Protein AF-0000000083793813 (afdb_homodimer)

Sequence (444 aa):
MIKTLQRARFFKDIEDEEIKKILDEEVYMVRSYNKGQIIANQGEPCNSLSIIVEGKAVVQNVYENGKVLTLANLSEGDAFAEAIIFAKEGTYPSTVMAIENCKIIFFPKKTILNIMKKNTKFTENFLGLLSQKLVNLNKKIKLIELDSIRRKICKLLLDNYNTKNSLVLKIKSKKELAEEMGVARPSLSRELISMKNSGLIDFNLKEIRILDLEKIEDEFFDMIKTLQRARFFKDIEDEEIKKILDEEVYMVRSYNKGQIIANQGEPCNSLSIIVEGKAVVQNVYENGKVLTLANLSEGDAFAEAIIFAKEGTYPSTVMAIENCKIIFFPKKTILNIMKKNTKFTENFLGLLSQKLVNLNKKIKLIELDSIRRKICKLLLDNYNTKNSLVLKIKSKKELAEEMGVARPSLSRELISMKNSGLIDFNLKEIRILDLEKIEDEFFD

Secondary structure (DSSP, 8-state):
-HHHHHHSGGGTT--HHHHHHHHHHS--EEEEE-TT-EEE-TTSBP-EEEEEEES-EEEEEE-TTS-EEEEEEE-TT-EESTTTTTSTT-B-SSEEEESS-EEEEEEEHHHHHHHHHH-HHHHHHHHHHHHHHHHHHHHHHHHHTSS-HHHHHHHHHHHHHHHH--SEEE-S-HHHHHHHHTS-HHHHHHHHHHHHHTTSEEE-SSEEEES-HHHHHHHHH-/-HHHHHHSGGGTT--HHHHHHHHHHS--EEEEE-TT-EEE-TTSBP-EEEEEEES-EEEEEE-TTS-EEEEEEE-TT-EESTTTTTSTT-B-SSEEEESS-EEEEEEEHHHHHHHHHH-HHHHHHHHHHHHHHHHHHHHHHHHHTSS-HHHHHHHHHHHHHHHH--SEEE-S-HHHHHHHHTS-HHHHHHHHHHHHHTTSEEE-SSEEEES-HHHHHHHHH-

Radius of gyration: 23.58 Å; Cα contacts (8 Å, |Δi|>4): 880; chains: 2; bounding box: 63×64×55 Å

Structure (mmCIF, N/CA/C/O backbone):
data_AF-0000000083793813-model_v1
#
loop_
_entity.id
_entity.type
_entity.pdbx_description
1 polymer 'Transcriptional regulator'
#
loop_
_atom_site.group_PDB
_atom_site.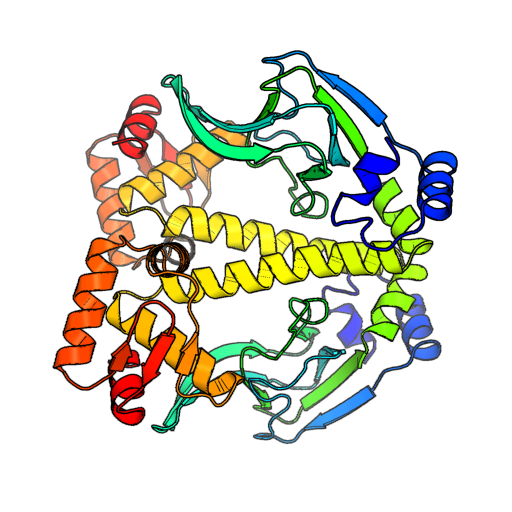id
_atom_site.type_symbol
_atom_site.label_atom_id
_atom_site.label_alt_id
_atom_site.label_comp_id
_atom_site.label_asym_id
_atom_site.label_entity_id
_atom_site.label_seq_id
_atom_site.pdbx_PDB_ins_code
_atom_site.Cartn_x
_atom_site.Cartn_y
_atom_site.Cartn_z
_atom_site.occupancy
_atom_site.B_iso_or_equiv
_atom_site.auth_seq_id
_atom_site.auth_comp_id
_atom_site.auth_asym_id
_atom_site.auth_atom_id
_atom_site.pdbx_PDB_model_num
ATOM 1 N N . MET A 1 1 ? -21.891 9.508 18.375 1 82.62 1 MET A N 1
ATOM 2 C CA . MET A 1 1 ? -20.984 9.789 17.25 1 82.62 1 MET A CA 1
ATOM 3 C C . MET A 1 1 ? -19.547 9.914 17.734 1 82.62 1 MET A C 1
ATOM 5 O O . MET A 1 1 ? -18.688 9.133 17.312 1 82.62 1 MET A O 1
ATOM 9 N N . ILE A 1 2 ? -19.359 10.609 18.844 1 82.44 2 ILE A N 1
ATOM 10 C CA . ILE A 1 2 ? -18.016 10.859 19.344 1 82.44 2 ILE A CA 1
ATOM 11 C C . ILE A 1 2 ? -17.391 9.547 19.844 1 82.44 2 ILE A C 1
ATOM 13 O O . ILE A 1 2 ? -16.25 9.242 19.531 1 82.44 2 ILE A O 1
ATOM 17 N N . LYS A 1 3 ? -18.203 8.766 20.516 1 85.62 3 LYS A N 1
ATOM 18 C CA . LYS A 1 3 ? -17.719 7.504 21.062 1 85.62 3 LYS A CA 1
ATOM 19 C C . LYS A 1 3 ? -17.312 6.543 19.953 1 85.62 3 LYS A C 1
ATOM 21 O O . LYS A 1 3 ? -16.312 5.828 20.078 1 85.62 3 LYS A O 1
ATOM 26 N N . THR A 1 4 ? -18.031 6.621 18.875 1 86.88 4 THR A N 1
ATOM 27 C CA . THR A 1 4 ? -17.719 5.762 17.734 1 86.88 4 THR A CA 1
ATOM 28 C C . THR A 1 4 ? -16.453 6.23 17.031 1 86.88 4 THR A C 1
ATOM 30 O O . THR A 1 4 ? -15.625 5.414 16.625 1 86.88 4 THR A O 1
ATOM 33 N N . LEU A 1 5 ? -16.266 7.535 16.953 1 89.81 5 LEU A N 1
ATOM 34 C CA . LEU A 1 5 ? -15.078 8.086 16.297 1 89.81 5 LEU A CA 1
ATOM 35 C C . LEU A 1 5 ? -13.812 7.762 17.094 1 89.81 5 LEU A C 1
ATOM 37 O O . LEU A 1 5 ? -12.75 7.543 16.516 1 89.81 5 LEU A O 1
ATOM 41 N N . GLN A 1 6 ? -14.008 7.648 18.344 1 87.06 6 GLN A N 1
ATOM 42 C CA . GLN A 1 6 ? -12.875 7.312 19.203 1 87.06 6 GLN A CA 1
ATOM 43 C C . GLN A 1 6 ? -12.383 5.895 18.938 1 87.06 6 GLN A C 1
ATOM 45 O O . GLN A 1 6 ? -11.211 5.586 19.172 1 87.06 6 GLN A O 1
ATOM 50 N N . ARG A 1 7 ? -13.32 5.117 18.469 1 86.75 7 ARG A N 1
ATOM 51 C CA . ARG A 1 7 ? -12.977 3.727 18.188 1 86.75 7 ARG A CA 1
ATOM 52 C C . ARG A 1 7 ? -12.344 3.59 16.797 1 86.75 7 ARG A C 1
ATOM 54 O O . ARG A 1 7 ? -11.703 2.578 16.5 1 86.75 7 ARG A O 1
ATOM 61 N N . ALA A 1 8 ? -12.578 4.602 16.047 1 90.56 8 ALA A N 1
ATOM 62 C CA . ALA A 1 8 ? -11.969 4.59 14.727 1 90.56 8 ALA A CA 1
ATOM 63 C C . ALA A 1 8 ? -10.453 4.773 14.82 1 90.56 8 ALA A C 1
ATOM 65 O O . ALA A 1 8 ? -9.969 5.605 15.594 1 90.56 8 ALA A O 1
ATOM 66 N N . ARG A 1 9 ? -9.68 4.133 14.055 1 90.38 9 ARG A N 1
ATOM 67 C CA . ARG A 1 9 ? -8.219 4.094 14.117 1 90.38 9 ARG A CA 1
ATOM 68 C C . ARG A 1 9 ? -7.625 5.473 13.883 1 90.38 9 ARG A C 1
ATOM 70 O O . ARG A 1 9 ? -6.566 5.801 14.422 1 90.38 9 ARG A O 1
ATOM 77 N N . PHE A 1 10 ? -8.32 6.328 13.156 1 93.44 10 PHE A N 1
ATOM 78 C CA . PHE A 1 10 ? -7.812 7.648 12.805 1 93.44 10 PHE A CA 1
ATOM 79 C C . PHE A 1 10 ? -7.855 8.586 14.008 1 93.44 10 PHE A C 1
ATOM 81 O O . PHE A 1 10 ? -7.141 9.586 14.047 1 93.44 10 PHE A O 1
ATOM 88 N N . PHE A 1 11 ? -8.688 8.211 15 1 94.19 11 PHE A N 1
ATOM 89 C CA . PHE A 1 11 ? -8.844 9.078 16.156 1 94.19 11 PHE A CA 1
ATOM 90 C C . PHE A 1 11 ? -8.297 8.406 17.422 1 94.19 11 PHE A C 1
ATOM 92 O O . PHE A 1 11 ? -8.617 8.812 18.531 1 94.19 11 PHE A O 1
ATOM 99 N N . LYS A 1 12 ? -7.516 7.406 17.156 1 91.88 12 LYS A N 1
ATOM 100 C CA . LYS A 1 12 ? -6.934 6.68 18.281 1 91.88 12 LYS A CA 1
ATOM 101 C C . LYS A 1 12 ? -6.152 7.617 19.188 1 91.88 12 LYS A C 1
ATOM 103 O O . LYS A 1 12 ? -5.367 8.438 18.719 1 91.88 12 LYS A O 1
ATOM 108 N N . ASP A 1 13 ? -6.406 7.613 20.5 1 92 13 ASP A N 1
ATOM 109 C CA . ASP A 1 13 ? -5.699 8.328 21.562 1 92 13 ASP A CA 1
ATOM 110 C C . ASP A 1 13 ? -5.957 9.828 21.484 1 92 13 ASP A C 1
ATOM 112 O O . ASP A 1 13 ? -5.137 10.633 21.938 1 92 13 ASP A O 1
ATOM 116 N N . ILE A 1 14 ? -6.949 10.203 20.781 1 94.06 14 ILE A N 1
ATOM 117 C CA . ILE A 1 14 ? -7.391 11.594 20.781 1 94.06 14 ILE A CA 1
ATOM 118 C C . ILE A 1 14 ? -8.516 11.781 21.797 1 94.06 14 ILE A C 1
ATOM 120 O O . ILE A 1 14 ? -9.477 11.008 21.812 1 94.06 14 ILE A O 1
ATOM 124 N N . GLU A 1 15 ? -8.336 12.742 22.594 1 93.25 15 GLU A N 1
ATOM 125 C CA . GLU A 1 15 ? -9.281 12.969 23.672 1 93.25 15 GLU A CA 1
ATOM 126 C C . GLU A 1 15 ? -10.648 13.383 23.141 1 93.25 15 GLU A C 1
ATOM 128 O O . GLU A 1 15 ? -10.742 13.984 22.062 1 93.25 15 GLU A O 1
ATOM 133 N N . ASP A 1 16 ? -11.633 13.094 23.984 1 92.12 16 ASP A N 1
ATOM 134 C CA . ASP A 1 16 ? -13.016 13.398 23.625 1 92.12 16 ASP A CA 1
ATOM 135 C C . ASP A 1 16 ? -13.188 14.883 23.312 1 92.12 16 ASP A C 1
ATOM 137 O O . ASP A 1 16 ? -13.852 15.242 22.328 1 92.12 16 ASP A O 1
ATOM 141 N N . GLU A 1 17 ? -12.594 15.625 24.094 1 93.19 17 GLU A N 1
ATOM 142 C CA . GLU A 1 17 ? -12.734 17.078 23.922 1 93.19 17 GLU A CA 1
ATOM 143 C C . GLU A 1 17 ? -12.141 17.531 22.594 1 93.19 17 GLU A C 1
ATOM 145 O O . GLU A 1 17 ? -12.664 18.453 21.969 1 93.19 17 GLU A O 1
ATOM 150 N N . GLU A 1 18 ? -11.07 16.906 22.188 1 93.62 18 GLU A N 1
ATOM 151 C CA . GLU A 1 18 ? -10.422 17.266 20.922 1 93.62 18 GLU A CA 1
ATOM 152 C C . GLU A 1 18 ? -11.266 16.828 19.719 1 93.62 18 GLU A C 1
ATOM 154 O O . GLU A 1 18 ? -11.344 17.547 18.719 1 93.62 18 GLU A O 1
ATOM 159 N N . ILE A 1 19 ? -11.883 15.711 19.875 1 94 19 ILE A N 1
ATOM 160 C CA . ILE A 1 19 ? -12.75 15.227 18.812 1 94 19 ILE A CA 1
ATOM 161 C C . ILE A 1 19 ? -13.961 16.156 18.656 1 94 19 ILE A C 1
ATOM 163 O O . ILE A 1 19 ? -14.352 16.5 17.547 1 94 19 ILE A O 1
ATOM 167 N N . LYS A 1 20 ? -14.469 16.531 19.781 1 94.06 20 LYS A N 1
ATOM 168 C CA . LYS A 1 20 ? -15.586 17.484 19.75 1 94.06 20 LYS A CA 1
ATOM 169 C C . LYS A 1 20 ? -15.195 18.781 19.062 1 94.06 20 LYS A C 1
ATOM 171 O O . LYS A 1 20 ? -15.977 19.344 18.281 1 94.06 20 LYS A O 1
ATOM 176 N N . LYS A 1 21 ? -14.07 19.219 19.375 1 94.44 21 LYS A N 1
ATOM 177 C CA . LYS A 1 21 ? -13.57 20.453 18.766 1 94.44 21 LYS A CA 1
ATOM 178 C C . LYS A 1 21 ? -13.453 20.312 17.25 1 94.44 21 LYS A C 1
ATOM 180 O O . LYS A 1 21 ? -13.82 21.219 16.5 1 94.44 21 LYS A O 1
ATOM 185 N N . ILE A 1 22 ? -12.945 19.172 16.844 1 93.62 22 ILE A N 1
ATOM 186 C CA . ILE A 1 22 ? -12.812 18.891 15.414 1 93.62 22 ILE A CA 1
ATOM 187 C C . ILE A 1 22 ? -14.188 18.922 14.75 1 93.62 22 ILE A C 1
ATOM 189 O O . ILE A 1 22 ? -14.375 19.562 13.719 1 93.62 22 ILE A O 1
ATOM 193 N N . LEU A 1 23 ? -15.141 18.312 15.383 1 93 23 LEU A N 1
ATOM 194 C CA . LEU A 1 23 ? -16.484 18.234 14.82 1 93 23 LEU A CA 1
ATOM 195 C C . LEU A 1 23 ? -17.156 19.594 14.82 1 93 23 LEU A C 1
ATOM 197 O O . LEU A 1 23 ? -17.953 19.906 13.93 1 93 23 LEU A O 1
ATOM 201 N N . ASP A 1 24 ? -16.781 20.438 15.758 1 94.44 24 ASP A N 1
ATOM 202 C CA . ASP A 1 24 ? -17.375 21.781 15.859 1 94.44 24 ASP A CA 1
ATOM 203 C C . ASP A 1 24 ? -16.766 22.719 14.82 1 94.44 24 ASP A C 1
ATOM 205 O O . ASP A 1 24 ? -17.438 23.641 14.359 1 94.44 24 ASP A O 1
ATOM 209 N N . GLU A 1 25 ? -15.586 22.484 14.438 1 94.81 25 GLU A N 1
ATOM 210 C CA . GLU A 1 25 ? -14.844 23.453 13.641 1 94.81 25 GLU A CA 1
ATOM 211 C C . GLU A 1 25 ? -14.789 23.047 12.172 1 94.81 25 GLU A C 1
ATOM 213 O O . GLU A 1 25 ? -14.57 23.891 11.297 1 94.81 25 GLU A O 1
ATOM 218 N N . GLU A 1 26 ? -14.945 21.781 11.945 1 94.25 26 GLU A N 1
ATOM 219 C CA . GLU A 1 26 ? -14.719 21.297 10.594 1 94.25 26 GLU A CA 1
ATOM 220 C C . GLU A 1 26 ? -16.031 20.938 9.906 1 94.25 26 GLU A C 1
ATOM 222 O O . GLU A 1 26 ? -17.047 20.734 10.57 1 94.25 26 GLU A O 1
ATOM 227 N N . VAL A 1 27 ? -15.945 20.922 8.602 1 95.75 27 VAL A N 1
ATOM 228 C CA . VAL A 1 27 ? -17.109 20.578 7.793 1 95.75 27 VAL A CA 1
ATOM 229 C C . VAL A 1 27 ? -17.141 19.062 7.547 1 95.75 27 VAL A C 1
ATOM 231 O O . VAL A 1 27 ? -16.125 18.469 7.188 1 95.75 27 VAL A O 1
ATOM 234 N N . TYR A 1 28 ? -18.234 18.453 7.816 1 96.06 28 TYR A N 1
ATOM 235 C CA . TYR A 1 28 ? -18.453 17.047 7.523 1 96.06 28 TYR A CA 1
ATOM 236 C C . TYR A 1 28 ? -19.922 16.781 7.207 1 96.06 28 TYR A C 1
ATOM 238 O O . TYR A 1 28 ? -20.766 17.688 7.328 1 96.06 28 TYR A O 1
ATOM 246 N N . MET A 1 29 ? -20.219 15.641 6.66 1 96.69 29 MET A N 1
ATOM 247 C CA . MET A 1 29 ? -21.594 15.242 6.359 1 96.69 29 MET A CA 1
ATOM 248 C C . MET A 1 29 ? -21.938 13.93 7.051 1 96.69 29 MET A C 1
ATOM 250 O O . MET A 1 29 ? -21.094 13.039 7.16 1 96.69 29 MET A O 1
ATOM 254 N N . VAL A 1 30 ? -23.172 13.898 7.52 1 96.62 30 VAL A N 1
ATOM 255 C CA . VAL A 1 30 ? -23.703 12.648 8.055 1 96.62 30 VAL A CA 1
ATOM 256 C C . VAL A 1 30 ? -24.891 12.195 7.207 1 96.62 30 VAL A C 1
ATOM 258 O O . VAL A 1 30 ? -25.812 12.984 6.938 1 96.62 30 VAL A O 1
ATOM 261 N N . ARG A 1 31 ? -24.875 10.969 6.73 1 97.56 31 ARG A N 1
ATOM 262 C CA . ARG A 1 31 ? -25.953 10.438 5.918 1 97.56 31 ARG A CA 1
ATOM 263 C C . ARG A 1 31 ? -26.453 9.102 6.465 1 97.56 31 ARG A C 1
ATOM 265 O O . ARG A 1 31 ? -25.656 8.289 6.945 1 97.56 31 ARG A O 1
ATOM 272 N N . SER A 1 32 ? -27.688 8.93 6.379 1 98 32 SER A N 1
ATOM 273 C CA . SER A 1 32 ? -28.312 7.66 6.738 1 98 32 SER A CA 1
ATOM 274 C C . SER A 1 32 ? -28.656 6.848 5.496 1 98 32 SER A C 1
ATOM 276 O O . SER A 1 32 ? -29.094 7.406 4.488 1 98 32 SER A O 1
ATOM 278 N N . TYR A 1 33 ? -28.453 5.605 5.586 1 98.19 33 TYR A N 1
ATOM 279 C CA . TYR A 1 33 ? -28.781 4.668 4.512 1 98.19 33 TYR A CA 1
ATOM 280 C C . TYR A 1 33 ? -29.625 3.516 5.031 1 98.19 33 TYR A C 1
ATOM 282 O O . TYR A 1 33 ? -29.359 2.975 6.109 1 98.19 33 TYR A O 1
ATOM 290 N N . ASN A 1 34 ? -30.594 3.17 4.281 1 98.19 34 ASN A N 1
ATOM 291 C CA . ASN A 1 34 ? -31.375 1.993 4.609 1 98.19 34 ASN A CA 1
ATOM 292 C C . ASN A 1 34 ? -30.703 0.708 4.156 1 98.19 34 ASN A C 1
ATOM 294 O O . ASN A 1 34 ? -29.828 0.738 3.273 1 98.19 34 ASN A O 1
ATOM 298 N N . LYS A 1 35 ? -31.125 -0.346 4.797 1 97.62 35 LYS A N 1
ATOM 299 C CA . LYS A 1 35 ? -30.641 -1.65 4.355 1 97.62 35 LYS A CA 1
ATOM 300 C C . LYS A 1 35 ? -30.812 -1.818 2.848 1 97.62 35 LYS A C 1
ATOM 302 O O . LYS A 1 35 ? -31.875 -1.531 2.303 1 97.62 35 LYS A O 1
ATOM 307 N N . GLY A 1 36 ? -29.719 -2.164 2.238 1 96.56 36 GLY A N 1
ATOM 308 C CA . GLY A 1 36 ? -29.781 -2.447 0.813 1 96.56 36 GLY A CA 1
ATOM 309 C C . GLY A 1 36 ? -29.406 -1.258 -0.049 1 96.56 36 GLY A C 1
ATOM 310 O O . GLY A 1 36 ? -29.188 -1.401 -1.254 1 96.56 36 GLY A O 1
ATOM 311 N N . GLN A 1 37 ? -29.281 -0.122 0.519 1 97.94 37 GLN A N 1
ATOM 312 C CA . GLN A 1 37 ? -28.922 1.071 -0.245 1 97.94 37 GLN A CA 1
ATOM 313 C C . GLN A 1 37 ? -27.422 1.121 -0.524 1 97.94 37 GLN A C 1
ATOM 315 O O . GLN A 1 37 ? -26.609 0.753 0.331 1 97.94 37 GLN A O 1
ATOM 320 N N . ILE A 1 38 ? -27.109 1.634 -1.69 1 97.5 38 ILE A N 1
ATOM 321 C CA . ILE A 1 38 ? -25.703 1.783 -2.088 1 97.5 38 ILE A CA 1
ATOM 322 C C . ILE A 1 38 ? -25.141 3.068 -1.492 1 97.5 38 ILE A C 1
ATOM 324 O O . ILE A 1 38 ? -25.734 4.137 -1.618 1 97.5 38 ILE A O 1
ATOM 328 N N . ILE A 1 39 ? -24.062 2.912 -0.864 1 97.56 39 ILE A N 1
ATOM 329 C CA . ILE A 1 39 ? -23.375 4.043 -0.254 1 97.56 39 ILE A CA 1
ATOM 330 C C . ILE A 1 39 ? -22.422 4.672 -1.268 1 97.56 39 ILE A C 1
ATOM 332 O O . ILE A 1 39 ? -22.344 5.898 -1.372 1 97.56 39 ILE A O 1
ATOM 336 N N . ALA A 1 40 ? -21.672 3.9 -1.981 1 96.06 40 ALA A N 1
ATOM 337 C CA . ALA A 1 40 ? -20.75 4.316 -3.037 1 96.06 40 ALA A CA 1
ATOM 338 C C . ALA A 1 40 ? -20.688 3.271 -4.148 1 96.06 40 ALA A C 1
ATOM 340 O O . ALA A 1 40 ? -20.625 2.07 -3.875 1 96.06 40 ALA A O 1
ATOM 341 N N . ASN A 1 41 ? -20.656 3.736 -5.367 1 94.5 41 ASN A N 1
ATOM 342 C CA . ASN A 1 41 ? -20.578 2.84 -6.516 1 94.5 41 ASN A CA 1
ATOM 343 C C . ASN A 1 41 ? -19.156 2.674 -7.012 1 94.5 41 ASN A C 1
ATOM 345 O O . ASN A 1 41 ? -18.375 3.637 -7.027 1 94.5 41 ASN A O 1
ATOM 349 N N . GLN A 1 42 ? -18.906 1.52 -7.414 1 92.38 42 GLN A N 1
ATOM 350 C CA . GLN A 1 42 ? -17.641 1.306 -8.109 1 92.38 42 GLN A CA 1
ATOM 351 C C . GLN A 1 42 ? -17.469 2.287 -9.266 1 92.38 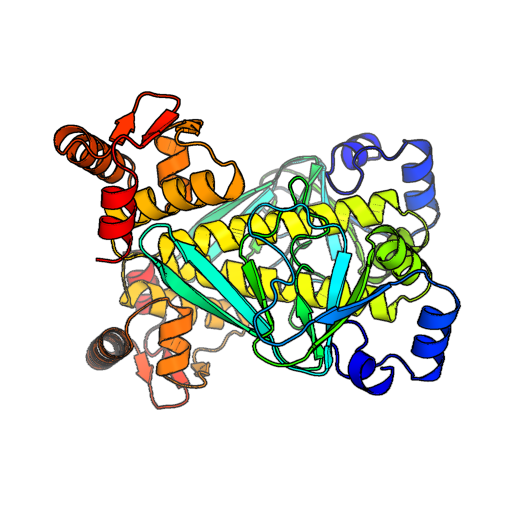42 GLN A C 1
ATOM 353 O O . GLN A 1 42 ? -18.406 2.512 -10.031 1 92.38 42 GLN A O 1
ATOM 358 N N . GLY A 1 43 ? -16.297 2.963 -9.297 1 91.19 43 GLY A N 1
ATOM 359 C CA . GLY A 1 43 ? -16 3.881 -10.391 1 91.19 43 GLY A CA 1
ATOM 360 C C . GLY A 1 43 ? -16.359 5.32 -10.07 1 91.19 43 GLY A C 1
ATOM 361 O O . GLY A 1 43 ? -15.906 6.242 -10.75 1 91.19 43 GLY A O 1
ATOM 362 N N . GLU A 1 44 ? -17.156 5.492 -9.086 1 93.44 44 GLU A N 1
ATOM 363 C CA . GLU A 1 44 ? -17.516 6.848 -8.672 1 93.44 44 GLU A CA 1
ATOM 364 C C . GLU A 1 44 ? -16.328 7.555 -8.008 1 93.44 44 GLU A C 1
ATOM 366 O O . GLU A 1 44 ? -15.523 6.918 -7.332 1 93.44 44 GLU A O 1
ATOM 371 N N . PRO A 1 45 ? -16.266 8.844 -8.219 1 93.5 45 PRO A N 1
ATOM 372 C CA . PRO A 1 45 ? -15.188 9.594 -7.57 1 93.5 45 PRO A CA 1
ATOM 373 C C . PRO A 1 45 ? -15.273 9.547 -6.047 1 93.5 45 PRO A C 1
ATOM 375 O O . PRO A 1 45 ? -16.359 9.617 -5.48 1 93.5 45 PRO A O 1
ATOM 378 N N . CYS A 1 46 ? -14.156 9.359 -5.438 1 94 46 CYS A N 1
ATOM 379 C CA . CYS A 1 46 ? -14.031 9.359 -3.982 1 94 46 CYS A CA 1
ATOM 380 C C . CYS A 1 46 ? -13.469 10.68 -3.482 1 94 46 CYS A C 1
ATOM 382 O O . CYS A 1 46 ? -12.32 11.016 -3.758 1 94 46 CYS A O 1
ATOM 384 N N . ASN A 1 47 ? -14.25 11.422 -2.678 1 92.69 47 ASN A N 1
ATOM 385 C CA . ASN A 1 47 ? -13.82 12.75 -2.256 1 92.69 47 ASN A CA 1
ATOM 386 C C . ASN A 1 47 ? -13.875 12.906 -0.739 1 92.69 47 ASN A C 1
ATOM 388 O O . ASN A 1 47 ? -13.711 14.008 -0.216 1 92.69 47 ASN A O 1
ATOM 392 N N . SER A 1 48 ? -14.141 11.789 -0.097 1 96 48 SER A N 1
ATOM 393 C CA . SER A 1 48 ? -14.25 11.883 1.354 1 96 48 SER A CA 1
ATOM 394 C C . SER A 1 48 ? -13.766 10.602 2.029 1 96 48 SER A C 1
ATOM 396 O O . SER A 1 48 ? -13.859 9.516 1.45 1 96 48 SER A O 1
ATOM 398 N N . LEU A 1 49 ? -13.211 10.805 3.184 1 96.38 49 LEU A N 1
ATOM 399 C CA . LEU A 1 49 ? -13.031 9.688 4.109 1 96.38 49 LEU A CA 1
ATOM 400 C C . LEU A 1 49 ? -14.336 9.352 4.812 1 96.38 49 LEU A C 1
ATOM 402 O O . LEU A 1 49 ? -15.031 10.242 5.305 1 96.38 49 LEU A O 1
ATOM 406 N N . SER A 1 50 ? -14.648 8.07 4.848 1 97.19 50 SER A N 1
ATOM 407 C CA . SER A 1 50 ? -15.922 7.664 5.426 1 97.19 50 SER A CA 1
ATOM 408 C C . SER A 1 50 ? -15.719 6.762 6.637 1 97.19 50 SER A C 1
ATOM 410 O O . SER A 1 50 ? -14.844 5.895 6.633 1 97.19 50 SER A O 1
ATOM 412 N N . ILE A 1 51 ? -16.578 6.992 7.645 1 96.75 51 ILE A N 1
ATOM 413 C CA . ILE A 1 51 ? -16.547 6.164 8.844 1 96.75 51 ILE A CA 1
ATOM 414 C C . ILE A 1 51 ? -17.969 5.707 9.188 1 96.75 51 ILE A C 1
ATOM 416 O O . ILE A 1 51 ? -18.906 6.516 9.219 1 96.75 51 ILE A O 1
ATOM 420 N N . ILE A 1 52 ? -18.078 4.441 9.445 1 97.06 52 ILE A N 1
ATOM 421 C CA . ILE A 1 52 ? -19.375 3.906 9.859 1 97.06 52 ILE A CA 1
ATOM 422 C C . ILE A 1 52 ? -19.625 4.258 11.328 1 97.06 52 ILE A C 1
ATOM 424 O O . ILE A 1 52 ? -18.891 3.811 12.211 1 97.06 52 ILE A O 1
ATOM 428 N N . VAL A 1 53 ? -20.656 5 11.562 1 94.94 53 VAL A N 1
ATOM 429 C CA . VAL A 1 53 ? -20.984 5.406 12.922 1 94.94 53 VAL A CA 1
ATOM 430 C C . VAL A 1 53 ? -21.984 4.426 13.523 1 94.94 53 VAL A C 1
ATOM 432 O O . VAL A 1 53 ? -21.938 4.141 14.727 1 94.94 53 VAL A O 1
ATOM 435 N N . GLU A 1 54 ? -22.906 4 12.688 1 95.69 54 GLU A N 1
ATOM 436 C CA . GLU A 1 54 ? -23.922 3.018 13.062 1 95.69 54 GLU A CA 1
ATOM 437 C C . GLU A 1 54 ? -24.219 2.061 11.914 1 95.69 54 GLU A C 1
ATOM 439 O O . GLU A 1 54 ? -24.297 2.477 10.758 1 95.69 54 GLU A O 1
ATOM 444 N N . GLY A 1 55 ? -24.328 0.759 12.344 1 95.94 55 GLY A N 1
ATOM 445 C CA . GLY A 1 55 ? -24.75 -0.216 11.352 1 95.94 55 GLY A CA 1
ATOM 446 C C . GLY A 1 55 ? -23.594 -0.986 10.734 1 95.94 55 GLY A C 1
ATOM 447 O O . GLY A 1 55 ? -22.516 -1.075 11.328 1 95.94 55 GLY A O 1
ATOM 448 N N . LYS A 1 56 ? -23.938 -1.674 9.609 1 97.81 56 LYS 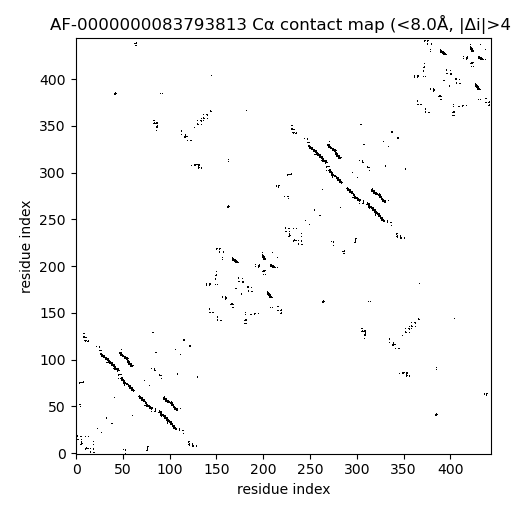A N 1
ATOM 449 C CA . LYS A 1 56 ? -22.969 -2.516 8.906 1 97.81 56 LYS A CA 1
ATOM 450 C C . LYS A 1 56 ? -23.078 -2.332 7.395 1 97.81 56 LYS A C 1
ATOM 452 O O . LYS A 1 56 ? -24.172 -2.057 6.879 1 97.81 56 LYS A O 1
ATOM 457 N N . ALA A 1 57 ? -21.984 -2.404 6.785 1 98 57 ALA A N 1
ATOM 458 C CA . ALA A 1 57 ? -21.922 -2.312 5.328 1 98 57 ALA A CA 1
ATOM 459 C C . ALA A 1 57 ? -21.031 -3.396 4.746 1 98 57 ALA A C 1
ATOM 461 O O . ALA A 1 57 ? -20.359 -4.117 5.492 1 98 57 ALA A O 1
ATOM 462 N N . VAL A 1 58 ? -21.125 -3.555 3.475 1 97.19 58 VAL A N 1
ATOM 463 C CA . VAL A 1 58 ? -20.297 -4.551 2.795 1 97.19 58 VAL A CA 1
ATOM 464 C C . VAL A 1 58 ? -19.641 -3.932 1.564 1 97.19 58 VAL A C 1
ATOM 466 O O . VAL A 1 58 ? -20.219 -3.064 0.911 1 97.19 58 VAL A O 1
ATOM 469 N N . VAL A 1 59 ? -18.406 -4.254 1.361 1 96.12 59 VAL A N 1
ATOM 470 C CA . VAL A 1 59 ? -17.688 -3.91 0.141 1 96.12 59 VAL A CA 1
ATOM 471 C C . VAL A 1 59 ? -17.75 -5.074 -0.844 1 96.12 59 VAL A C 1
ATOM 473 O O . VAL A 1 59 ? -17.344 -6.191 -0.524 1 96.12 59 VAL A O 1
ATOM 476 N N . GLN A 1 60 ? -18.281 -4.777 -2.064 1 94.12 60 GLN A N 1
ATOM 477 C CA . GLN A 1 60 ? -18.5 -5.887 -2.988 1 94.12 60 GLN A CA 1
ATOM 478 C C . GLN A 1 60 ? -18.422 -5.418 -4.438 1 94.12 60 GLN A C 1
ATOM 480 O O . GLN A 1 60 ? -18.516 -4.223 -4.715 1 94.12 60 GLN A O 1
ATOM 485 N N . ASN A 1 61 ? -18.156 -6.285 -5.273 1 89.94 61 ASN A N 1
ATOM 486 C CA . ASN A 1 61 ? -18.266 -6.094 -6.715 1 89.94 61 ASN A CA 1
ATOM 487 C C . ASN A 1 61 ? -19.438 -6.883 -7.297 1 89.94 61 ASN A C 1
ATOM 489 O O . ASN A 1 61 ? -19.625 -8.055 -6.969 1 89.94 61 ASN A O 1
ATOM 493 N N . VAL A 1 62 ? -20.219 -6.148 -8.102 1 84.56 62 VAL A N 1
ATOM 494 C CA . VAL A 1 62 ? -21.359 -6.789 -8.727 1 84.56 62 VAL A CA 1
ATOM 495 C C . VAL A 1 62 ? -21.109 -6.938 -10.227 1 84.56 62 VAL A C 1
ATOM 497 O O . VAL A 1 62 ? -20.766 -5.969 -10.906 1 84.56 62 VAL A O 1
ATOM 500 N N . TYR A 1 63 ? -21.344 -8.086 -10.695 1 82.69 63 TYR A N 1
ATOM 501 C CA . TYR A 1 63 ? -21.078 -8.367 -12.094 1 82.69 63 TYR A CA 1
ATOM 502 C C . TYR A 1 63 ? -22.375 -8.484 -12.883 1 82.69 63 TYR A C 1
ATOM 504 O O . TYR A 1 63 ? -23.453 -8.594 -12.305 1 82.69 63 TYR A O 1
ATOM 512 N N . GLU A 1 64 ? -22.234 -8.352 -14.172 1 81.44 64 GLU A N 1
ATOM 513 C CA . GLU A 1 64 ? -23.391 -8.344 -15.062 1 81.44 64 GLU A CA 1
ATOM 514 C C . GLU A 1 64 ? -24.141 -9.664 -15.008 1 81.44 64 GLU A C 1
ATOM 516 O O . GLU A 1 64 ? -25.359 -9.695 -15.164 1 81.44 64 GLU A O 1
ATOM 521 N N . ASN A 1 65 ? -23.484 -10.719 -14.82 1 78.56 65 ASN A N 1
ATOM 522 C CA . ASN A 1 65 ? -24.125 -12.031 -14.766 1 78.56 65 ASN A CA 1
ATOM 523 C C . ASN A 1 65 ? -24.812 -12.258 -13.43 1 78.56 65 ASN A C 1
ATOM 525 O O . ASN A 1 65 ? -25.359 -13.336 -13.188 1 78.56 65 ASN A O 1
ATOM 529 N N . GLY A 1 66 ? -24.703 -11.289 -12.539 1 79.75 66 GLY A N 1
ATOM 530 C CA . GLY A 1 66 ? -25.422 -11.344 -11.273 1 79.75 66 GLY A CA 1
ATOM 531 C C . GLY A 1 66 ? -24.578 -11.836 -10.125 1 79.75 66 GLY A C 1
ATOM 532 O O . GLY A 1 66 ? -25 -11.781 -8.961 1 79.75 66 GLY A O 1
ATOM 533 N N . LYS A 1 67 ? -23.516 -12.328 -10.453 1 86.19 67 LYS A N 1
ATOM 534 C CA . LYS A 1 67 ? -22.625 -12.805 -9.391 1 86.19 67 LYS A CA 1
ATOM 535 C C . LYS A 1 67 ? -22.078 -11.641 -8.578 1 86.19 67 LYS A C 1
ATOM 537 O O . LYS A 1 67 ? -21.812 -10.57 -9.125 1 86.19 67 LYS A O 1
ATOM 542 N N . VAL A 1 68 ? -21.922 -11.961 -7.215 1 87 68 VAL A N 1
ATOM 543 C CA . VAL A 1 68 ? -21.438 -10.938 -6.305 1 87 68 VAL A CA 1
ATOM 544 C C . VAL A 1 68 ? -20.188 -11.445 -5.582 1 87 68 VAL A C 1
ATOM 546 O O . VAL A 1 68 ? -20.172 -12.57 -5.066 1 87 68 VAL A O 1
ATOM 549 N N . LEU A 1 69 ? -19.156 -10.641 -5.652 1 86.62 69 LEU A N 1
ATOM 550 C CA . LEU A 1 69 ? -17.938 -10.938 -4.902 1 86.62 69 LEU A CA 1
ATOM 551 C C . LEU A 1 69 ? -17.812 -10.023 -3.689 1 86.62 69 LEU A C 1
ATOM 553 O O . LEU A 1 69 ? -17.562 -8.82 -3.836 1 86.62 69 LEU A O 1
ATOM 557 N N . THR A 1 70 ? -17.906 -10.625 -2.477 1 90.75 70 THR A N 1
ATOM 558 C CA . THR A 1 70 ? -17.75 -9.852 -1.249 1 90.75 70 THR A CA 1
ATOM 559 C C . THR A 1 70 ? -16.281 -9.711 -0.88 1 90.75 70 THR A C 1
ATOM 561 O O . THR A 1 70 ? -15.562 -10.711 -0.786 1 90.75 70 THR A O 1
ATOM 564 N N . LEU A 1 71 ? -15.891 -8.547 -0.674 1 89.75 71 LEU A N 1
ATOM 565 C CA . LEU A 1 71 ? -14.477 -8.281 -0.435 1 89.75 71 LEU A CA 1
ATOM 566 C C . LEU A 1 71 ? -14.211 -8.008 1.042 1 89.75 71 LEU A C 1
ATOM 568 O O . LEU A 1 71 ? -13.172 -8.398 1.578 1 89.75 71 LEU A O 1
ATOM 572 N N . ALA A 1 72 ? -15.125 -7.281 1.723 1 92.12 72 ALA A N 1
ATOM 573 C CA . ALA A 1 72 ? -14.938 -6.934 3.129 1 92.12 72 ALA A CA 1
ATOM 574 C C . ALA A 1 72 ? -16.266 -6.594 3.789 1 92.12 72 ALA A C 1
ATOM 576 O O . ALA A 1 72 ? -17.219 -6.164 3.119 1 92.12 72 ALA A O 1
ATOM 577 N N . ASN A 1 73 ? -16.281 -6.797 5.07 1 95.69 73 ASN A N 1
ATOM 578 C CA . ASN A 1 73 ? -17.375 -6.336 5.902 1 95.69 73 ASN A CA 1
ATOM 579 C C . ASN A 1 73 ? -16.969 -5.148 6.77 1 95.69 73 ASN A C 1
ATOM 581 O O . ASN A 1 73 ? -15.852 -5.102 7.281 1 95.69 73 ASN A O 1
ATOM 585 N N . LEU A 1 74 ? -17.859 -4.242 6.859 1 96.69 74 LEU A N 1
ATOM 586 C CA . LEU A 1 74 ? -17.594 -3.045 7.648 1 96.69 74 LEU A CA 1
ATOM 587 C C . LEU A 1 74 ? -18.609 -2.91 8.789 1 96.69 74 LEU A C 1
ATOM 589 O O . LEU A 1 74 ? -19.797 -3.189 8.609 1 96.69 74 LEU A O 1
ATOM 593 N N . SER A 1 75 ? -18.109 -2.518 9.898 1 95.94 75 SER A N 1
ATOM 594 C CA . SER A 1 75 ? -18.938 -2.301 11.078 1 95.94 75 SER A CA 1
ATOM 595 C C . SER A 1 75 ? -18.609 -0.971 11.75 1 95.94 75 SER A C 1
ATOM 597 O O . SER A 1 75 ? -17.797 -0.197 11.242 1 95.94 75 SER A O 1
ATOM 599 N N . GLU A 1 76 ? -19.312 -0.736 12.82 1 94.38 76 GLU A N 1
ATOM 600 C CA . GLU A 1 76 ? -19.125 0.516 13.547 1 94.38 76 GLU A CA 1
ATOM 601 C C . GLU A 1 76 ? -17.656 0.761 13.875 1 94.38 76 GLU A C 1
ATOM 603 O O . GLU A 1 76 ? -16.984 -0.125 14.398 1 94.38 76 GLU A O 1
ATOM 608 N N . GLY A 1 77 ? -17.219 1.98 13.477 1 93.12 77 GLY A N 1
ATOM 609 C CA . GLY A 1 77 ? -15.844 2.344 13.75 1 93.12 77 GLY A CA 1
ATOM 610 C C . GLY A 1 77 ? -14.922 2.123 12.562 1 93.12 77 GLY A C 1
ATOM 611 O O . GLY A 1 77 ? -13.836 2.697 12.5 1 93.12 77 GLY A O 1
ATOM 612 N N . ASP A 1 78 ? -15.367 1.327 11.602 1 95.31 78 ASP A N 1
ATOM 613 C CA . ASP A 1 78 ? -14.555 1.059 10.422 1 95.31 78 ASP A CA 1
ATOM 614 C C . ASP A 1 78 ? -14.586 2.238 9.453 1 95.31 78 ASP A C 1
ATOM 616 O O . ASP A 1 78 ? -15.602 2.918 9.328 1 95.31 78 ASP A O 1
ATOM 620 N N . ALA A 1 79 ? -13.492 2.453 8.906 1 95.44 79 ALA A N 1
ATOM 621 C CA . ALA A 1 79 ? -13.375 3.484 7.879 1 95.44 79 ALA A CA 1
ATOM 622 C C . ALA A 1 79 ? -13.141 2.865 6.504 1 95.44 79 ALA A C 1
ATOM 624 O O . ALA A 1 79 ? -12.711 1.716 6.398 1 95.44 79 ALA A O 1
ATOM 625 N N . PHE A 1 80 ? -13.516 3.602 5.492 1 94.5 80 PHE A N 1
ATOM 626 C CA . PHE A 1 80 ? -13.18 3.188 4.137 1 94.5 80 PHE A CA 1
ATOM 627 C C . PHE A 1 80 ? -12.852 4.395 3.266 1 94.5 80 PHE A C 1
ATOM 629 O O . PHE A 1 80 ? -13.188 5.527 3.615 1 94.5 80 PHE A O 1
ATOM 636 N N . ALA A 1 81 ? -12.133 4.191 2.189 1 93 81 ALA A N 1
ATOM 637 C CA . ALA A 1 81 ? -11.703 5.172 1.195 1 93 81 ALA A CA 1
ATOM 638 C C . ALA A 1 81 ? -10.445 5.898 1.649 1 93 81 ALA A C 1
ATOM 640 O O . ALA A 1 81 ? -10 6.848 1 1 93 81 ALA A O 1
ATOM 641 N N . GLU A 1 82 ? -9.867 5.484 2.756 1 92.75 82 GLU A N 1
ATOM 642 C CA . GLU A 1 82 ? -8.672 6.141 3.295 1 92.75 82 GLU A CA 1
ATOM 643 C C . GLU A 1 82 ? -7.469 5.934 2.383 1 92.75 82 GLU A C 1
ATOM 645 O O . GLU A 1 82 ? -6.574 6.781 2.326 1 92.75 82 GLU A O 1
ATOM 650 N N . ALA A 1 83 ? -7.535 4.855 1.735 1 90.12 83 ALA A N 1
ATOM 651 C CA . ALA A 1 83 ? -6.387 4.5 0.903 1 90.12 83 ALA A CA 1
ATOM 652 C C . ALA A 1 83 ? -6.473 5.176 -0.463 1 90.12 83 ALA A C 1
ATOM 654 O O . ALA A 1 83 ? -5.484 5.227 -1.199 1 90.12 83 ALA A O 1
ATOM 655 N N . ILE A 1 84 ? -7.652 5.762 -0.79 1 93.25 84 ILE A N 1
ATOM 656 C CA . ILE A 1 84 ? -7.828 6.18 -2.176 1 93.25 84 ILE A CA 1
ATOM 657 C C . ILE A 1 84 ? -8.117 7.68 -2.229 1 93.25 84 ILE A C 1
ATOM 659 O O . ILE A 1 84 ? -7.996 8.305 -3.285 1 93.25 84 ILE A O 1
ATOM 663 N N . ILE A 1 85 ? -8.469 8.234 -1.125 1 94.38 85 ILE A N 1
ATOM 664 C CA . ILE A 1 85 ? -8.992 9.594 -1.116 1 94.38 85 ILE A CA 1
ATOM 665 C C . ILE A 1 85 ? -7.93 10.555 -1.651 1 94.38 85 ILE A C 1
ATOM 667 O O . ILE A 1 85 ? -8.258 11.578 -2.264 1 94.38 85 ILE A O 1
ATOM 671 N N . PHE A 1 86 ? -6.691 10.25 -1.496 1 95.06 86 PHE A N 1
ATOM 672 C CA . PHE A 1 86 ? -5.645 11.172 -1.92 1 95.06 86 PHE A CA 1
ATOM 673 C C . PHE A 1 86 ? -4.914 10.641 -3.148 1 95.06 86 PHE A C 1
ATOM 675 O O . PHE A 1 86 ? -3.916 11.219 -3.582 1 95.06 86 PHE A O 1
ATOM 682 N N . ALA A 1 87 ? -5.398 9.555 -3.607 1 93.44 87 ALA A N 1
ATOM 683 C CA . ALA A 1 87 ? -4.809 9.031 -4.84 1 93.44 87 ALA A CA 1
ATOM 684 C C . ALA A 1 87 ? -5.215 9.875 -6.043 1 93.44 87 ALA A C 1
ATOM 686 O O . ALA A 1 87 ? -6.211 10.602 -5.992 1 93.44 87 ALA A O 1
ATOM 687 N N . LYS A 1 88 ? -4.414 10.031 -7.141 1 85.06 88 LYS A N 1
ATOM 688 C CA . LYS A 1 88 ? -4.684 10.844 -8.328 1 85.06 88 LYS A CA 1
ATOM 689 C C . LYS A 1 88 ? -6.031 10.492 -8.945 1 85.06 88 LYS A C 1
ATOM 691 O O . LYS A 1 88 ? -6.844 11.375 -9.227 1 85.06 88 LYS A O 1
ATOM 696 N N . GLU A 1 89 ? -6.387 9.289 -9.312 1 77.56 89 GLU A N 1
ATOM 697 C CA . GLU A 1 89 ? -7.668 8.836 -9.844 1 77.56 89 GLU A CA 1
ATOM 698 C C . GLU A 1 89 ? -8.438 8.008 -8.812 1 77.56 89 GLU A C 1
ATOM 700 O O . GLU A 1 89 ? -8.797 6.863 -9.078 1 77.56 89 GLU A O 1
ATOM 705 N N . GLY A 1 90 ? -8.68 8.891 -7.785 1 84.62 90 GLY A N 1
ATOM 706 C CA . GLY A 1 90 ? -9.25 8.141 -6.676 1 84.62 90 GLY A CA 1
ATOM 707 C C . GLY A 1 90 ? -10.719 7.816 -6.871 1 84.62 90 GLY A C 1
ATOM 708 O O . GLY A 1 90 ? -11.586 8.641 -6.574 1 84.62 90 GLY A O 1
ATOM 709 N N . THR A 1 91 ? -11.062 6.77 -7.531 1 90.44 91 THR A N 1
ATOM 710 C CA . THR A 1 91 ? -12.414 6.227 -7.633 1 90.44 91 THR A CA 1
ATOM 711 C C . THR A 1 91 ? -12.562 4.992 -6.75 1 90.44 91 THR A C 1
ATOM 713 O O . THR A 1 91 ? -11.578 4.32 -6.438 1 90.44 91 THR A O 1
ATOM 716 N N . TYR A 1 92 ? -13.812 4.82 -6.344 1 93.38 92 TYR A N 1
ATOM 717 C CA . TYR A 1 92 ? -14.062 3.619 -5.555 1 93.38 92 TYR A CA 1
ATOM 718 C C . TYR A 1 92 ? -13.781 2.361 -6.367 1 93.38 92 TYR A C 1
ATOM 720 O O . TYR A 1 92 ? -14.344 2.178 -7.449 1 93.38 92 TYR A O 1
ATOM 728 N N . PRO A 1 93 ? -12.93 1.531 -5.852 1 89.19 93 PRO A N 1
ATOM 729 C CA . PRO A 1 93 ? -12.617 0.31 -6.602 1 89.19 93 PRO A CA 1
ATOM 730 C C . PRO A 1 93 ? -13.742 -0.722 -6.531 1 89.19 93 PRO A C 1
ATOM 732 O O . PRO A 1 93 ? -13.758 -1.676 -7.316 1 89.19 93 PRO A O 1
ATOM 735 N N . SER A 1 94 ? -14.633 -0.551 -5.562 1 92.94 94 SER A N 1
ATOM 736 C CA . SER A 1 94 ? -15.742 -1.477 -5.34 1 92.94 94 SER A CA 1
ATOM 737 C C . SER A 1 94 ? -16.969 -0.748 -4.812 1 92.94 94 SER A C 1
ATOM 739 O O . SER A 1 94 ? -16.891 0.423 -4.434 1 92.94 94 SER A O 1
ATOM 741 N N . THR A 1 95 ? -18.031 -1.457 -4.879 1 95.31 95 THR A N 1
ATOM 742 C CA . THR A 1 95 ? -19.297 -0.904 -4.371 1 95.31 95 THR A CA 1
ATOM 743 C C . THR A 1 95 ? -19.406 -1.109 -2.865 1 95.31 95 THR A C 1
ATOM 745 O O . THR A 1 95 ? -19.031 -2.164 -2.348 1 95.31 95 THR A O 1
ATOM 748 N N . VAL A 1 96 ? -19.859 -0.123 -2.178 1 97.44 96 VAL A N 1
ATOM 749 C CA . VAL A 1 96 ? -20.156 -0.221 -0.755 1 97.44 96 VAL A CA 1
ATOM 750 C C . VAL A 1 96 ? -21.672 -0.161 -0.551 1 97.44 96 VAL A C 1
ATOM 752 O O . VAL A 1 96 ? -22.328 0.768 -1.023 1 97.44 96 VAL A O 1
ATOM 755 N N . MET A 1 97 ? -22.172 -1.13 0.128 1 98 97 MET A N 1
ATOM 756 C CA . MET A 1 97 ? -23.625 -1.229 0.313 1 98 97 MET A CA 1
ATOM 757 C C . MET A 1 97 ? -23.969 -1.433 1.784 1 98 97 MET A C 1
ATOM 759 O O . MET A 1 97 ? -23.281 -2.156 2.498 1 98 97 MET A O 1
ATOM 763 N N . ALA A 1 98 ? -25.078 -0.801 2.201 1 98.25 98 ALA A N 1
ATOM 764 C CA . ALA A 1 98 ? -25.578 -1.005 3.564 1 98.25 98 ALA A CA 1
ATOM 765 C C . ALA A 1 98 ? -26.25 -2.367 3.707 1 98.25 98 ALA A C 1
ATOM 767 O O . ALA A 1 98 ? -27.141 -2.709 2.932 1 98.25 98 ALA A O 1
ATOM 768 N N . ILE A 1 99 ? -25.797 -3.111 4.684 1 96.88 99 ILE A N 1
ATOM 769 C CA . ILE A 1 99 ? -26.438 -4.406 4.887 1 96.88 99 ILE A CA 1
ATOM 770 C C . ILE A 1 99 ? -27.438 -4.316 6.043 1 96.88 99 ILE A C 1
ATOM 772 O O . ILE A 1 99 ? -28.203 -5.25 6.281 1 96.88 99 ILE A O 1
ATOM 776 N N . GLU A 1 100 ? -27.391 -3.318 6.797 1 97 100 GLU A N 1
ATOM 777 C CA . GLU A 1 100 ? -28.391 -2.834 7.746 1 97 100 GLU A CA 1
ATOM 778 C C . GLU A 1 100 ? -28.484 -1.312 7.719 1 97 100 GLU A C 1
ATOM 780 O O . GLU A 1 100 ? -27.719 -0.648 7.023 1 97 100 GLU A O 1
ATOM 785 N N . ASN A 1 101 ? -29.547 -0.821 8.422 1 97.19 101 ASN A N 1
ATOM 786 C CA . ASN A 1 101 ? -29.578 0.634 8.523 1 97.19 101 ASN A CA 1
ATOM 787 C C . ASN A 1 101 ? -28.266 1.189 9.086 1 97.19 101 ASN A C 1
ATOM 789 O O . ASN A 1 101 ? -27.781 0.722 10.109 1 97.19 101 ASN A O 1
ATOM 793 N N . CYS A 1 102 ? -27.734 2.133 8.266 1 96 102 CYS A N 1
ATOM 794 C CA . CYS A 1 102 ? -26.422 2.652 8.617 1 96 102 CYS A CA 1
ATOM 795 C C . CYS A 1 102 ? -26.453 4.172 8.734 1 96 102 CYS A C 1
ATOM 797 O O . CYS A 1 102 ? -27.297 4.832 8.125 1 96 102 CYS A O 1
ATOM 799 N N . LYS A 1 103 ? -25.609 4.652 9.562 1 97.44 103 LYS A N 1
ATOM 800 C CA . LYS A 1 103 ? -25.234 6.062 9.625 1 97.44 103 LYS A CA 1
ATOM 801 C C . LYS A 1 103 ? -23.734 6.242 9.383 1 97.44 103 LYS A C 1
ATOM 803 O O . LYS A 1 103 ? -22.906 5.629 10.062 1 97.44 103 LYS A O 1
ATOM 808 N N . ILE A 1 104 ? -23.438 7.066 8.336 1 97.5 104 ILE A N 1
ATOM 809 C CA . ILE A 1 104 ? -22.047 7.215 7.922 1 97.5 104 ILE A CA 1
ATOM 810 C C . ILE A 1 104 ? -21.641 8.688 7.988 1 97.5 104 ILE A C 1
ATOM 812 O O . ILE A 1 104 ? -22.406 9.57 7.59 1 97.5 104 ILE A O 1
ATOM 816 N N . ILE A 1 105 ? -20.484 8.938 8.531 1 97.06 105 ILE A N 1
ATOM 817 C CA . ILE A 1 105 ? -19.922 10.281 8.516 1 97.06 105 ILE A CA 1
ATOM 818 C C . ILE A 1 105 ? -18.891 10.391 7.387 1 97.06 105 ILE A C 1
ATOM 820 O O . ILE A 1 105 ? -18.094 9.484 7.172 1 97.06 105 ILE A O 1
ATOM 824 N N . PHE A 1 106 ? -18.984 11.438 6.586 1 97.25 106 PHE A N 1
ATOM 825 C CA . PHE A 1 106 ? -18.078 11.719 5.477 1 97.25 106 PHE A CA 1
ATOM 826 C C . PHE A 1 106 ? -17.234 12.961 5.762 1 97.25 106 PHE A C 1
ATOM 828 O O . PHE A 1 106 ? -17.781 14.047 5.98 1 97.25 106 PHE A O 1
ATOM 835 N N . PHE A 1 107 ? -15.93 12.812 5.793 1 97.25 107 PHE A N 1
ATOM 836 C CA . PHE A 1 107 ? -15.008 13.93 5.91 1 97.25 107 PHE A CA 1
ATOM 837 C C . PHE A 1 107 ? -14.383 14.266 4.562 1 97.25 107 PHE A C 1
ATOM 839 O O . PHE A 1 107 ? -13.547 13.516 4.059 1 97.25 107 PHE A O 1
ATOM 846 N N . PRO A 1 108 ? -14.773 15.391 3.98 1 97 108 PRO A N 1
ATOM 847 C CA . PRO A 1 108 ? -14.164 15.781 2.707 1 97 108 PRO A CA 1
ATOM 848 C C . PRO A 1 108 ? -12.641 15.906 2.797 1 97 108 PRO A C 1
ATOM 850 O O . PRO A 1 108 ? -12.102 16.156 3.879 1 97 108 PRO A O 1
ATOM 853 N N . LYS A 1 109 ? -12.047 15.766 1.675 1 95.19 109 LYS A N 1
ATOM 854 C CA . LYS A 1 109 ? -10.594 15.852 1.587 1 95.19 109 LYS A CA 1
ATOM 855 C C . LYS A 1 109 ? -10.07 17.109 2.271 1 95.19 109 LYS A C 1
ATOM 857 O O . LYS A 1 109 ? -9.125 17.047 3.059 1 95.19 109 LYS A O 1
ATOM 862 N N . LYS A 1 110 ? -10.656 18.219 2.014 1 95.5 110 LYS A N 1
ATOM 863 C CA . LYS A 1 110 ? -10.242 19.5 2.584 1 95.5 110 LYS A CA 1
ATOM 864 C C . LYS A 1 110 ? -10.328 19.469 4.105 1 95.5 110 LYS A C 1
ATOM 866 O O . LYS A 1 110 ? -9.461 20.016 4.789 1 95.5 110 LYS A O 1
ATOM 871 N N . THR A 1 111 ? -11.336 18.844 4.598 1 97.06 111 THR A N 1
ATOM 872 C CA . THR A 1 111 ? -11.516 18.734 6.043 1 97.06 111 THR A CA 1
ATOM 873 C C . THR A 1 111 ? -10.398 17.891 6.664 1 97.06 111 THR A C 1
ATOM 875 O O . THR A 1 111 ? -9.852 18.266 7.707 1 97.06 111 THR A O 1
ATOM 878 N N . ILE A 1 112 ? -10.031 16.812 6.004 1 96.62 112 ILE A N 1
ATOM 879 C CA . ILE A 1 112 ? -8.969 15.945 6.496 1 96.62 112 ILE A CA 1
ATOM 880 C C . ILE A 1 112 ? -7.66 16.734 6.578 1 96.62 112 ILE A C 1
ATOM 882 O O . ILE A 1 112 ? -6.957 16.672 7.59 1 96.62 112 ILE A O 1
ATOM 886 N N . LEU A 1 113 ? -7.414 17.484 5.555 1 96.62 113 LEU A N 1
ATOM 887 C CA . LEU A 1 113 ? -6.195 18.297 5.516 1 96.62 113 LEU A CA 1
ATOM 888 C C . LEU A 1 113 ? -6.203 19.344 6.617 1 96.62 113 LEU A C 1
ATOM 890 O O . LEU A 1 113 ? -5.172 19.609 7.242 1 96.62 113 LEU A O 1
ATOM 894 N N . ASN A 1 114 ? -7.344 19.906 6.891 1 96.62 114 ASN A N 1
ATOM 895 C CA . ASN A 1 114 ? -7.465 20.906 7.953 1 96.62 114 ASN A CA 1
ATOM 896 C C . ASN A 1 114 ? -7.234 20.281 9.328 1 96.62 114 ASN A C 1
ATOM 898 O O . ASN A 1 114 ? -6.57 20.875 10.18 1 96.62 114 ASN A O 1
ATOM 902 N N . ILE A 1 115 ? -7.793 19.125 9.523 1 96.19 115 ILE A N 1
ATOM 903 C CA . ILE A 1 115 ? -7.598 18.422 10.789 1 96.19 115 ILE A CA 1
ATOM 904 C C . ILE A 1 115 ? -6.113 18.141 10.992 1 96.19 115 ILE A C 1
ATOM 906 O O . ILE A 1 115 ? -5.582 18.312 12.094 1 96.19 115 ILE A O 1
ATOM 910 N N . MET A 1 116 ? -5.48 17.75 9.906 1 96 116 MET A N 1
ATOM 911 C CA . MET A 1 116 ? -4.07 17.391 9.977 1 96 116 MET A CA 1
ATOM 912 C C . MET A 1 116 ? -3.209 18.594 10.32 1 96 116 MET A C 1
ATOM 914 O O . MET A 1 116 ? -2.182 18.469 10.992 1 96 116 MET A O 1
ATOM 918 N N . LYS A 1 117 ? -3.613 19.734 9.969 1 94.69 117 LYS A N 1
ATOM 919 C CA . LYS A 1 117 ? -2.898 20.969 10.289 1 94.69 117 LYS A CA 1
ATOM 920 C C . LYS A 1 117 ? -2.969 21.281 11.781 1 94.69 117 LYS A C 1
ATOM 922 O O . LYS A 1 117 ? -2.041 21.859 12.344 1 94.69 117 LYS A O 1
ATOM 927 N N . LYS A 1 118 ? -4.039 20.797 12.367 1 93.44 118 LYS A N 1
ATOM 928 C CA . LYS A 1 118 ? -4.324 21.25 13.727 1 93.44 118 LYS A CA 1
ATOM 929 C C . LYS A 1 118 ? -4.062 20.141 14.742 1 93.44 118 LYS A C 1
ATOM 931 O O . LYS A 1 118 ? -3.875 20.422 15.93 1 93.44 118 LYS A O 1
ATOM 936 N N . ASN A 1 119 ? -4.105 18.969 14.234 1 95 119 ASN A N 1
ATOM 937 C CA . ASN A 1 119 ? -4.016 17.844 15.164 1 95 119 ASN A CA 1
ATOM 938 C C . ASN A 1 119 ? -2.951 16.844 14.727 1 95 119 ASN A C 1
ATOM 940 O O . ASN A 1 119 ? -3.209 15.984 13.883 1 95 119 ASN A O 1
ATOM 944 N N . THR A 1 120 ? -1.851 16.844 15.406 1 94.5 120 THR A N 1
ATOM 945 C CA . THR A 1 120 ? -0.699 16.016 15.055 1 94.5 120 THR A CA 1
ATOM 946 C C . THR A 1 120 ? -0.995 14.539 15.305 1 94.5 120 THR A C 1
ATOM 948 O O . THR A 1 120 ? -0.547 13.68 14.547 1 94.5 120 THR A O 1
ATOM 951 N N . LYS A 1 121 ? -1.709 14.32 16.297 1 94.94 121 LYS A N 1
ATOM 952 C CA . LYS A 1 121 ? -2.037 12.938 16.625 1 94.94 121 LYS A CA 1
ATOM 953 C C . LYS A 1 121 ? -2.883 12.305 15.516 1 94.94 121 LYS A C 1
ATOM 955 O O . LYS A 1 121 ? -2.652 11.156 15.125 1 94.94 121 LYS A O 1
ATOM 960 N N . PHE A 1 122 ? -3.854 13.07 15.031 1 96.19 122 PHE A N 1
ATOM 961 C CA . PHE A 1 122 ? -4.66 12.602 13.906 1 96.19 122 PHE A CA 1
ATOM 962 C C . PHE A 1 122 ? -3.781 12.312 12.695 1 96.19 122 PHE A C 1
ATOM 964 O O . PHE A 1 122 ? -3.947 11.289 12.031 1 96.19 122 PHE A O 1
ATOM 971 N N . THR A 1 123 ? -2.846 13.195 12.453 1 96.69 123 THR A N 1
ATOM 972 C CA . THR A 1 123 ? -1.932 13.062 11.32 1 96.69 123 THR A CA 1
ATOM 973 C C . THR A 1 123 ? -1.085 11.797 11.461 1 96.69 123 THR A C 1
ATOM 975 O O . THR A 1 123 ? -0.972 11.016 10.516 1 96.69 123 THR A O 1
ATOM 978 N N . GLU A 1 124 ? -0.6 11.586 12.609 1 95.19 124 GLU A N 1
ATOM 979 C CA . GLU A 1 124 ? 0.223 10.406 12.875 1 95.19 124 GLU A CA 1
ATOM 980 C C . GLU A 1 124 ? -0.58 9.117 12.703 1 95.19 124 GLU A C 1
ATOM 982 O O . GLU A 1 124 ? -0.083 8.141 12.141 1 95.19 124 GLU A O 1
ATOM 987 N N . ASN A 1 125 ? -1.784 9.133 13.211 1 95.69 125 ASN A N 1
ATOM 988 C CA . ASN A 1 125 ? -2.654 7.973 13.078 1 95.69 125 ASN A CA 1
ATOM 989 C C . ASN A 1 125 ? -2.945 7.66 11.609 1 95.69 125 ASN A C 1
ATOM 991 O O . ASN A 1 125 ? -2.879 6.5 11.195 1 95.69 125 ASN A O 1
ATOM 995 N N . PHE A 1 126 ? -3.234 8.719 10.867 1 96.69 126 PHE A N 1
ATOM 996 C CA . PHE A 1 126 ? -3.562 8.562 9.453 1 96.69 126 PHE A CA 1
ATOM 997 C C . PHE A 1 126 ? -2.375 8.008 8.68 1 96.69 126 PHE A C 1
ATOM 999 O O . PHE A 1 126 ? -2.506 7.004 7.973 1 96.69 126 PHE A O 1
ATOM 1006 N N . LEU A 1 127 ? -1.253 8.594 8.898 1 96.31 127 LEU A N 1
ATOM 1007 C CA . LEU A 1 127 ? -0.036 8.164 8.219 1 96.31 127 LEU A CA 1
ATOM 1008 C C . LEU A 1 127 ? 0.373 6.766 8.672 1 96.31 127 LEU A C 1
ATOM 1010 O O . LEU A 1 127 ? 0.811 5.949 7.859 1 96.31 127 LEU A O 1
ATOM 1014 N N . GLY A 1 128 ? 0.247 6.555 9.961 1 95.56 128 GLY A N 1
ATOM 1015 C CA . GLY A 1 128 ? 0.57 5.242 10.492 1 95.56 128 GLY A CA 1
ATOM 1016 C C . GLY A 1 128 ? -0.261 4.129 9.883 1 95.56 128 GLY A C 1
ATOM 1017 O O . GLY A 1 128 ? 0.263 3.059 9.57 1 95.56 128 GLY A O 1
ATOM 1018 N N . LEU A 1 129 ? -1.473 4.387 9.711 1 94.62 129 LEU A N 1
ATOM 1019 C CA . LEU A 1 129 ? -2.381 3.4 9.133 1 94.62 129 LEU A CA 1
ATOM 1020 C C . LEU A 1 129 ? -2.027 3.121 7.676 1 94.62 129 LEU A C 1
ATOM 1022 O O . LEU A 1 129 ? -1.955 1.961 7.262 1 94.62 129 LEU A O 1
ATOM 1026 N N . LEU A 1 130 ? -1.85 4.18 6.902 1 95.69 130 LEU A N 1
ATOM 1027 C CA . LEU A 1 130 ? -1.479 4.004 5.504 1 95.69 130 LEU A CA 1
ATOM 1028 C C . LEU A 1 130 ? -0.15 3.266 5.383 1 95.69 130 LEU A C 1
ATOM 1030 O O . LEU A 1 130 ? -0.014 2.35 4.566 1 95.69 130 LEU A O 1
ATOM 1034 N N . SER A 1 131 ? 0.801 3.668 6.215 1 95.75 131 SER A N 1
ATOM 1035 C CA . SER A 1 131 ? 2.125 3.055 6.184 1 95.75 131 SER A CA 1
ATOM 1036 C C . SER A 1 131 ? 2.055 1.57 6.527 1 95.75 131 SER A C 1
ATOM 1038 O O . SER A 1 131 ? 2.682 0.742 5.863 1 95.75 131 SER A O 1
ATOM 1040 N N . GLN A 1 132 ? 1.299 1.275 7.492 1 94.31 132 GLN A N 1
ATOM 1041 C CA . GLN A 1 132 ? 1.17 -0.12 7.902 1 94.31 132 GLN A CA 1
ATOM 1042 C C . GLN A 1 132 ? 0.538 -0.96 6.797 1 94.31 132 GLN A C 1
ATOM 1044 O O . GLN A 1 132 ? 0.956 -2.096 6.555 1 94.31 132 GLN A O 1
ATOM 1049 N N . LYS A 1 133 ? -0.47 -0.406 6.215 1 93.81 133 LYS A N 1
ATOM 1050 C CA . LYS A 1 133 ? -1.088 -1.095 5.086 1 93.81 133 LYS A CA 1
ATOM 1051 C C . LYS A 1 133 ? -0.076 -1.339 3.971 1 93.81 133 LYS A C 1
ATOM 1053 O O . LYS A 1 133 ? -0.048 -2.418 3.377 1 93.81 133 LYS A O 1
ATOM 1058 N N . LEU A 1 134 ? 0.707 -0.369 3.68 1 94.38 134 LEU A N 1
ATOM 1059 C CA . LEU A 1 134 ? 1.726 -0.479 2.641 1 94.38 134 LEU A CA 1
ATOM 1060 C C . LEU A 1 134 ? 2.736 -1.568 2.984 1 94.38 134 LEU A C 1
ATOM 1062 O O . LEU A 1 134 ? 3.092 -2.383 2.131 1 94.38 134 LEU A O 1
ATOM 1066 N N . VAL A 1 135 ? 3.186 -1.566 4.219 1 91.69 135 VAL A N 1
ATOM 1067 C CA . VAL A 1 135 ? 4.152 -2.561 4.672 1 91.69 135 VAL A CA 1
ATOM 1068 C C . VAL A 1 135 ? 3.572 -3.963 4.504 1 91.69 135 VAL A C 1
ATOM 1070 O O . VAL A 1 135 ? 4.234 -4.852 3.965 1 91.69 135 VAL A O 1
ATOM 1073 N N . ASN A 1 136 ? 2.361 -4.125 4.941 1 89.88 136 ASN A N 1
ATOM 1074 C CA . ASN A 1 136 ? 1.702 -5.426 4.867 1 89.88 136 ASN A CA 1
ATOM 1075 C C . ASN A 1 136 ? 1.529 -5.883 3.422 1 89.88 136 ASN A C 1
ATOM 1077 O O . ASN A 1 136 ? 1.789 -7.043 3.098 1 89.88 136 ASN A O 1
ATOM 1081 N N . LEU A 1 137 ? 1.093 -4.941 2.598 1 90.25 137 LEU A N 1
ATOM 1082 C CA . LEU A 1 137 ? 0.857 -5.273 1.197 1 90.25 137 LEU A CA 1
ATOM 1083 C C . LEU A 1 137 ? 2.164 -5.613 0.492 1 90.25 137 LEU A C 1
ATOM 1085 O O . LEU A 1 137 ? 2.215 -6.547 -0.316 1 90.25 137 LEU A O 1
ATOM 1089 N N . ASN A 1 138 ? 3.207 -4.859 0.75 1 88.94 138 ASN A N 1
ATOM 1090 C CA . ASN A 1 138 ? 4.512 -5.129 0.161 1 88.94 138 ASN A CA 1
ATOM 1091 C C . ASN A 1 138 ? 5.035 -6.508 0.557 1 88.94 138 ASN A C 1
ATOM 1093 O O . ASN A 1 138 ? 5.594 -7.227 -0.272 1 88.94 138 ASN A O 1
ATOM 1097 N N . LYS A 1 139 ? 4.863 -6.785 1.802 1 84.81 139 LYS A N 1
ATOM 1098 C CA . LYS A 1 139 ? 5.266 -8.102 2.281 1 84.81 139 LYS A CA 1
ATOM 1099 C C . LYS A 1 139 ? 4.5 -9.211 1.56 1 84.81 139 LYS A C 1
ATOM 1101 O O . LYS A 1 139 ? 5.094 -10.203 1.128 1 84.81 139 LYS A O 1
ATOM 1106 N N . LYS A 1 140 ? 3.215 -9 1.396 1 84.44 140 LYS A N 1
ATOM 1107 C CA . LYS A 1 140 ? 2.363 -9.984 0.731 1 84.44 140 LYS A CA 1
ATOM 1108 C C . LYS A 1 140 ? 2.77 -10.164 -0.728 1 84.44 140 LYS A C 1
ATOM 1110 O O . LYS A 1 140 ? 2.877 -11.297 -1.21 1 84.44 140 LYS A O 1
ATOM 1115 N N . ILE A 1 141 ? 3.059 -9.109 -1.392 1 85 141 ILE A N 1
ATOM 1116 C CA . ILE A 1 141 ? 3.418 -9.148 -2.805 1 85 141 ILE A CA 1
ATOM 1117 C C . ILE A 1 141 ? 4.738 -9.898 -2.979 1 85 141 ILE A C 1
ATOM 1119 O O . ILE A 1 141 ? 4.887 -10.703 -3.904 1 85 141 ILE A O 1
ATOM 1123 N N . LYS A 1 142 ? 5.684 -9.648 -2.139 1 82.25 142 LYS A N 1
ATOM 1124 C CA . LYS A 1 142 ? 6.996 -10.281 -2.229 1 82.25 142 LYS A CA 1
ATOM 1125 C C . LYS A 1 142 ? 6.887 -11.797 -2.096 1 82.25 142 LYS A C 1
ATOM 1127 O O . LYS A 1 142 ? 7.641 -12.539 -2.73 1 82.25 142 LYS A O 1
ATOM 1132 N N . LEU A 1 143 ? 5.949 -12.203 -1.347 1 80 143 LEU A N 1
ATOM 1133 C CA . LEU A 1 143 ? 5.742 -13.625 -1.13 1 80 143 LEU A CA 1
ATOM 1134 C C . LEU A 1 143 ? 5.004 -14.258 -2.307 1 80 143 LEU A C 1
ATOM 1136 O O . LEU A 1 143 ? 5.41 -15.305 -2.816 1 80 143 LEU A O 1
ATOM 1140 N N . ILE A 1 144 ? 4 -13.562 -2.771 1 75.06 144 ILE A N 1
ATOM 1141 C CA . ILE A 1 144 ? 3.127 -14.133 -3.787 1 75.06 144 ILE A CA 1
ATOM 1142 C C . ILE A 1 144 ? 3.871 -14.227 -5.117 1 75.06 144 ILE A C 1
ATOM 1144 O O . ILE A 1 144 ? 3.588 -15.109 -5.934 1 75.06 144 ILE A O 1
ATOM 1148 N N . GLU A 1 145 ? 4.777 -13.383 -5.363 1 74.94 145 GLU A N 1
ATOM 1149 C CA . GLU A 1 145 ? 5.535 -13.352 -6.609 1 74.94 145 GLU A CA 1
ATOM 1150 C C . GLU A 1 145 ? 6.449 -14.57 -6.727 1 74.94 145 GLU A C 1
ATOM 1152 O O . GLU A 1 145 ? 6.926 -14.891 -7.812 1 74.94 145 GLU A O 1
ATOM 1157 N N . LEU A 1 146 ? 6.66 -15.188 -5.633 1 78.5 146 LEU A N 1
ATOM 1158 C CA . LEU A 1 146 ? 7.516 -16.375 -5.656 1 78.5 146 LEU A CA 1
ATOM 1159 C C . LEU A 1 146 ? 6.758 -17.578 -6.207 1 78.5 146 LEU A C 1
ATOM 1161 O O . LEU A 1 146 ? 5.555 -17.719 -5.98 1 78.5 146 LEU A O 1
ATOM 1165 N N . ASP A 1 147 ? 7.441 -18.406 -6.824 1 75 147 ASP A N 1
ATOM 1166 C CA . ASP A 1 147 ? 6.828 -19.438 -7.648 1 75 147 ASP A CA 1
ATOM 1167 C C . ASP A 1 147 ? 6.531 -20.688 -6.828 1 75 147 ASP A C 1
ATOM 1169 O O . ASP A 1 147 ? 5.812 -21.578 -7.281 1 75 147 ASP A O 1
ATOM 1173 N N . SER A 1 148 ? 7.094 -20.844 -5.727 1 86.44 148 SER A N 1
ATOM 1174 C CA . SER A 1 148 ? 6.867 -22.078 -4.973 1 86.44 148 SER A CA 1
ATOM 1175 C C . SER A 1 148 ? 6.621 -21.781 -3.498 1 86.44 148 SER A C 1
ATOM 1177 O O . SER A 1 148 ? 7.152 -20.812 -2.955 1 86.44 148 SER A O 1
ATOM 1179 N N . ILE A 1 149 ? 5.836 -22.688 -2.969 1 90.31 149 ILE A N 1
ATOM 1180 C CA . ILE A 1 149 ? 5.516 -22.578 -1.551 1 90.31 149 ILE A CA 1
ATOM 1181 C C . ILE A 1 149 ? 6.797 -22.688 -0.723 1 90.31 149 ILE A C 1
ATOM 1183 O O . ILE A 1 149 ? 6.969 -21.953 0.259 1 90.31 149 ILE A O 1
ATOM 1187 N N . ARG A 1 150 ? 7.688 -23.531 -1.192 1 92.44 150 ARG A N 1
ATOM 1188 C CA . ARG A 1 150 ? 8.953 -23.719 -0.493 1 92.44 150 ARG A CA 1
ATOM 1189 C C . ARG A 1 150 ? 9.758 -22.422 -0.467 1 92.44 150 ARG A C 1
ATOM 1191 O O . ARG A 1 150 ? 10.258 -22.016 0.584 1 92.44 150 ARG A O 1
ATOM 1198 N N . ARG A 1 151 ? 9.844 -21.781 -1.591 1 90.88 151 ARG A N 1
ATOM 1199 C CA . ARG A 1 151 ? 10.578 -20.531 -1.679 1 90.88 151 ARG A CA 1
ATOM 1200 C C . ARG A 1 151 ? 9.914 -19.453 -0.832 1 90.88 151 ARG A C 1
ATOM 1202 O O . ARG A 1 151 ? 10.602 -18.609 -0.231 1 90.88 151 ARG A O 1
ATOM 1209 N N . LYS A 1 152 ? 8.641 -19.484 -0.798 1 91.38 152 LYS A N 1
ATOM 1210 C CA . LYS A 1 152 ? 7.91 -18.531 0.031 1 91.38 152 LYS A CA 1
ATOM 1211 C C . LYS A 1 152 ? 8.242 -18.719 1.509 1 91.38 152 LYS A C 1
ATOM 1213 O O . LYS A 1 152 ? 8.453 -17.75 2.232 1 91.38 152 LYS A O 1
ATOM 1218 N N . ILE A 1 153 ? 8.242 -19.922 1.911 1 94.25 153 ILE A N 1
ATOM 1219 C CA . ILE A 1 153 ? 8.578 -20.234 3.295 1 94.25 153 ILE A CA 1
ATOM 1220 C C . ILE A 1 153 ? 10 -19.781 3.6 1 94.25 153 ILE A C 1
ATOM 1222 O O . ILE A 1 153 ? 10.242 -19.125 4.617 1 94.25 153 ILE A O 1
ATOM 1226 N N . CYS A 1 154 ? 10.875 -20.078 2.682 1 93.56 154 CYS A N 1
ATOM 1227 C CA . CYS A 1 154 ? 12.266 -19.688 2.859 1 93.56 154 CYS A CA 1
ATOM 1228 C C . CYS A 1 154 ? 12.398 -18.172 2.98 1 93.56 154 CYS A C 1
ATOM 1230 O O . CYS A 1 154 ? 13.133 -17.672 3.832 1 93.56 154 CYS A O 1
ATOM 1232 N N . LYS A 1 155 ? 11.672 -17.484 2.133 1 91.56 155 LYS A N 1
ATOM 1233 C CA . LYS A 1 155 ? 11.719 -16.031 2.156 1 91.56 155 LYS A CA 1
ATOM 1234 C C . LYS A 1 155 ? 11.266 -15.492 3.512 1 91.56 155 LYS A C 1
ATOM 1236 O O . LYS A 1 155 ? 11.914 -14.609 4.082 1 91.56 155 LYS A O 1
ATOM 1241 N N . LEU A 1 156 ? 10.234 -16 4.035 1 92 156 LEU A N 1
ATOM 1242 C CA . LEU A 1 156 ? 9.703 -15.562 5.324 1 92 156 LEU A CA 1
ATOM 1243 C C . LEU A 1 156 ? 10.719 -15.797 6.434 1 92 156 LEU A C 1
ATOM 1245 O O . LEU A 1 156 ? 10.945 -14.922 7.273 1 92 156 LEU A O 1
ATOM 1249 N N . LEU A 1 157 ? 11.281 -16.938 6.371 1 93.94 157 LEU A N 1
ATOM 1250 C CA . LEU A 1 157 ? 12.25 -17.312 7.391 1 93.94 157 LEU A CA 1
ATOM 1251 C C . LEU A 1 157 ? 13.492 -16.438 7.316 1 93.94 157 LEU A C 1
ATOM 1253 O O . LEU A 1 157 ? 13.977 -15.953 8.344 1 93.94 157 LEU A O 1
ATOM 1257 N N . LEU A 1 158 ? 13.93 -16.25 6.125 1 91.5 158 LEU A N 1
ATOM 1258 C CA . LEU A 1 158 ? 15.133 -15.453 5.926 1 91.5 158 LEU A CA 1
ATOM 1259 C C . LEU A 1 158 ? 14.891 -13.992 6.297 1 91.5 158 LEU A C 1
ATOM 1261 O O . LEU A 1 158 ? 15.75 -13.352 6.906 1 91.5 158 LEU A O 1
ATOM 1265 N N . ASP A 1 159 ? 13.742 -13.469 5.895 1 89.19 159 ASP A N 1
ATOM 1266 C CA . ASP A 1 159 ? 13.391 -12.102 6.277 1 89.19 159 ASP A CA 1
ATOM 1267 C C . ASP A 1 159 ? 13.391 -11.945 7.797 1 89.19 159 ASP A C 1
ATOM 1269 O O . ASP A 1 159 ? 13.883 -10.945 8.32 1 89.19 159 ASP A O 1
ATOM 1273 N N . ASN A 1 160 ? 12.805 -12.891 8.438 1 90.25 160 ASN A N 1
ATOM 1274 C CA . ASN A 1 160 ? 12.766 -12.883 9.898 1 90.25 160 ASN A CA 1
ATOM 1275 C C . ASN A 1 160 ? 14.164 -12.93 10.5 1 90.25 160 ASN A C 1
ATOM 1277 O O . ASN A 1 160 ? 14.469 -12.195 11.438 1 90.25 160 ASN A O 1
ATOM 1281 N N . TYR A 1 161 ? 14.914 -13.789 9.93 1 90.75 161 TYR A N 1
ATOM 1282 C CA . TYR A 1 161 ? 16.281 -13.93 10.406 1 90.75 161 TYR A CA 1
ATOM 1283 C C . TYR A 1 161 ? 17.062 -12.633 10.211 1 90.75 161 TYR A C 1
ATOM 1285 O O . TYR A 1 161 ? 17.734 -12.156 11.125 1 90.75 161 TYR A O 1
ATOM 1293 N N . ASN A 1 162 ? 16.906 -12.086 9.094 1 86.06 162 ASN A N 1
ATOM 1294 C CA . ASN A 1 162 ? 17.688 -10.914 8.727 1 86.06 162 ASN A CA 1
ATOM 1295 C C . ASN A 1 162 ? 17.25 -9.68 9.5 1 86.06 162 ASN A C 1
ATOM 1297 O O . ASN A 1 162 ? 18.047 -8.789 9.781 1 86.06 162 ASN A O 1
ATOM 1301 N N . THR A 1 163 ? 16.031 -9.602 9.852 1 84.88 163 THR A N 1
ATOM 1302 C CA . THR A 1 163 ? 15.492 -8.422 10.523 1 84.88 163 THR A CA 1
ATOM 1303 C C . THR A 1 163 ? 15.617 -8.555 12.039 1 84.88 163 THR A C 1
ATOM 1305 O O . THR A 1 163 ? 15.938 -7.594 12.734 1 84.88 163 THR A O 1
ATOM 1308 N N . LYS A 1 164 ? 15.367 -9.797 12.594 1 86 164 LYS A N 1
ATOM 1309 C CA . LYS A 1 164 ? 15.289 -9.992 14.031 1 86 164 LYS A CA 1
ATOM 1310 C C . LYS A 1 164 ? 16.453 -10.836 14.539 1 86 164 LYS A C 1
ATOM 1312 O O . LYS A 1 164 ? 16.609 -11.055 15.742 1 86 164 LYS A O 1
ATOM 1317 N N . ASN A 1 165 ? 17.188 -11.195 13.633 1 88.5 165 ASN A N 1
ATOM 1318 C CA . ASN A 1 165 ? 18.281 -12.086 13.977 1 88.5 165 ASN A CA 1
ATOM 1319 C C . ASN A 1 165 ? 17.797 -13.297 14.773 1 88.5 165 ASN A C 1
ATOM 1321 O O . ASN A 1 165 ? 18.359 -13.633 15.812 1 88.5 165 ASN A O 1
ATOM 1325 N N . SER A 1 166 ? 16.75 -13.867 14.344 1 92.31 166 SER A N 1
ATOM 1326 C CA . SER A 1 166 ? 16.141 -15.016 15 1 92.31 166 SER A CA 1
ATOM 1327 C C . SER A 1 166 ? 15.922 -16.156 14.008 1 92.31 166 SER A C 1
ATOM 1329 O O . SER A 1 166 ? 15.438 -15.938 12.898 1 92.31 166 SER A O 1
ATOM 1331 N N . LEU A 1 167 ? 16.281 -17.328 14.422 1 95.69 167 LEU A N 1
ATOM 1332 C CA . LEU A 1 167 ? 16.078 -18.5 13.586 1 95.69 167 LEU A CA 1
ATOM 1333 C C . LEU A 1 167 ? 14.648 -19.031 13.734 1 95.69 167 LEU A C 1
ATOM 1335 O O . LEU A 1 167 ? 14.258 -19.969 13.047 1 95.69 167 LEU A O 1
ATOM 1339 N N . VAL A 1 168 ? 13.938 -18.406 14.594 1 96.12 168 VAL A N 1
ATOM 1340 C CA . VAL A 1 168 ? 12.578 -18.859 14.883 1 96.12 168 VAL A CA 1
ATOM 1341 C C . VAL A 1 168 ? 11.57 -17.828 14.406 1 96.12 168 VAL A C 1
ATOM 1343 O O . VAL A 1 168 ? 11.617 -16.656 14.82 1 96.12 168 VAL A O 1
ATOM 1346 N N . LEU A 1 169 ? 10.688 -18.219 13.57 1 95.81 169 LEU A N 1
ATOM 1347 C CA . LEU A 1 169 ? 9.578 -17.391 13.133 1 95.81 169 LEU A CA 1
ATOM 1348 C C . LEU A 1 169 ? 8.305 -17.734 13.898 1 95.81 169 LEU A C 1
ATOM 1350 O O . LEU A 1 169 ? 7.832 -18.875 13.828 1 95.81 169 LEU A O 1
ATOM 1354 N N . LYS A 1 170 ? 7.828 -16.859 14.641 1 94.25 170 LYS A N 1
ATOM 1355 C CA . LYS A 1 170 ? 6.551 -17.062 15.32 1 94.25 170 LYS A CA 1
ATOM 1356 C C . LYS A 1 170 ? 5.379 -16.891 14.359 1 94.25 170 LYS A C 1
ATOM 1358 O O . LYS A 1 170 ? 5.395 -16 13.508 1 94.25 170 LYS A O 1
ATOM 1363 N N . ILE A 1 171 ? 4.484 -17.766 14.406 1 92.69 171 ILE A N 1
ATOM 1364 C CA . ILE A 1 171 ? 3.309 -17.656 13.547 1 92.69 171 ILE A CA 1
ATOM 1365 C C . ILE A 1 171 ? 2.043 -17.797 14.391 1 92.69 171 ILE A C 1
ATOM 1367 O O . ILE A 1 171 ? 2.059 -18.406 15.453 1 92.69 171 ILE A O 1
ATOM 1371 N N . LYS A 1 172 ? 0.991 -17.219 14.047 1 88.69 172 LYS A N 1
ATOM 1372 C CA . LYS A 1 172 ? -0.288 -17.312 14.75 1 88.69 172 LYS A CA 1
ATOM 1373 C C . LYS A 1 172 ? -0.988 -18.641 14.453 1 88.69 172 LYS A C 1
ATOM 1375 O O . LYS A 1 172 ? -1.511 -19.281 15.367 1 88.69 172 LYS A O 1
ATOM 1380 N N . SER A 1 173 ? -1.114 -19 13.18 1 89.69 173 SER A N 1
ATOM 1381 C CA . SER A 1 173 ? -1.694 -20.25 12.727 1 89.69 173 SER A CA 1
ATOM 1382 C C . SER A 1 173 ? -1.244 -20.594 11.312 1 89.69 173 SER A C 1
ATOM 1384 O O . SER A 1 173 ? -0.805 -19.719 10.57 1 89.69 173 SER A O 1
ATOM 1386 N N . LYS A 1 174 ? -1.374 -21.828 11.023 1 90.5 174 LYS A N 1
ATOM 1387 C CA . LYS A 1 174 ? -1.076 -22.25 9.656 1 90.5 174 LYS A CA 1
ATOM 1388 C C . LYS A 1 174 ? -2.039 -21.609 8.664 1 90.5 174 LYS A C 1
ATOM 1390 O O . LYS A 1 174 ? -1.654 -21.281 7.539 1 90.5 174 LYS A O 1
ATOM 1395 N N . LYS A 1 175 ? -3.234 -21.422 9.172 1 89.69 175 LYS A N 1
ATOM 1396 C CA . LYS A 1 175 ? -4.246 -20.797 8.328 1 89.69 175 LYS A CA 1
ATOM 1397 C C . LYS A 1 175 ? -3.848 -19.359 7.977 1 89.69 175 LYS A C 1
ATOM 1399 O O . LYS A 1 175 ? -3.877 -18.969 6.805 1 89.69 175 LYS A O 1
ATOM 1404 N N . GLU A 1 176 ? -3.482 -18.609 8.93 1 89 176 GLU A N 1
ATOM 1405 C CA 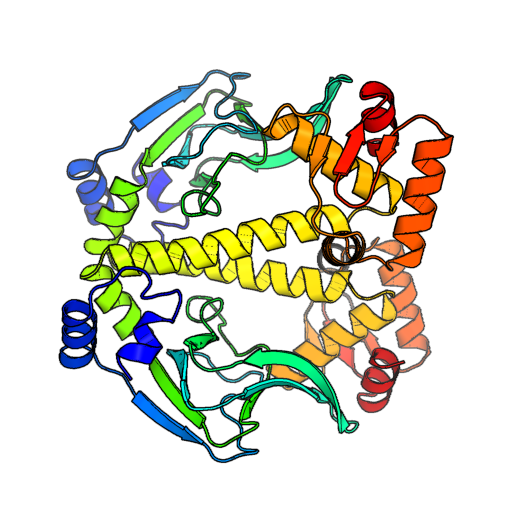. GLU A 1 176 ? -3.08 -17.219 8.719 1 89 176 GLU A CA 1
ATOM 1406 C C . GLU A 1 176 ? -1.829 -17.141 7.852 1 89 176 GLU A C 1
ATOM 1408 O O . GLU A 1 176 ? -1.715 -16.25 7.004 1 89 176 GLU A O 1
ATOM 1413 N N . LEU A 1 177 ? -0.937 -18.047 8.102 1 91.06 177 LEU A N 1
ATOM 1414 C CA . LEU A 1 177 ? 0.291 -18.062 7.316 1 91.06 177 LEU A CA 1
ATOM 1415 C C . LEU A 1 177 ? -0.012 -18.344 5.848 1 91.06 177 LEU A C 1
ATOM 1417 O O . LEU A 1 177 ? 0.57 -17.719 4.961 1 91.06 177 LEU A O 1
ATOM 1421 N N . ALA A 1 178 ? -0.886 -19.281 5.602 1 88.44 178 ALA A N 1
ATOM 1422 C CA . ALA A 1 178 ? -1.296 -19.609 4.242 1 88.44 178 ALA A CA 1
ATOM 1423 C C . ALA A 1 178 ? -1.907 -18.406 3.543 1 88.44 178 ALA A C 1
ATOM 1425 O O . ALA A 1 178 ? -1.601 -18.125 2.381 1 88.44 178 ALA A O 1
ATOM 1426 N N . GLU A 1 179 ? -2.709 -17.688 4.262 1 82.62 179 GLU A N 1
ATOM 1427 C CA . GLU A 1 179 ? -3.342 -16.484 3.73 1 82.62 179 GLU A CA 1
ATOM 1428 C C . GLU A 1 179 ? -2.303 -15.414 3.387 1 82.62 179 GLU A C 1
ATOM 1430 O O . GLU A 1 179 ? -2.383 -14.781 2.334 1 82.62 179 GLU A O 1
ATOM 1435 N N . GLU A 1 180 ? -1.371 -15.289 4.227 1 82.69 180 GLU A N 1
ATOM 1436 C CA . GLU A 1 180 ? -0.302 -14.32 4.008 1 82.69 180 GLU A CA 1
ATOM 1437 C C . GLU A 1 180 ? 0.503 -14.664 2.756 1 82.69 180 GLU A C 1
ATOM 1439 O O . GLU A 1 180 ? 0.944 -13.766 2.033 1 82.69 180 GLU A O 1
ATOM 1444 N N . MET A 1 181 ? 0.64 -15.945 2.51 1 86 181 MET A N 1
ATOM 1445 C CA . MET A 1 181 ? 1.459 -16.422 1.396 1 86 181 MET A CA 1
ATOM 1446 C C . MET A 1 181 ? 0.625 -16.547 0.126 1 86 181 MET A C 1
ATOM 1448 O O . MET A 1 181 ? 1.169 -16.766 -0.958 1 86 181 MET A O 1
ATOM 1452 N N . GLY A 1 182 ? -0.695 -16.422 0.318 1 79.31 182 GLY A N 1
ATOM 1453 C CA . GLY A 1 182 ? -1.583 -16.594 -0.822 1 79.31 182 GLY A CA 1
ATOM 1454 C C . GLY A 1 182 ? -1.625 -18.016 -1.349 1 79.31 182 GLY A C 1
ATOM 1455 O O . GLY A 1 182 ? -1.604 -18.234 -2.561 1 79.31 182 GLY A O 1
ATOM 1456 N N . VAL A 1 183 ? -1.548 -19 -0.432 1 83.62 183 VAL A N 1
ATOM 1457 C CA . VAL A 1 183 ? -1.582 -20.406 -0.833 1 83.62 183 VAL A CA 1
ATOM 1458 C C . VAL A 1 183 ? -2.66 -21.141 -0.042 1 83.62 183 VAL A C 1
ATOM 1460 O O . VAL A 1 183 ? -3.203 -20.609 0.927 1 83.62 183 VAL A O 1
ATOM 1463 N N . ALA A 1 184 ? -2.975 -22.359 -0.562 1 86.31 184 ALA A N 1
ATOM 1464 C CA . ALA A 1 184 ? -3.926 -23.203 0.16 1 86.31 184 ALA A CA 1
ATOM 1465 C C . ALA A 1 184 ? -3.287 -23.812 1.406 1 86.31 184 ALA A C 1
ATOM 1467 O O . ALA A 1 184 ? -2.135 -24.25 1.369 1 86.31 184 ALA A O 1
ATOM 1468 N N . ARG A 1 185 ? -4.086 -23.859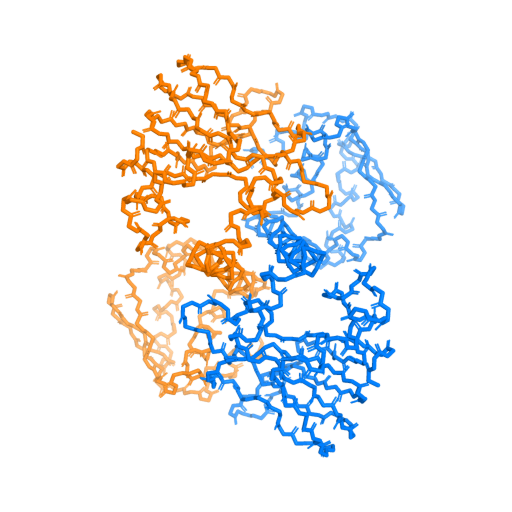 2.465 1 89.38 185 ARG A N 1
ATOM 1469 C CA . ARG A 1 185 ? -3.592 -24.344 3.748 1 89.38 185 ARG A CA 1
ATOM 1470 C C . ARG A 1 185 ? -3.078 -25.781 3.627 1 89.38 185 ARG A C 1
ATOM 1472 O O . ARG A 1 185 ? -1.991 -26.094 4.113 1 89.38 185 ARG A O 1
ATOM 1479 N N . PRO A 1 186 ? -3.75 -26.656 2.891 1 91.44 186 PRO A N 1
ATOM 1480 C CA . PRO A 1 186 ? -3.246 -28.031 2.783 1 91.44 186 PRO A CA 1
ATOM 1481 C C . PRO A 1 186 ? -1.907 -28.109 2.053 1 91.44 186 PRO A C 1
ATOM 1483 O O . PRO A 1 186 ? -1.046 -28.922 2.422 1 91.44 186 PRO A O 1
ATOM 1486 N N . SER A 1 187 ? -1.717 -27.281 1.086 1 92.94 187 SER A N 1
ATOM 1487 C CA . SER A 1 187 ? -0.463 -27.25 0.34 1 92.94 187 SER A CA 1
ATOM 1488 C C . SER A 1 187 ? 0.688 -26.766 1.209 1 92.94 187 SER A C 1
ATOM 1490 O O . SER A 1 187 ? 1.795 -27.297 1.147 1 92.94 187 SER A O 1
ATOM 1492 N N . LEU A 1 188 ? 0.404 -25.766 1.988 1 94.56 188 LEU A N 1
ATOM 1493 C CA . LEU A 1 188 ? 1.397 -25.25 2.928 1 94.56 188 LEU A CA 1
ATOM 1494 C C . LEU A 1 188 ? 1.812 -26.328 3.92 1 94.56 188 LEU A C 1
ATOM 1496 O O . LEU A 1 188 ? 3.004 -26.531 4.172 1 94.56 188 LEU A O 1
ATOM 1500 N N . SER A 1 189 ? 0.854 -27 4.48 1 94.75 189 SER A N 1
ATOM 1501 C CA . SER A 1 189 ? 1.113 -28.031 5.469 1 94.75 189 SER A CA 1
ATOM 1502 C C . SER A 1 189 ? 2 -29.141 4.891 1 94.75 189 SER A C 1
ATOM 1504 O O . SER A 1 189 ? 2.947 -29.578 5.543 1 94.75 189 SER A O 1
ATOM 1506 N N . ARG A 1 190 ? 1.682 -29.531 3.67 1 96.06 190 ARG A N 1
ATOM 1507 C CA . ARG A 1 190 ? 2.461 -30.562 3.008 1 96.06 190 ARG A CA 1
ATOM 1508 C C . ARG A 1 190 ? 3.91 -30.125 2.816 1 96.06 190 ARG A C 1
ATOM 1510 O O . ARG A 1 190 ? 4.836 -30.922 3.035 1 96.06 190 ARG A O 1
ATOM 1517 N N . GLU A 1 191 ? 4.023 -28.906 2.4 1 96.19 191 GLU A N 1
ATOM 1518 C CA . GLU A 1 191 ? 5.375 -28.406 2.146 1 96.19 191 GLU A CA 1
ATOM 1519 C C . GLU A 1 191 ? 6.164 -28.281 3.443 1 96.19 191 GLU A C 1
ATOM 1521 O O . GLU A 1 191 ? 7.367 -28.562 3.477 1 96.19 191 GLU A O 1
ATOM 1526 N N . LEU A 1 192 ? 5.539 -27.844 4.488 1 96.69 192 LEU A N 1
ATOM 1527 C CA . LEU A 1 192 ? 6.195 -27.75 5.789 1 96.69 192 LEU A CA 1
ATOM 1528 C C . LEU A 1 192 ? 6.703 -29.109 6.242 1 96.69 192 LEU A C 1
ATOM 1530 O O . LEU A 1 192 ? 7.832 -29.219 6.723 1 96.69 192 LEU A O 1
ATOM 1534 N N . ILE A 1 193 ? 5.871 -30.078 6.09 1 96.88 193 ILE A N 1
ATOM 1535 C CA . ILE A 1 193 ? 6.242 -31.438 6.473 1 96.88 193 ILE A CA 1
ATOM 1536 C C . ILE A 1 193 ? 7.422 -31.891 5.625 1 96.88 193 ILE A C 1
ATOM 1538 O O . ILE A 1 193 ? 8.375 -32.469 6.148 1 96.88 193 ILE A O 1
ATOM 1542 N N . SER A 1 194 ? 7.301 -31.641 4.395 1 97.38 194 SER A N 1
ATOM 1543 C CA . SER A 1 194 ? 8.383 -32 3.48 1 97.38 194 SER A CA 1
ATOM 1544 C C . SER A 1 194 ? 9.703 -31.359 3.9 1 97.38 194 SER A C 1
ATOM 1546 O O . SER A 1 194 ? 10.734 -32.031 3.93 1 97.38 194 SER A O 1
ATOM 1548 N N . MET A 1 195 ? 9.68 -30.109 4.203 1 97 195 MET A N 1
ATOM 1549 C CA . MET A 1 195 ? 10.875 -29.375 4.586 1 97 195 MET A CA 1
ATOM 1550 C C . MET A 1 195 ? 11.414 -29.875 5.922 1 97 195 MET A C 1
ATOM 1552 O O . MET A 1 195 ? 12.633 -29.891 6.133 1 97 195 MET A O 1
ATOM 1556 N N . LYS A 1 196 ? 10.516 -30.234 6.793 1 97.25 196 LYS A N 1
ATOM 1557 C CA . LYS A 1 196 ? 10.922 -30.812 8.07 1 97.25 196 LYS A CA 1
ATOM 1558 C C . LYS A 1 196 ? 11.633 -32.156 7.859 1 97.25 196 LYS A C 1
ATOM 1560 O O . LYS A 1 196 ? 12.695 -32.406 8.445 1 97.25 196 LYS A O 1
ATOM 1565 N N . ASN A 1 197 ? 11.039 -32.938 7.066 1 97.44 197 ASN A N 1
ATOM 1566 C CA . ASN A 1 197 ? 11.594 -34.25 6.789 1 97.44 197 ASN A CA 1
ATOM 1567 C C . ASN A 1 197 ? 12.969 -34.156 6.137 1 97.44 197 ASN A C 1
ATOM 1569 O O . ASN A 1 197 ? 13.812 -35.062 6.309 1 97.44 197 ASN A O 1
ATOM 1573 N N . SER A 1 198 ? 13.172 -33.062 5.461 1 96.25 198 SER A N 1
ATOM 1574 C CA . SER A 1 198 ? 14.453 -32.844 4.801 1 96.25 198 SER A CA 1
ATOM 1575 C C . SER A 1 198 ? 15.461 -32.188 5.738 1 96.25 198 SER A C 1
ATOM 1577 O O . SER A 1 198 ? 16.578 -31.875 5.332 1 96.25 198 SER A O 1
ATOM 1579 N N . GLY A 1 199 ? 15.055 -31.891 6.93 1 96.06 199 GLY A N 1
ATOM 1580 C CA . GLY A 1 199 ? 15.945 -31.359 7.945 1 96.06 199 GLY A CA 1
ATOM 1581 C C . GLY A 1 199 ? 16.172 -29.859 7.816 1 96.06 199 GLY A C 1
ATOM 1582 O O . GLY A 1 199 ? 17.109 -29.312 8.391 1 96.06 199 GLY A O 1
ATOM 1583 N N . LEU A 1 200 ? 15.398 -29.219 7.027 1 96.69 200 LEU A N 1
ATOM 1584 C CA . LEU A 1 200 ? 15.562 -27.797 6.789 1 96.69 200 LEU A CA 1
ATOM 1585 C C . LEU A 1 200 ? 14.961 -26.984 7.926 1 96.69 200 LEU A C 1
ATOM 1587 O O . LEU A 1 200 ? 15.531 -25.969 8.344 1 96.69 200 LEU A O 1
ATOM 1591 N N . ILE A 1 201 ? 13.805 -27.453 8.352 1 97.94 201 ILE A N 1
ATOM 1592 C CA . ILE A 1 201 ? 13.094 -26.703 9.383 1 97.94 201 ILE A CA 1
ATOM 1593 C C . ILE A 1 201 ? 12.43 -27.672 10.359 1 97.94 201 ILE A C 1
ATOM 1595 O O . ILE A 1 201 ? 12.359 -28.875 10.102 1 97.94 201 ILE A O 1
ATOM 1599 N N . ASP A 1 202 ? 12.086 -27.203 11.484 1 97.56 202 ASP A N 1
ATOM 1600 C CA . ASP A 1 202 ? 11.117 -27.797 12.398 1 97.56 202 ASP A CA 1
ATOM 1601 C C . ASP A 1 202 ? 9.977 -26.812 12.688 1 97.56 202 ASP A C 1
ATOM 1603 O O . ASP A 1 202 ? 10.102 -25.609 12.453 1 97.56 202 ASP A O 1
ATOM 1607 N N . PHE A 1 203 ? 8.836 -27.422 12.961 1 96.62 203 PHE A N 1
ATOM 1608 C CA . PHE A 1 203 ? 7.742 -26.484 13.203 1 96.62 203 PHE A CA 1
ATOM 1609 C C . PHE A 1 203 ? 6.691 -27.109 14.117 1 96.62 203 PHE A C 1
ATOM 1611 O O . PHE A 1 203 ? 6.648 -28.328 14.281 1 96.62 203 PHE A O 1
ATOM 1618 N N . ASN A 1 204 ? 6.004 -26.266 14.812 1 94.31 204 ASN A N 1
ATOM 1619 C CA . ASN A 1 204 ? 4.785 -26.609 15.547 1 94.31 204 ASN A CA 1
ATOM 1620 C C . ASN A 1 204 ? 3.67 -25.609 15.266 1 94.31 204 ASN A C 1
ATOM 1622 O O . ASN A 1 204 ? 3.676 -24.938 14.234 1 94.31 204 ASN A O 1
ATOM 1626 N N . LEU A 1 205 ? 2.699 -25.484 16.094 1 90.56 205 LEU A N 1
ATOM 1627 C CA . LEU A 1 205 ? 1.517 -24.672 15.82 1 90.56 205 LEU A CA 1
ATOM 1628 C C . LEU A 1 205 ? 1.845 -23.188 15.898 1 90.56 205 LEU A C 1
ATOM 1630 O O . LEU A 1 205 ? 1.174 -22.359 15.266 1 90.56 205 LEU A O 1
ATOM 1634 N N . LYS A 1 206 ? 2.982 -22.891 16.562 1 93.38 206 LYS A N 1
ATOM 1635 C CA . LYS A 1 206 ? 3.176 -21.484 16.891 1 93.38 206 LYS A CA 1
ATOM 1636 C C . LYS A 1 206 ? 4.48 -20.953 16.297 1 93.38 206 LYS A C 1
ATOM 1638 O O . LYS A 1 206 ? 4.758 -19.75 16.359 1 93.38 206 LYS A O 1
ATOM 1643 N N . GLU A 1 207 ? 5.277 -21.859 15.781 1 96.44 207 GLU A N 1
ATOM 1644 C CA . GLU A 1 207 ? 6.559 -21.344 15.312 1 96.44 207 GLU A CA 1
ATOM 1645 C C . GLU A 1 207 ? 7.172 -22.266 14.266 1 96.44 207 GLU A C 1
ATOM 1647 O O . GLU A 1 207 ? 6.848 -23.453 14.219 1 96.44 207 GLU A O 1
ATOM 1652 N N . ILE A 1 208 ? 8.039 -21.75 13.43 1 97.31 208 ILE A N 1
ATOM 1653 C CA . ILE A 1 208 ? 8.891 -22.469 12.484 1 97.31 208 ILE A CA 1
ATOM 1654 C C . ILE A 1 208 ? 10.359 -22.141 12.766 1 97.31 208 ILE A C 1
ATOM 1656 O O . ILE A 1 208 ? 10.727 -20.969 12.875 1 97.31 208 ILE A O 1
ATOM 1660 N N . ARG A 1 209 ? 11.125 -23.141 12.883 1 97.75 209 ARG A N 1
ATOM 1661 C CA . ARG A 1 209 ? 12.523 -22.953 13.258 1 97.75 209 ARG A CA 1
ATOM 1662 C C . ARG A 1 209 ? 13.453 -23.406 12.133 1 97.75 209 ARG A C 1
ATOM 1664 O O . ARG A 1 209 ? 13.289 -24.484 11.578 1 97.75 209 ARG A O 1
ATOM 1671 N N . ILE A 1 210 ? 14.398 -22.562 11.844 1 97.25 210 ILE A N 1
ATOM 1672 C CA . ILE A 1 210 ? 15.414 -22.922 10.859 1 97.25 210 ILE A CA 1
ATOM 1673 C C . ILE A 1 210 ? 16.406 -23.906 11.469 1 97.25 210 ILE A C 1
ATOM 1675 O O . ILE A 1 210 ? 16.969 -23.641 12.531 1 97.25 210 ILE A O 1
ATOM 1679 N N . LEU A 1 211 ? 16.625 -25 10.844 1 97 211 LEU A N 1
ATOM 1680 C CA . LEU A 1 211 ? 17.594 -25.984 11.312 1 97 211 LEU A CA 1
ATOM 1681 C C . LEU A 1 211 ? 18.906 -25.859 10.539 1 97 211 LEU A C 1
ATOM 1683 O O . LEU A 1 211 ? 19.969 -26.203 11.055 1 97 211 LEU A O 1
ATOM 1687 N N . ASP A 1 212 ? 18.797 -25.391 9.328 1 94.75 212 ASP A N 1
ATOM 1688 C CA . ASP A 1 212 ? 19.953 -25.219 8.461 1 94.75 212 ASP A CA 1
ATOM 1689 C C . ASP A 1 212 ? 19.844 -23.938 7.637 1 94.75 212 ASP A C 1
ATOM 1691 O O . ASP A 1 212 ? 19.297 -23.953 6.531 1 94.75 212 ASP A O 1
ATOM 1695 N N . LEU A 1 213 ? 20.469 -22.938 8.078 1 93.81 213 LEU A N 1
ATOM 1696 C CA . LEU A 1 213 ? 20.328 -21.609 7.492 1 93.81 213 LEU A CA 1
ATOM 1697 C C . LEU A 1 213 ? 20.906 -21.578 6.078 1 93.81 213 LEU A C 1
ATOM 1699 O O . LEU A 1 213 ? 20.281 -21.016 5.168 1 93.81 213 LEU A O 1
ATOM 1703 N N . GLU A 1 214 ? 22.016 -22.094 5.926 1 91 214 GLU A N 1
ATOM 1704 C CA . GLU A 1 214 ? 22.672 -22.109 4.621 1 91 214 GLU A CA 1
ATOM 1705 C C . GLU A 1 214 ? 21.797 -22.828 3.582 1 91 214 GLU A C 1
ATOM 1707 O O . GLU A 1 214 ? 21.656 -22.344 2.455 1 91 214 GLU A O 1
ATOM 1712 N N . LYS A 1 215 ? 21.25 -23.906 3.943 1 92.5 215 LYS A N 1
ATOM 1713 C CA . LYS A 1 215 ? 20.406 -24.656 3.02 1 92.5 215 LYS A CA 1
ATOM 1714 C C . LYS A 1 215 ? 19.125 -23.906 2.707 1 92.5 215 LYS A C 1
ATOM 1716 O O . LYS A 1 215 ? 18.609 -23.984 1.588 1 92.5 215 LYS A O 1
ATOM 1721 N N . ILE A 1 216 ? 18.594 -23.219 3.695 1 94.31 216 ILE A N 1
ATOM 1722 C CA . ILE A 1 216 ? 17.422 -22.406 3.486 1 94.31 216 ILE A CA 1
ATOM 1723 C C . ILE A 1 216 ? 17.719 -21.312 2.455 1 94.31 216 ILE A C 1
ATOM 1725 O O . ILE A 1 216 ? 16.906 -21.047 1.564 1 94.31 216 ILE A O 1
ATOM 1729 N N . GLU A 1 217 ? 18.844 -20.703 2.541 1 91.69 217 GLU A N 1
ATOM 1730 C CA . GLU A 1 217 ? 19.266 -19.703 1.578 1 91.69 217 GLU A CA 1
ATOM 1731 C C . GLU A 1 217 ? 19.406 -20.281 0.178 1 91.69 217 GLU A C 1
ATOM 1733 O O . GLU A 1 217 ? 18.969 -19.688 -0.803 1 91.69 217 GLU A O 1
ATOM 1738 N N . ASP A 1 218 ? 19.953 -21.469 0.162 1 90.19 218 ASP A N 1
ATOM 1739 C CA . ASP A 1 218 ? 20.141 -22.141 -1.118 1 90.19 218 ASP A CA 1
ATOM 1740 C C . ASP A 1 218 ? 18.781 -22.453 -1.767 1 90.19 218 ASP A C 1
ATOM 1742 O O . ASP A 1 218 ? 18.625 -22.281 -2.977 1 90.19 218 ASP A O 1
ATOM 1746 N N . GLU A 1 219 ? 17.938 -22.922 -0.921 1 89.62 219 GLU A N 1
ATOM 1747 C CA . GLU A 1 219 ? 16.594 -23.25 -1.415 1 89.62 219 GLU A CA 1
ATOM 1748 C C . GLU A 1 219 ? 15.891 -22 -1.946 1 89.62 219 GLU A C 1
ATOM 1750 O O . GLU A 1 219 ? 15.141 -22.078 -2.92 1 89.62 219 GLU A O 1
ATOM 1755 N N . PHE A 1 220 ? 16.078 -20.953 -1.338 1 89.38 220 PHE A N 1
ATOM 1756 C CA . PHE A 1 220 ? 15.445 -19.703 -1.744 1 89.38 220 PHE A CA 1
ATOM 1757 C C . PHE A 1 220 ? 15.969 -19.25 -3.1 1 89.38 220 PHE A C 1
ATOM 1759 O O . PHE A 1 220 ? 15.211 -18.75 -3.928 1 89.38 220 PHE A O 1
ATOM 1766 N N . PHE A 1 221 ? 17.266 -19.453 -3.357 1 85.5 221 PHE A N 1
ATOM 1767 C CA . PHE A 1 221 ? 17.891 -18.938 -4.57 1 85.5 221 PHE A CA 1
ATOM 1768 C C . PHE A 1 221 ? 17.844 -19.984 -5.688 1 85.5 221 PHE A C 1
ATOM 1770 O O . PHE A 1 221 ? 18.219 -19.688 -6.824 1 85.5 221 PHE A O 1
ATOM 1777 N N . ASP A 1 222 ? 17.469 -21.094 -5.383 1 72.06 222 ASP A N 1
ATOM 1778 C CA . ASP A 1 222 ? 17.375 -22.125 -6.402 1 72.06 222 ASP A CA 1
ATOM 1779 C C . ASP A 1 222 ? 16.156 -21.938 -7.289 1 72.06 222 ASP A C 1
ATOM 1781 O O . ASP A 1 222 ? 15.109 -21.469 -6.816 1 72.06 222 ASP A O 1
ATOM 1785 N N . MET B 1 1 ? 20.859 21.625 -3.553 1 82.69 1 MET B N 1
ATOM 1786 C CA . MET B 1 1 ? 19.984 20.891 -2.652 1 82.69 1 MET B CA 1
ATOM 1787 C C . MET B 1 1 ? 18.516 21.234 -2.918 1 82.69 1 MET B C 1
ATOM 1789 O O . MET B 1 1 ? 17.734 20.359 -3.289 1 82.69 1 MET B O 1
ATOM 1793 N N . ILE B 1 2 ? 18.25 22.5 -3.098 1 82.69 2 ILE B N 1
ATOM 1794 C CA . ILE B 1 2 ? 16.859 22.953 -3.273 1 82.69 2 ILE B CA 1
ATOM 1795 C C . ILE B 1 2 ? 16.328 22.453 -4.617 1 82.69 2 ILE B C 1
ATOM 1797 O O . ILE B 1 2 ? 15.211 21.938 -4.695 1 82.69 2 ILE B O 1
ATOM 1801 N N . LYS B 1 3 ? 17.156 22.531 -5.633 1 85.75 3 LYS B N 1
ATOM 1802 C CA . LYS B 1 3 ? 16.75 22.109 -6.969 1 85.75 3 LYS B CA 1
ATOM 1803 C C . LYS B 1 3 ? 16.453 20.609 -7 1 85.75 3 LYS B C 1
ATOM 1805 O O . LYS B 1 3 ? 15.5 20.172 -7.656 1 85.75 3 LYS B O 1
ATOM 1810 N N . THR B 1 4 ? 17.203 19.891 -6.227 1 86.88 4 THR B N 1
ATOM 1811 C CA . THR B 1 4 ? 17 18.453 -6.168 1 86.88 4 THR B CA 1
ATOM 1812 C C . THR B 1 4 ? 15.719 18.125 -5.398 1 86.88 4 THR B C 1
ATOM 1814 O O . THR B 1 4 ? 14.969 17.234 -5.785 1 86.88 4 THR B O 1
ATOM 1817 N N . LEU B 1 5 ? 15.438 18.875 -4.348 1 89.75 5 LEU B N 1
ATOM 1818 C CA . LEU B 1 5 ? 14.242 18.641 -3.545 1 89.75 5 LEU B CA 1
ATOM 1819 C C . LEU B 1 5 ? 12.977 18.938 -4.348 1 89.75 5 LEU B C 1
ATOM 1821 O O . LEU B 1 5 ? 11.953 18.281 -4.176 1 89.75 5 LEU B O 1
ATOM 1825 N N . GLN B 1 6 ? 13.125 19.844 -5.23 1 87.12 6 GLN B N 1
ATOM 1826 C CA . GLN B 1 6 ? 12 20.203 -6.082 1 87.12 6 GLN B CA 1
ATOM 1827 C C . GLN B 1 6 ? 11.617 19.047 -7.012 1 87.12 6 GLN B C 1
ATOM 1829 O O . GLN B 1 6 ? 10.469 18.953 -7.438 1 87.12 6 GLN B O 1
ATOM 1834 N N . ARG B 1 7 ? 12.633 18.25 -7.262 1 86.56 7 ARG B N 1
ATOM 1835 C CA . ARG B 1 7 ? 12.398 17.125 -8.156 1 86.56 7 ARG B CA 1
ATOM 1836 C C . ARG B 1 7 ? 11.82 15.938 -7.395 1 86.56 7 ARG B C 1
ATOM 1838 O O . ARG B 1 7 ? 11.273 15.016 -8 1 86.56 7 ARG B O 1
ATOM 1845 N N . ALA B 1 8 ? 12 16.031 -6.137 1 90.5 8 ALA B N 1
ATOM 1846 C CA . ALA B 1 8 ? 11.438 14.961 -5.316 1 90.5 8 ALA B CA 1
ATOM 1847 C C . ALA B 1 8 ? 9.914 15.047 -5.285 1 90.5 8 ALA B C 1
ATOM 1849 O O . ALA B 1 8 ? 9.344 16.141 -5.168 1 90.5 8 ALA B O 1
ATOM 1850 N N . ARG B 1 9 ? 9.211 13.992 -5.316 1 90.25 9 ARG B N 1
ATOM 1851 C CA . ARG B 1 9 ? 7.758 13.914 -5.438 1 90.25 9 ARG B CA 1
ATOM 1852 C C . ARG B 1 9 ? 7.074 14.57 -4.246 1 90.25 9 ARG B C 1
ATOM 1854 O O . ARG B 1 9 ? 5.977 15.125 -4.379 1 90.25 9 ARG B O 1
ATOM 1861 N N . PHE B 1 10 ? 7.715 14.617 -3.109 1 93.38 10 PHE B N 1
ATOM 1862 C CA . PHE B 1 10 ? 7.129 15.156 -1.889 1 93.38 10 PHE B CA 1
ATOM 1863 C C . PHE B 1 10 ? 7.066 16.672 -1.946 1 93.38 10 PHE B C 1
ATOM 1865 O O . PHE B 1 10 ? 6.285 17.297 -1.225 1 93.38 10 PHE B O 1
ATOM 1872 N N . PHE B 1 11 ? 7.895 17.25 -2.836 1 94.25 11 PHE B N 1
ATOM 1873 C CA . PHE B 1 11 ? 7.957 18.703 -2.918 1 94.25 11 PHE B CA 1
ATOM 1874 C C . PHE B 1 11 ? 7.414 19.203 -4.254 1 94.25 11 PHE B C 1
ATOM 1876 O O . PHE B 1 11 ? 7.668 20.344 -4.652 1 94.25 11 PHE B O 1
ATOM 1883 N N . LYS B 1 12 ? 6.715 18.297 -4.887 1 91.94 12 LYS B N 1
ATOM 1884 C CA . LYS B 1 12 ? 6.145 18.656 -6.184 1 91.94 12 LYS B CA 1
ATOM 1885 C C . LYS B 1 12 ? 5.27 19.891 -6.078 1 91.94 12 LYS B C 1
ATOM 1887 O O . LYS B 1 12 ? 4.441 20 -5.172 1 91.94 12 LYS B O 1
ATOM 1892 N N . ASP B 1 13 ? 5.484 20.922 -6.926 1 92.12 13 ASP B N 1
ATOM 1893 C CA . ASP B 1 13 ? 4.691 22.141 -7.082 1 92.12 13 ASP B CA 1
ATOM 1894 C C . ASP B 1 13 ? 4.844 23.047 -5.871 1 92.12 13 ASP B C 1
ATOM 1896 O O . ASP B 1 13 ? 3.959 23.859 -5.582 1 92.12 13 ASP B O 1
ATOM 1900 N N . ILE B 1 14 ? 5.824 22.844 -5.086 1 94.12 14 ILE B N 1
ATOM 1901 C CA . ILE B 1 14 ? 6.164 23.766 -4.008 1 94.12 14 ILE B CA 1
ATOM 1902 C C . ILE B 1 14 ? 7.238 24.75 -4.484 1 94.12 14 ILE B C 1
ATOM 1904 O O . ILE B 1 14 ? 8.25 24.328 -5.055 1 94.12 14 ILE B O 1
ATOM 1908 N N . GLU B 1 15 ? 6.984 25.922 -4.266 1 93.25 15 GLU B N 1
ATOM 1909 C CA . GLU B 1 15 ? 7.879 26.969 -4.754 1 93.25 15 GLU B CA 1
ATOM 1910 C C . GLU B 1 15 ? 9.227 26.922 -4.039 1 93.25 15 GLU B C 1
ATOM 1912 O O . GLU B 1 15 ? 9.312 26.484 -2.887 1 93.25 15 GLU B O 1
ATOM 1917 N N . ASP B 1 16 ? 10.188 27.469 -4.762 1 92.19 16 ASP B N 1
ATOM 1918 C CA . ASP B 1 16 ? 11.547 27.484 -4.242 1 92.19 16 ASP B CA 1
ATOM 1919 C C . ASP B 1 16 ? 11.625 28.203 -2.898 1 92.19 16 ASP B C 1
ATOM 1921 O O . ASP B 1 16 ? 12.297 27.734 -1.976 1 92.19 16 ASP B O 1
ATOM 1925 N N . GLU B 1 17 ? 10.953 29.234 -2.854 1 93.19 17 GLU B N 1
ATOM 1926 C CA . GLU B 1 17 ? 11 30.047 -1.639 1 93.19 17 GLU B CA 1
ATOM 1927 C C . GLU B 1 17 ? 10.414 29.281 -0.451 1 93.19 17 GLU B C 1
ATOM 1929 O O . GLU B 1 17 ? 10.898 29.422 0.675 1 93.19 17 GLU B O 1
ATOM 1934 N N . GLU B 1 18 ? 9.414 28.484 -0.708 1 93.69 18 GLU B N 1
ATOM 1935 C CA . GLU B 1 18 ? 8.781 27.703 0.346 1 93.69 18 GLU B CA 1
ATOM 1936 C C . GLU B 1 18 ? 9.695 26.578 0.812 1 93.69 18 GLU B C 1
ATOM 1938 O O . GLU B 1 18 ? 9.758 26.266 2.004 1 93.69 18 GLU B O 1
ATOM 1943 N N . ILE B 1 19 ? 10.391 26.016 -0.111 1 94 19 ILE B N 1
ATOM 1944 C CA . ILE B 1 19 ? 11.328 24.953 0.228 1 94 19 ILE B CA 1
ATOM 1945 C C . ILE B 1 19 ? 12.469 25.516 1.068 1 94 19 ILE B C 1
ATOM 1947 O O . ILE B 1 19 ? 12.875 24.906 2.064 1 94 19 ILE B O 1
ATOM 1951 N N . LYS B 1 20 ? 12.914 26.656 0.672 1 94.06 20 LYS B N 1
ATOM 1952 C CA . LYS B 1 20 ? 13.961 27.312 1.44 1 94.06 20 LYS B CA 1
ATOM 1953 C C . LYS B 1 20 ? 13.5 27.594 2.869 1 94.06 20 LYS B C 1
ATOM 1955 O O . LYS B 1 20 ? 14.266 27.406 3.82 1 94.06 20 LYS B O 1
ATOM 1960 N N . LYS B 1 21 ? 12.336 28.031 2.967 1 94.44 21 LYS B N 1
ATOM 1961 C CA . LYS B 1 21 ? 11.773 28.312 4.281 1 94.44 21 LYS B CA 1
ATOM 1962 C C . LYS B 1 21 ? 11.719 27.062 5.141 1 94.44 21 LYS B C 1
ATOM 1964 O O . LYS B 1 21 ? 12.039 27.094 6.328 1 94.44 21 LYS B O 1
ATOM 1969 N N . ILE B 1 22 ? 11.305 25.984 4.52 1 93.62 22 ILE B N 1
ATOM 1970 C CA . ILE B 1 22 ? 11.242 24.703 5.219 1 93.62 22 ILE B CA 1
ATOM 1971 C C . ILE B 1 22 ? 12.633 24.312 5.715 1 93.62 22 ILE B C 1
ATOM 1973 O O . ILE B 1 22 ? 12.805 23.953 6.879 1 93.62 22 ILE B O 1
ATOM 1977 N N . LEU B 1 23 ? 13.602 24.469 4.875 1 92.94 23 LEU B N 1
ATOM 1978 C CA . LEU B 1 23 ? 14.969 24.094 5.215 1 92.94 23 LEU B CA 1
ATOM 1979 C C . LEU B 1 23 ? 15.539 25.016 6.289 1 92.94 23 LEU B C 1
ATOM 1981 O O . LEU B 1 23 ? 16.344 24.578 7.121 1 92.94 23 LEU B O 1
ATOM 1985 N N . ASP B 1 24 ? 15.086 26.25 6.324 1 94.38 24 ASP B N 1
ATOM 1986 C CA . ASP B 1 24 ? 15.57 27.219 7.297 1 94.38 24 ASP B CA 1
ATOM 1987 C C . ASP B 1 24 ? 14.93 26.984 8.664 1 94.38 24 ASP B C 1
ATOM 1989 O O . ASP B 1 24 ? 15.547 27.266 9.695 1 94.38 24 ASP B O 1
ATOM 1993 N N . GLU B 1 25 ? 13.773 26.453 8.688 1 94.75 25 GLU B N 1
ATOM 1994 C CA . GLU B 1 25 ? 12.992 26.422 9.922 1 94.75 25 GLU B CA 1
ATOM 1995 C C . GLU B 1 25 ? 13.008 25.031 10.547 1 94.75 25 GLU B C 1
ATOM 1997 O O . GLU B 1 25 ? 12.758 24.875 11.742 1 94.75 25 GLU B O 1
ATOM 2002 N N . GLU B 1 26 ? 13.273 24.062 9.742 1 94.25 26 GLU B N 1
ATOM 2003 C CA . GLU B 1 26 ? 13.125 22.703 10.242 1 94.25 26 GLU B CA 1
ATOM 2004 C C . GLU B 1 26 ? 14.477 22.031 10.445 1 94.25 26 GLU B C 1
ATOM 2006 O O . GLU B 1 26 ? 15.484 22.484 9.891 1 94.25 26 GLU B O 1
ATOM 2011 N N . VAL B 1 27 ? 14.43 21.016 11.258 1 95.75 27 VAL B N 1
ATOM 2012 C CA . VAL B 1 27 ? 15.641 20.25 11.547 1 95.75 27 VAL B CA 1
ATOM 2013 C C . VAL B 1 27 ? 15.781 19.109 10.555 1 95.75 27 VAL B C 1
ATOM 2015 O O . VAL B 1 27 ? 14.82 18.375 10.289 1 95.75 27 VAL B O 1
ATOM 2018 N N . TYR B 1 28 ? 16.922 19 9.953 1 96.06 28 TYR B N 1
ATOM 2019 C CA . TYR B 1 28 ? 17.25 17.891 9.07 1 96.06 28 TYR B CA 1
ATOM 2020 C C . TYR B 1 28 ? 18.75 17.578 9.117 1 96.06 28 TYR B C 1
ATOM 2022 O O . TYR B 1 28 ? 19.516 18.312 9.75 1 96.06 28 TYR B O 1
ATOM 2030 N N . MET B 1 29 ? 19.141 16.469 8.602 1 96.69 29 MET B N 1
ATOM 2031 C CA . MET B 1 29 ? 20.547 16.078 8.531 1 96.69 29 MET B CA 1
ATOM 2032 C C . MET B 1 29 ? 20.969 15.789 7.098 1 96.69 29 MET B C 1
ATOM 2034 O O . MET B 1 29 ? 20.188 15.234 6.316 1 96.69 29 MET B O 1
ATOM 2038 N N . VAL B 1 30 ? 22.172 16.219 6.816 1 96.69 30 VAL B N 1
ATOM 2039 C CA . VAL B 1 30 ? 22.781 15.867 5.539 1 96.69 30 VAL B CA 1
ATOM 2040 C C . VAL B 1 30 ? 24.031 15.016 5.773 1 96.69 30 VAL B C 1
ATOM 2042 O O . VAL B 1 30 ? 24.891 15.375 6.582 1 96.69 30 VAL B O 1
ATOM 2045 N N . ARG B 1 31 ? 24.109 13.867 5.137 1 97.5 31 ARG B N 1
ATOM 2046 C CA . ARG B 1 31 ? 25.25 12.984 5.285 1 97.5 31 ARG B CA 1
ATOM 2047 C C . ARG B 1 31 ? 25.812 12.586 3.928 1 97.5 31 ARG B C 1
ATOM 2049 O O . ARG B 1 31 ? 25.078 12.375 2.973 1 97.5 31 ARG B O 1
ATOM 2056 N N . SER B 1 32 ? 27.078 12.492 3.9 1 98.06 32 SER B N 1
ATOM 2057 C CA . SER B 1 32 ? 27.766 12 2.717 1 98.06 32 SER B CA 1
ATOM 2058 C C . SER B 1 32 ? 28.219 10.555 2.904 1 98.06 32 SER B C 1
ATOM 2060 O O . SER B 1 32 ? 28.641 10.172 3.994 1 98.06 32 SER B O 1
ATOM 2062 N N . TYR B 1 33 ? 28.109 9.82 1.89 1 98.12 33 TYR B N 1
ATOM 2063 C CA . TYR B 1 33 ? 28.531 8.422 1.871 1 98.12 33 TYR B CA 1
ATOM 2064 C C . TYR B 1 33 ? 29.438 8.148 0.685 1 98.12 33 TYR B C 1
ATOM 2066 O O . TYR B 1 33 ? 29.188 8.609 -0.428 1 98.12 33 TYR B O 1
ATOM 2074 N N . ASN B 1 34 ? 30.453 7.414 0.929 1 98.25 34 ASN B N 1
ATOM 2075 C CA . ASN B 1 34 ? 31.312 6.969 -0.156 1 98.25 34 ASN B CA 1
ATOM 2076 C C . ASN B 1 34 ? 30.734 5.75 -0.874 1 98.25 34 ASN B C 1
ATOM 2078 O O . ASN B 1 34 ? 29.906 5.035 -0.317 1 98.25 34 ASN B O 1
ATOM 2082 N N . LYS B 1 35 ? 31.219 5.602 -2.08 1 97.56 35 LYS B N 1
ATOM 2083 C CA . LYS B 1 35 ? 30.844 4.398 -2.812 1 97.56 35 LYS B CA 1
ATOM 2084 C C . LYS B 1 35 ? 31.078 3.146 -1.97 1 97.56 35 LYS B C 1
ATOM 2086 O O . LYS B 1 35 ? 32.156 2.986 -1.367 1 97.56 35 LYS B O 1
ATOM 2091 N N . GLY B 1 36 ? 30.047 2.381 -1.89 1 96.5 36 GLY B N 1
ATOM 2092 C CA . GLY B 1 36 ? 30.172 1.112 -1.19 1 96.5 36 GLY B CA 1
ATOM 2093 C C . GLY B 1 36 ? 29.75 1.183 0.262 1 96.5 36 GLY B C 1
ATOM 2094 O O . GLY B 1 36 ? 29.578 0.152 0.916 1 96.5 36 GLY B O 1
ATOM 2095 N N . GLN B 1 37 ? 29.516 2.334 0.771 1 97.94 37 GLN B N 1
ATOM 2096 C CA . GLN B 1 37 ? 29.094 2.484 2.162 1 97.94 37 GLN B CA 1
ATOM 2097 C C . GLN B 1 37 ? 27.609 2.193 2.328 1 97.94 37 GLN B C 1
ATOM 2099 O O . GLN B 1 37 ? 26.797 2.555 1.47 1 97.94 37 GLN B O 1
ATOM 2104 N N . ILE B 1 38 ? 27.281 1.604 3.459 1 97.44 38 ILE B N 1
ATOM 2105 C CA . ILE B 1 38 ? 25.906 1.295 3.781 1 97.44 38 ILE B CA 1
ATOM 2106 C C . ILE B 1 38 ? 25.219 2.531 4.363 1 97.44 38 ILE B C 1
ATOM 2108 O O . ILE B 1 38 ? 25.734 3.16 5.289 1 97.44 38 ILE B O 1
ATOM 2112 N N . ILE B 1 39 ? 24.125 2.836 3.803 1 97.56 39 ILE B N 1
ATOM 2113 C CA . ILE B 1 39 ? 23.344 3.977 4.254 1 97.56 39 ILE B CA 1
ATOM 2114 C C . ILE B 1 39 ? 22.375 3.535 5.355 1 97.56 39 ILE B C 1
ATOM 2116 O O . ILE B 1 39 ? 22.219 4.234 6.359 1 97.56 39 ILE B O 1
ATOM 2120 N N . ALA B 1 40 ? 21.719 2.428 5.199 1 96 40 ALA B N 1
ATOM 2121 C CA . ALA B 1 40 ? 20.812 1.819 6.168 1 96 40 ALA B CA 1
ATOM 2122 C C . ALA B 1 40 ? 20.844 0.297 6.078 1 96 40 ALA B C 1
ATOM 2124 O O . ALA B 1 40 ? 20.859 -0.267 4.98 1 96 40 ALA B O 1
ATOM 2125 N N . ASN B 1 41 ? 20.828 -0.333 7.215 1 94.5 41 ASN B N 1
ATOM 2126 C CA . ASN B 1 41 ? 20.859 -1.791 7.266 1 94.5 41 ASN B CA 1
ATOM 2127 C C . ASN B 1 41 ? 19.453 -2.377 7.406 1 94.5 41 ASN B C 1
ATOM 2129 O O . ASN B 1 41 ? 18.625 -1.828 8.125 1 94.5 41 ASN B O 1
ATOM 2133 N N . GLN B 1 42 ? 19.312 -3.441 6.777 1 92.25 42 GLN B N 1
ATOM 2134 C CA . GLN B 1 42 ? 18.094 -4.199 7.016 1 92.25 42 GLN B CA 1
ATOM 2135 C C . GLN B 1 42 ? 17.891 -4.469 8.508 1 92.25 42 GLN B C 1
ATOM 2137 O O . GLN B 1 42 ? 18.828 -4.848 9.203 1 92.25 42 GLN B O 1
ATOM 2142 N N . GLY B 1 43 ? 16.656 -4.152 9 1 91.06 43 GLY B N 1
ATOM 2143 C CA . GLY B 1 43 ? 16.344 -4.422 10.391 1 91.06 43 GLY B CA 1
ATOM 2144 C C . GLY B 1 43 ? 16.578 -3.229 11.297 1 91.06 43 GLY B C 1
ATOM 2145 O O . GLY B 1 43 ? 16.094 -3.193 12.43 1 91.06 43 GLY B O 1
ATOM 2146 N N . GLU B 1 44 ? 17.328 -2.311 10.828 1 93.25 44 GLU B N 1
ATOM 2147 C CA . GLU B 1 44 ? 17.578 -1.104 11.609 1 93.25 44 GLU B CA 1
ATOM 2148 C C . GLU B 1 44 ? 16.344 -0.227 11.688 1 93.25 44 GLU B C 1
ATOM 2150 O O . GLU B 1 44 ? 15.555 -0.17 10.734 1 93.25 44 GLU B O 1
ATOM 2155 N N . PRO B 1 45 ? 16.188 0.438 12.797 1 93.44 45 PRO B N 1
ATOM 2156 C CA . PRO B 1 45 ? 15.031 1.336 12.922 1 93.44 45 PRO B CA 1
ATOM 2157 C C . PRO B 1 45 ? 15.07 2.482 11.914 1 93.44 45 PRO B C 1
ATOM 2159 O O . PRO B 1 45 ? 16.141 3.031 11.641 1 93.44 45 PRO B O 1
ATOM 2162 N N . CYS B 1 46 ? 13.945 2.746 11.336 1 94 46 CYS B N 1
ATOM 2163 C CA . CYS B 1 46 ? 13.773 3.85 10.398 1 94 46 CYS B CA 1
ATOM 2164 C C . CYS B 1 46 ? 13.102 5.039 11.078 1 94 46 CYS B C 1
ATOM 2166 O O . CYS B 1 46 ? 11.938 4.957 11.477 1 94 46 CYS B O 1
ATOM 2168 N N . ASN B 1 47 ? 13.797 6.184 11.148 1 92.56 47 ASN B N 1
ATOM 2169 C CA . ASN B 1 47 ? 13.258 7.32 11.883 1 92.56 47 ASN B CA 1
ATOM 2170 C C . ASN B 1 47 ? 13.25 8.586 11.023 1 92.56 47 ASN B C 1
ATOM 2172 O O . ASN B 1 47 ? 12.984 9.68 11.531 1 92.56 47 ASN B O 1
ATOM 2176 N N . SER B 1 48 ? 13.586 8.391 9.773 1 96 48 SER B N 1
ATOM 2177 C CA . SER B 1 48 ? 13.641 9.57 8.922 1 96 48 SER B CA 1
ATOM 2178 C C . SER B 1 48 ? 13.227 9.234 7.492 1 96 48 SER B C 1
ATOM 2180 O O . SER B 1 48 ? 13.414 8.109 7.031 1 96 48 SER B O 1
ATOM 2182 N N . LEU B 1 49 ? 12.609 10.195 6.883 1 96.38 49 LEU B N 1
ATOM 2183 C CA . LEU B 1 49 ? 12.477 10.18 5.43 1 96.38 49 LEU B CA 1
ATOM 2184 C C . LEU B 1 49 ? 13.781 10.594 4.762 1 96.38 49 LEU B C 1
ATOM 2186 O O . LEU B 1 49 ? 14.391 11.594 5.152 1 96.38 49 LEU B O 1
ATOM 2190 N N . SER B 1 50 ? 14.18 9.836 3.77 1 97.19 50 SER B N 1
ATOM 2191 C CA . SER B 1 50 ? 15.469 10.109 3.135 1 97.19 50 SER B CA 1
ATOM 2192 C C . SER B 1 50 ? 15.289 10.445 1.657 1 97.19 50 SER B C 1
ATOM 2194 O O . SER B 1 50 ? 14.477 9.828 0.965 1 97.19 50 SER B O 1
ATOM 2196 N N . ILE B 1 51 ? 16.094 11.422 1.216 1 96.69 51 ILE B N 1
ATOM 2197 C CA . ILE B 1 51 ? 16.094 11.812 -0.19 1 96.69 51 ILE B CA 1
ATOM 2198 C C . ILE B 1 51 ? 17.516 11.883 -0.712 1 96.69 51 ILE B C 1
ATOM 2200 O O . ILE B 1 51 ? 18.391 12.5 -0.083 1 96.69 51 ILE B O 1
ATOM 2204 N N . ILE B 1 52 ? 17.719 11.281 -1.836 1 97.06 52 ILE B N 1
ATOM 2205 C CA . ILE B 1 52 ? 19.031 11.352 -2.473 1 97.06 52 ILE B CA 1
ATOM 2206 C C . ILE B 1 52 ? 19.219 12.719 -3.137 1 97.06 52 ILE B C 1
ATOM 2208 O O . ILE B 1 52 ? 18.484 13.055 -4.078 1 97.06 52 ILE B O 1
ATOM 2212 N N . VAL B 1 53 ? 20.188 13.445 -2.684 1 94.94 53 VAL B N 1
ATOM 2213 C CA . VAL B 1 53 ? 20.438 14.773 -3.24 1 94.94 53 VAL B CA 1
ATOM 2214 C C . VAL B 1 53 ? 21.484 14.672 -4.344 1 94.94 53 VAL B C 1
ATOM 2216 O O . VAL B 1 53 ? 21.422 15.406 -5.332 1 94.94 53 VAL B O 1
ATOM 2219 N N . GLU B 1 54 ? 22.453 13.836 -4.105 1 95.69 54 GLU B N 1
ATOM 2220 C CA . GLU B 1 54 ? 23.516 13.57 -5.062 1 95.69 54 GLU B CA 1
ATOM 2221 C C . GLU B 1 54 ? 23.922 12.102 -5.043 1 95.69 54 GLU B C 1
ATOM 2223 O O . GLU B 1 54 ? 24 11.484 -3.977 1 95.69 54 GLU B O 1
ATOM 2228 N N . GLY B 1 55 ? 24.109 11.602 -6.32 1 95.94 55 GLY B N 1
ATOM 2229 C CA . GLY B 1 55 ? 24.641 10.25 -6.414 1 95.94 55 GLY B CA 1
ATOM 2230 C C . GLY B 1 55 ? 23.562 9.203 -6.648 1 95.94 55 GLY B C 1
ATOM 2231 O O . GLY B 1 55 ? 22.469 9.523 -7.137 1 95.94 55 GLY B O 1
ATOM 2232 N N . LYS B 1 56 ? 23.984 7.93 -6.438 1 97.75 56 LYS B N 1
ATOM 2233 C CA . LYS B 1 56 ? 23.109 6.785 -6.664 1 97.75 56 LYS B CA 1
ATOM 2234 C C . LYS B 1 56 ? 23.266 5.75 -5.551 1 97.75 56 LYS B C 1
ATOM 2236 O O . LYS B 1 56 ? 24.344 5.609 -4.973 1 97.75 56 LYS B O 1
ATOM 2241 N N . ALA B 1 57 ? 22.188 5.148 -5.262 1 98 57 ALA B N 1
ATOM 2242 C CA . ALA B 1 57 ? 22.172 4.086 -4.262 1 98 57 ALA B CA 1
ATOM 2243 C C . ALA B 1 57 ? 21.359 2.883 -4.75 1 98 57 ALA B C 1
ATOM 2245 O O . ALA B 1 57 ? 20.719 2.951 -5.797 1 98 57 ALA B O 1
ATOM 2246 N N . VAL B 1 58 ? 21.516 1.816 -4.055 1 97.12 58 VAL B N 1
ATOM 2247 C CA . VAL B 1 58 ? 20.797 0.6 -4.41 1 97.12 58 VAL B CA 1
ATOM 2248 C C . VAL B 1 58 ? 20.141 0.008 -3.168 1 97.12 58 VAL B C 1
ATOM 2250 O O . VAL B 1 58 ? 20.688 0.102 -2.064 1 97.12 58 VAL B O 1
ATOM 2253 N N . VAL B 1 59 ? 18.938 -0.449 -3.316 1 96.06 59 VAL B N 1
ATOM 2254 C CA . VAL B 1 59 ? 18.234 -1.216 -2.295 1 96.06 59 VAL B CA 1
ATOM 2255 C C . VAL B 1 59 ? 18.406 -2.709 -2.553 1 96.06 59 VAL B C 1
ATOM 2257 O O . VAL B 1 59 ? 18.062 -3.207 -3.625 1 96.06 59 VAL B O 1
ATOM 2260 N N . GLN B 1 60 ? 18.953 -3.412 -1.523 1 93.94 60 GLN B N 1
ATOM 2261 C CA . GLN B 1 60 ? 19.281 -4.816 -1.772 1 93.94 60 GLN B CA 1
ATOM 2262 C C . GLN B 1 60 ? 19.203 -5.633 -0.485 1 93.94 60 GLN B C 1
ATOM 2264 O O . GLN B 1 60 ? 19.234 -5.07 0.613 1 93.94 60 GLN B O 1
ATOM 2269 N N . ASN B 1 61 ? 19.047 -6.848 -0.608 1 89.81 61 ASN B N 1
ATOM 2270 C CA . ASN B 1 61 ? 19.188 -7.82 0.47 1 89.81 61 ASN B CA 1
ATOM 2271 C C . ASN B 1 61 ? 20.422 -8.688 0.281 1 89.81 61 ASN B C 1
ATOM 2273 O O . ASN B 1 61 ? 20.688 -9.172 -0.822 1 89.81 61 ASN B O 1
ATOM 2277 N N . VAL B 1 62 ? 21.172 -8.766 1.381 1 84.31 62 VAL B N 1
ATOM 2278 C CA . VAL B 1 62 ? 22.391 -9.57 1.339 1 84.31 62 VAL B CA 1
ATOM 2279 C C . VAL B 1 62 ? 22.188 -10.836 2.176 1 84.31 62 VAL B C 1
ATOM 2281 O O . VAL B 1 62 ? 21.797 -10.758 3.344 1 84.31 62 VAL B O 1
ATOM 2284 N N . TYR B 1 63 ? 22.516 -11.914 1.601 1 82.31 63 TYR B N 1
ATOM 2285 C CA . TYR B 1 63 ? 22.312 -13.195 2.271 1 82.31 63 TYR B CA 1
ATOM 2286 C C . TYR B 1 63 ? 23.641 -13.781 2.74 1 82.31 63 TYR B C 1
ATOM 2288 O O . TYR B 1 63 ? 24.703 -13.32 2.328 1 82.31 63 TYR B O 1
ATOM 2296 N N . GLU B 1 64 ? 23.516 -14.695 3.65 1 81.38 64 GLU B N 1
ATOM 2297 C CA . GLU B 1 64 ? 24.688 -15.289 4.273 1 81.38 64 GLU B CA 1
ATOM 2298 C C . GLU B 1 64 ? 25.547 -16.031 3.25 1 81.38 64 GLU B C 1
ATOM 2300 O O . GLU B 1 64 ? 26.766 -16.094 3.371 1 81.38 64 GLU B O 1
ATOM 2305 N N . ASN B 1 65 ? 24.953 -16.609 2.32 1 78.31 65 ASN B N 1
ATOM 2306 C CA . ASN B 1 65 ? 25.688 -17.359 1.306 1 78.31 65 ASN B CA 1
ATOM 2307 C C . ASN B 1 65 ? 26.359 -16.438 0.298 1 78.31 65 ASN B C 1
ATOM 2309 O O . ASN B 1 65 ? 26.969 -16.891 -0.664 1 78.31 65 ASN B O 1
ATOM 2313 N N . GLY B 1 66 ? 26.156 -15.141 0.457 1 79.38 66 GLY B N 1
ATOM 2314 C CA . GLY B 1 66 ? 26.844 -14.156 -0.367 1 79.38 66 GLY B CA 1
ATOM 2315 C C . GLY B 1 66 ? 26 -13.656 -1.519 1 79.38 66 GLY B C 1
ATOM 2316 O O . GLY B 1 66 ? 26.375 -12.695 -2.203 1 79.38 66 GLY B O 1
ATOM 2317 N N . LYS B 1 67 ? 24.984 -14.297 -1.728 1 86.06 67 LYS B N 1
ATOM 2318 C CA . LYS B 1 67 ? 24.109 -13.852 -2.809 1 86.06 67 LYS B CA 1
ATOM 2319 C C . LYS B 1 67 ? 23.438 -12.523 -2.465 1 86.06 67 LYS B C 1
ATOM 2321 O O . LYS B 1 67 ? 23.109 -12.273 -1.303 1 86.06 67 LYS B O 1
ATOM 2326 N N . VAL B 1 68 ? 23.281 -11.695 -3.586 1 86.75 68 VAL B N 1
ATOM 2327 C CA . VAL B 1 68 ? 22.688 -10.375 -3.406 1 86.75 68 VAL B CA 1
ATOM 2328 C C . VAL B 1 68 ? 21.453 -10.234 -4.301 1 86.75 68 VAL B C 1
ATOM 2330 O O . VAL B 1 68 ? 21.5 -10.562 -5.488 1 86.75 68 VAL B O 1
ATOM 2333 N N . LEU B 1 69 ? 20.375 -9.844 -3.682 1 86.5 69 LEU B N 1
ATOM 2334 C CA . LEU B 1 69 ? 19.156 -9.539 -4.434 1 86.5 69 LEU B CA 1
ATOM 2335 C C . LEU B 1 69 ? 18.922 -8.031 -4.512 1 86.5 69 LEU B C 1
ATOM 2337 O O . LEU B 1 69 ? 18.609 -7.398 -3.508 1 86.5 69 LEU B O 1
ATOM 2341 N N . THR B 1 70 ? 19.031 -7.484 -5.758 1 90.56 70 THR B N 1
ATOM 2342 C CA . THR B 1 70 ? 18.766 -6.062 -5.953 1 90.56 70 THR B CA 1
ATOM 2343 C C . THR B 1 70 ? 17.281 -5.797 -6.141 1 90.56 70 THR B C 1
ATOM 2345 O O . THR B 1 70 ? 16.641 -6.406 -6.996 1 90.56 70 THR B O 1
ATOM 2348 N N . LEU B 1 71 ? 16.797 -4.918 -5.387 1 89.56 71 LEU B N 1
ATOM 2349 C CA . LEU B 1 71 ? 15.359 -4.668 -5.395 1 89.56 71 LEU B CA 1
ATOM 2350 C C . LEU B 1 71 ? 15.031 -3.379 -6.145 1 89.56 71 LEU B C 1
ATOM 2352 O O . LEU B 1 71 ? 14.016 -3.295 -6.832 1 89.56 71 LEU B O 1
ATOM 2356 N N . ALA B 1 72 ? 15.852 -2.338 -5.988 1 92 72 ALA B N 1
ATOM 2357 C CA . ALA B 1 72 ? 15.594 -1.049 -6.629 1 92 72 ALA B CA 1
ATOM 2358 C C . ALA B 1 72 ? 16.875 -0.235 -6.75 1 92 72 ALA B C 1
ATOM 2360 O O . ALA B 1 72 ? 17.812 -0.408 -5.957 1 92 72 ALA B O 1
ATOM 2361 N N . ASN B 1 73 ? 16.875 0.627 -7.719 1 95.5 73 ASN B N 1
ATOM 2362 C CA . ASN B 1 73 ? 17.922 1.638 -7.863 1 95.5 73 ASN B CA 1
ATOM 2363 C C . ASN B 1 73 ? 17.391 3.033 -7.531 1 95.5 73 ASN B C 1
ATOM 2365 O O . ASN B 1 73 ? 16.266 3.373 -7.871 1 95.5 73 ASN B O 1
ATOM 2369 N N . LEU B 1 74 ? 18.203 3.742 -6.855 1 96.69 74 LEU B N 1
ATOM 2370 C CA . LEU B 1 74 ? 17.828 5.094 -6.453 1 96.69 74 LEU B CA 1
ATOM 2371 C C . LEU B 1 74 ? 18.797 6.125 -7.047 1 96.69 74 LEU B C 1
ATOM 2373 O O . LEU B 1 74 ? 20 5.895 -7.102 1 96.69 74 LEU B O 1
ATOM 2377 N N . SER B 1 75 ? 18.219 7.184 -7.484 1 95.81 75 SER B N 1
ATOM 2378 C CA . SER B 1 75 ? 19 8.281 -8.047 1 95.81 75 SER B CA 1
ATOM 2379 C C . SER B 1 75 ? 18.562 9.625 -7.469 1 95.81 75 SER B C 1
ATOM 2381 O O . SER B 1 75 ? 17.703 9.672 -6.582 1 95.81 75 SER B O 1
ATOM 2383 N N . GLU B 1 76 ? 19.219 10.641 -7.945 1 94.31 76 GLU B N 1
ATOM 2384 C CA . GLU B 1 76 ? 18.922 11.984 -7.457 1 94.31 76 GLU B CA 1
ATOM 2385 C C . GLU B 1 76 ? 17.438 12.297 -7.535 1 94.31 76 GLU B C 1
ATOM 2387 O O . GLU B 1 76 ? 16.797 12.078 -8.57 1 94.31 76 GLU B O 1
ATOM 2392 N N . GLY B 1 77 ? 16.922 12.727 -6.352 1 93.12 77 GLY B N 1
ATOM 2393 C CA . GLY B 1 77 ? 15.508 13.078 -6.297 1 93.12 77 GLY B CA 1
ATOM 2394 C C . GLY B 1 77 ? 14.641 11.961 -5.734 1 93.12 77 GLY B C 1
ATOM 2395 O O . GLY B 1 77 ? 13.516 12.211 -5.289 1 93.12 77 GLY B O 1
ATOM 2396 N N . ASP B 1 78 ? 15.172 10.742 -5.703 1 95.31 78 ASP B N 1
ATOM 2397 C CA . ASP B 1 78 ? 14.414 9.609 -5.18 1 95.31 78 ASP B CA 1
ATOM 2398 C C . ASP B 1 78 ? 14.398 9.625 -3.652 1 95.31 78 ASP B C 1
ATOM 2400 O O . ASP B 1 78 ? 15.367 10.039 -3.016 1 95.31 78 ASP B O 1
ATOM 2404 N N . ALA B 1 79 ? 13.305 9.273 -3.188 1 95.5 79 ALA B N 1
ATOM 2405 C CA . ALA B 1 79 ? 13.148 9.133 -1.742 1 95.5 79 ALA B CA 1
ATOM 2406 C C . ALA B 1 79 ? 13.008 7.668 -1.341 1 95.5 79 ALA B C 1
ATOM 2408 O O . ALA B 1 79 ? 12.672 6.82 -2.17 1 95.5 79 ALA B O 1
ATOM 2409 N N . PHE B 1 80 ? 13.367 7.387 -0.102 1 94.5 80 PHE B N 1
ATOM 2410 C CA . PHE B 1 80 ? 13.102 6.062 0.442 1 94.5 80 PHE B CA 1
ATOM 2411 C C . PHE B 1 80 ? 12.719 6.145 1.914 1 94.5 80 PHE B C 1
ATOM 2413 O O . PHE B 1 80 ? 12.969 7.156 2.57 1 94.5 80 PHE B O 1
ATOM 2420 N N . ALA B 1 81 ? 12.031 5.145 2.424 1 92.94 81 ALA B N 1
ATOM 2421 C CA . ALA B 1 81 ? 11.57 4.977 3.799 1 92.94 81 ALA B CA 1
ATOM 2422 C C . ALA B 1 81 ? 10.242 5.699 4.023 1 92.94 81 ALA B C 1
ATOM 2424 O O . ALA B 1 81 ? 9.75 5.773 5.148 1 92.94 81 ALA B O 1
ATOM 2425 N N . GLU B 1 82 ? 9.672 6.234 2.982 1 92.75 82 GLU B N 1
ATOM 2426 C CA . GLU B 1 82 ? 8.422 6.98 3.096 1 92.75 82 GLU B CA 1
ATOM 2427 C C . GLU B 1 82 ? 7.262 6.066 3.486 1 92.75 82 GLU B C 1
ATOM 2429 O O . GLU B 1 82 ? 6.32 6.5 4.148 1 92.75 82 GLU B O 1
ATOM 2434 N N . ALA B 1 83 ? 7.422 4.891 3.072 1 90.12 83 ALA B N 1
ATOM 2435 C CA . ALA B 1 83 ? 6.332 3.947 3.299 1 90.12 83 ALA B CA 1
ATOM 2436 C C . ALA B 1 83 ? 6.418 3.336 4.695 1 90.12 83 ALA B C 1
ATOM 2438 O O . ALA B 1 83 ? 5.457 2.738 5.18 1 90.12 83 ALA B O 1
ATOM 2439 N N . ILE B 1 84 ? 7.559 3.537 5.379 1 93.31 84 ILE B N 1
ATOM 2440 C CA . ILE B 1 84 ? 7.75 2.752 6.594 1 93.31 84 ILE B CA 1
ATOM 2441 C C . ILE B 1 84 ? 7.938 3.688 7.789 1 93.31 84 ILE B C 1
ATOM 2443 O O . ILE B 1 84 ? 7.812 3.266 8.938 1 93.31 84 ILE B O 1
ATOM 2447 N N . ILE B 1 85 ? 8.211 4.91 7.52 1 94.38 85 ILE B N 1
ATOM 2448 C CA . ILE B 1 85 ? 8.641 5.82 8.578 1 94.38 85 ILE B CA 1
ATOM 2449 C C . ILE B 1 85 ? 7.531 5.945 9.625 1 94.38 85 ILE B C 1
ATOM 2451 O O . ILE B 1 85 ? 7.809 6.152 10.805 1 94.38 85 ILE B O 1
ATOM 2455 N N . PHE B 1 86 ? 6.312 5.789 9.25 1 95.06 86 PHE B N 1
ATOM 2456 C CA . PHE B 1 86 ? 5.219 5.98 10.195 1 95.06 86 PHE B CA 1
ATOM 2457 C C . PHE B 1 86 ? 4.57 4.648 10.547 1 95.06 86 PHE B C 1
ATOM 2459 O O . PHE B 1 86 ? 3.553 4.613 11.242 1 95.06 86 PHE B O 1
ATOM 2466 N N . ALA B 1 87 ? 5.133 3.641 10.023 1 93.44 87 ALA B N 1
ATOM 2467 C CA . ALA B 1 87 ? 4.621 2.322 10.398 1 93.44 87 ALA B CA 1
ATOM 2468 C C . ALA B 1 87 ? 5.004 1.975 11.836 1 93.44 87 ALA B C 1
ATOM 2470 O O . ALA B 1 87 ? 5.941 2.549 12.391 1 93.44 87 ALA B O 1
ATOM 2471 N N . LYS B 1 88 ? 4.23 1.149 12.594 1 85.19 88 LYS B N 1
ATOM 2472 C CA . LYS B 1 88 ? 4.48 0.78 13.984 1 85.19 88 LYS B CA 1
ATOM 2473 C C . LYS B 1 88 ? 5.871 0.175 14.156 1 85.19 88 LYS B C 1
ATOM 2475 O O . LYS B 1 88 ? 6.625 0.58 15.039 1 85.19 88 LYS B O 1
ATOM 2480 N N . GLU B 1 89 ? 6.281 -0.86 13.492 1 77.88 89 GLU B N 1
ATOM 2481 C CA . GLU B 1 89 ? 7.609 -1.463 13.531 1 77.88 89 GLU B CA 1
ATOM 2482 C C . GLU B 1 89 ? 8.414 -1.116 12.273 1 77.88 89 GLU B C 1
ATOM 2484 O O . GLU B 1 89 ? 8.852 -2.008 11.547 1 77.88 89 GLU B O 1
ATOM 2489 N N . GLY B 1 90 ? 8.578 0.249 12.289 1 84.62 90 GLY B N 1
ATOM 2490 C CA . GLY B 1 90 ? 9.172 0.688 11.039 1 84.62 90 GLY B CA 1
ATOM 2491 C C . GLY B 1 90 ? 10.664 0.428 10.969 1 84.62 90 GLY B C 1
ATOM 2492 O O . GLY B 1 90 ? 11.469 1.24 11.43 1 84.62 90 GLY B O 1
ATOM 2493 N N . THR B 1 91 ? 11.117 -0.717 10.602 1 90.56 91 THR B N 1
ATOM 2494 C CA . THR B 1 91 ? 12.508 -1.048 10.289 1 90.56 91 THR B CA 1
ATOM 2495 C C . THR B 1 91 ? 12.711 -1.152 8.781 1 90.56 91 THR B C 1
ATOM 2497 O O . THR B 1 91 ? 11.766 -1.405 8.039 1 90.56 91 THR B O 1
ATOM 2500 N N . TYR B 1 92 ? 13.953 -0.874 8.438 1 93.38 92 TYR B N 1
ATOM 2501 C CA . TYR B 1 92 ? 14.266 -1.021 7.016 1 93.38 92 TYR B CA 1
ATOM 2502 C C . TYR B 1 92 ? 14.102 -2.469 6.57 1 93.38 92 TYR B C 1
ATOM 2504 O O . TYR B 1 92 ? 14.711 -3.373 7.145 1 93.38 92 TYR B O 1
ATOM 2512 N N . PRO B 1 93 ? 13.289 -2.668 5.578 1 89 93 PRO B N 1
ATOM 2513 C CA . PRO B 1 93 ? 13.094 -4.043 5.113 1 89 93 PRO B CA 1
ATOM 2514 C C . PRO B 1 93 ? 14.289 -4.57 4.316 1 89 93 PRO B C 1
ATOM 2516 O O . PRO B 1 93 ? 14.398 -5.781 4.094 1 89 93 PRO B O 1
ATOM 2519 N N . SER B 1 94 ? 15.125 -3.658 3.846 1 92.88 94 SER B N 1
ATOM 2520 C CA . SER B 1 94 ? 16.281 -3.998 3.029 1 92.88 94 SER B CA 1
ATOM 2521 C C . SER B 1 94 ? 17.438 -3.041 3.289 1 92.88 94 SER B C 1
ATOM 2523 O O . SER B 1 94 ? 17.266 -2.008 3.939 1 92.88 94 SER B O 1
ATOM 2525 N N . THR B 1 95 ? 18.562 -3.461 2.83 1 95.25 95 THR B N 1
ATOM 2526 C CA . THR B 1 95 ? 19.75 -2.633 2.971 1 95.25 95 THR B CA 1
ATOM 2527 C C . THR B 1 95 ? 19.828 -1.6 1.851 1 95.25 95 THR B C 1
ATOM 2529 O O . THR B 1 95 ? 19.516 -1.901 0.698 1 95.25 95 THR B O 1
ATOM 2532 N N . VAL B 1 96 ? 20.188 -0.415 2.178 1 97.38 96 VAL B N 1
ATOM 2533 C CA . VAL B 1 96 ? 20.453 0.635 1.201 1 97.38 96 VAL B CA 1
ATOM 2534 C C . VAL B 1 96 ? 21.953 0.937 1.168 1 97.38 96 VAL B C 1
ATOM 2536 O O . VAL B 1 96 ? 22.562 1.214 2.205 1 97.38 96 VAL B O 1
ATOM 2539 N N . MET B 1 97 ? 22.516 0.879 0.003 1 98 97 MET B N 1
ATOM 2540 C CA . MET B 1 97 ? 23.953 1.061 -0.144 1 98 97 MET B CA 1
ATOM 2541 C C . MET B 1 97 ? 24.266 2.084 -1.231 1 98 97 MET B C 1
ATOM 2543 O O . MET B 1 97 ? 23.594 2.119 -2.266 1 98 97 MET B O 1
ATOM 2547 N N . ALA B 1 98 ? 25.312 2.885 -0.979 1 98.25 98 ALA B N 1
ATOM 2548 C CA . ALA B 1 98 ? 25.766 3.836 -1.99 1 98.25 98 ALA B CA 1
ATOM 2549 C C . ALA B 1 98 ? 26.531 3.127 -3.105 1 98.25 98 ALA B C 1
ATOM 2551 O O . ALA B 1 98 ? 27.469 2.373 -2.838 1 98.25 98 ALA B O 1
ATOM 2552 N N . ILE B 1 99 ? 26.125 3.379 -4.316 1 96.81 99 ILE B N 1
ATOM 2553 C CA . ILE B 1 99 ? 26.844 2.754 -5.418 1 96.81 99 ILE B CA 1
ATOM 2554 C C . ILE B 1 99 ? 27.797 3.77 -6.059 1 96.81 99 ILE B C 1
ATOM 2556 O O . ILE B 1 99 ? 28.609 3.414 -6.906 1 96.81 99 ILE B O 1
ATOM 2560 N N . GLU B 1 100 ? 27.656 4.973 -5.773 1 97 100 GLU B N 1
ATOM 2561 C CA . GLU B 1 100 ? 28.578 6.078 -5.98 1 97 100 GLU B CA 1
ATOM 2562 C C . GLU B 1 100 ? 28.578 7.039 -4.797 1 97 100 GLU B C 1
ATOM 2564 O O . GLU B 1 100 ? 27.781 6.875 -3.863 1 97 100 GLU B O 1
ATOM 2569 N N . ASN B 1 101 ? 29.547 7.965 -4.832 1 97.25 101 ASN B N 1
ATOM 2570 C CA . ASN B 1 101 ? 29.484 8.977 -3.779 1 97.25 101 ASN B CA 1
ATOM 2571 C C . ASN B 1 101 ? 28.125 9.664 -3.756 1 97.25 101 ASN B C 1
ATOM 2573 O O . ASN B 1 101 ? 27.641 10.117 -4.793 1 97.25 101 ASN B O 1
ATOM 2577 N N . CYS B 1 102 ? 27.562 9.602 -2.52 1 96.06 102 CYS B N 1
ATOM 2578 C CA . CYS B 1 102 ? 26.188 10.109 -2.395 1 96.06 102 CYS B CA 1
ATOM 2579 C C . CYS B 1 102 ? 26.109 11.172 -1.307 1 96.06 102 CYS B C 1
ATOM 2581 O O . CYS B 1 102 ? 26.922 11.188 -0.38 1 96.06 102 CYS B O 1
ATOM 2583 N N . LYS B 1 103 ? 25.203 12.047 -1.492 1 97.44 103 LYS B N 1
ATOM 2584 C CA . LYS B 1 103 ? 24.719 12.969 -0.469 1 97.44 103 LYS B CA 1
ATOM 2585 C C . LYS B 1 103 ? 23.234 12.789 -0.224 1 97.44 103 LYS B C 1
ATOM 2587 O O . LYS B 1 103 ? 22.422 12.859 -1.159 1 97.44 103 LYS B O 1
ATOM 2592 N N . ILE B 1 104 ? 22.906 12.492 1.069 1 97.5 104 ILE B N 1
ATOM 2593 C CA . ILE B 1 104 ? 21.516 12.172 1.399 1 97.5 104 ILE B CA 1
ATOM 2594 C C . ILE B 1 104 ? 21.016 13.133 2.469 1 97.5 104 ILE B C 1
ATOM 2596 O O . ILE B 1 104 ? 21.734 13.445 3.424 1 97.5 104 ILE B O 1
ATOM 2600 N N . ILE B 1 105 ? 19.828 13.625 2.27 1 97.06 105 ILE B N 1
ATOM 2601 C CA . ILE B 1 105 ? 19.172 14.438 3.289 1 97.06 105 ILE B CA 1
ATOM 2602 C C . ILE B 1 105 ? 18.188 13.57 4.066 1 97.06 105 ILE B C 1
ATOM 2604 O O . ILE B 1 105 ? 17.453 12.766 3.475 1 97.06 105 ILE B O 1
ATOM 2608 N N . PHE B 1 106 ? 18.219 13.625 5.383 1 97.25 106 PHE B N 1
ATOM 2609 C CA . PHE B 1 106 ? 17.328 12.891 6.281 1 97.25 106 PHE B CA 1
ATOM 2610 C C . PHE B 1 106 ? 16.391 13.844 7.02 1 97.25 106 PHE B C 1
ATOM 2612 O O . PHE B 1 106 ? 16.859 14.742 7.73 1 97.25 106 PHE B O 1
ATOM 2619 N N . PHE B 1 107 ? 15.102 13.68 6.844 1 97.19 107 PHE B N 1
ATOM 2620 C CA . PHE B 1 107 ? 14.094 14.414 7.598 1 97.19 107 PHE B CA 1
ATOM 2621 C C . PHE B 1 107 ? 13.5 13.555 8.703 1 97.19 107 PHE B C 1
ATOM 2623 O O . PHE B 1 107 ? 12.734 12.625 8.422 1 97.19 107 PHE B O 1
ATOM 2630 N N . PRO B 1 108 ? 13.828 13.859 9.945 1 96.94 108 PRO B N 1
ATOM 2631 C CA . PRO B 1 108 ? 13.227 13.094 11.039 1 96.94 108 PRO B CA 1
ATOM 2632 C C . PRO B 1 108 ? 11.703 13.133 11.023 1 96.94 108 PRO B C 1
ATOM 2634 O O . PRO B 1 108 ? 11.109 14.086 10.5 1 96.94 108 PRO B O 1
ATOM 2637 N N . LYS B 1 109 ? 11.141 12.141 11.625 1 95.12 109 LYS B N 1
ATOM 2638 C CA . LYS B 1 109 ? 9.688 12.023 11.695 1 95.12 109 LYS B CA 1
ATOM 2639 C C . LYS B 1 109 ? 9.055 13.32 12.203 1 95.12 109 LYS B C 1
ATOM 2641 O O . LYS B 1 109 ? 8.094 13.812 11.617 1 95.12 109 LYS B O 1
ATOM 2646 N N . LYS B 1 110 ? 9.578 13.867 13.234 1 95.44 110 LYS B N 1
ATOM 2647 C CA . LYS B 1 110 ? 9.055 15.094 13.828 1 95.44 110 LYS B CA 1
ATOM 2648 C C . LYS B 1 110 ? 9.094 16.25 12.836 1 95.44 110 LYS B C 1
ATOM 2650 O O . LYS B 1 110 ? 8.164 17.062 12.781 1 95.44 110 LYS B O 1
ATOM 2655 N N . THR B 1 111 ? 10.125 16.281 12.078 1 97.06 111 THR B N 1
ATOM 2656 C CA . THR B 1 111 ? 10.266 17.344 11.07 1 97.06 111 THR B CA 1
ATOM 2657 C C . THR B 1 111 ? 9.195 17.203 10 1 97.06 111 THR B C 1
ATOM 2659 O O . THR B 1 111 ? 8.594 18.203 9.586 1 97.06 111 THR B O 1
ATOM 2662 N N . ILE B 1 112 ? 8.93 15.969 9.562 1 96.62 112 ILE B N 1
ATOM 2663 C CA . ILE B 1 112 ? 7.914 15.719 8.555 1 96.62 112 ILE B CA 1
ATOM 2664 C C . ILE B 1 112 ? 6.555 16.188 9.055 1 96.62 112 ILE B C 1
ATOM 2666 O O . ILE B 1 112 ? 5.824 16.891 8.344 1 96.62 112 ILE B O 1
ATOM 2670 N N . LEU B 1 113 ? 6.277 15.883 10.281 1 96.56 113 LEU B N 1
ATOM 2671 C CA . LEU B 1 113 ? 5.008 16.281 10.875 1 96.56 113 LEU B CA 1
ATOM 2672 C C . LEU B 1 113 ? 4.902 17.797 10.984 1 96.56 113 LEU B C 1
ATOM 2674 O O . LEU B 1 113 ? 3.836 18.359 10.75 1 96.56 113 LEU B O 1
ATOM 2678 N N . ASN B 1 114 ? 5.996 18.438 11.289 1 96.62 114 ASN B N 1
ATOM 2679 C CA . ASN B 1 114 ? 6.012 19.891 11.375 1 96.62 114 ASN B CA 1
ATOM 2680 C C . ASN B 1 114 ? 5.777 20.531 10.008 1 96.62 114 ASN B C 1
ATOM 2682 O O . ASN B 1 114 ? 5.047 21.516 9.898 1 96.62 114 ASN B O 1
ATOM 2686 N N . ILE B 1 115 ? 6.41 19.984 9.016 1 96.19 115 ILE B N 1
ATOM 2687 C CA . ILE B 1 115 ? 6.227 20.5 7.66 1 96.19 115 ILE B CA 1
ATOM 2688 C C . ILE B 1 115 ? 4.758 20.359 7.254 1 96.19 115 ILE B C 1
ATOM 2690 O O . ILE B 1 115 ? 4.18 21.281 6.672 1 96.19 115 ILE B O 1
ATOM 2694 N N . MET B 1 116 ? 4.188 19.25 7.625 1 96 116 MET B N 1
ATOM 2695 C CA . MET B 1 116 ? 2.805 18.969 7.246 1 96 116 MET B CA 1
ATOM 2696 C C . MET B 1 116 ? 1.849 19.953 7.926 1 96 116 MET B C 1
ATOM 2698 O O . MET B 1 116 ? 0.812 20.297 7.359 1 96 116 MET B O 1
ATOM 2702 N N . LYS B 1 117 ? 2.184 20.438 9.047 1 94.69 117 LYS B N 1
ATOM 2703 C CA . LYS B 1 117 ? 1.371 21.422 9.758 1 94.69 117 LYS B CA 1
ATOM 2704 C C . LYS B 1 117 ? 1.372 22.766 9.031 1 94.69 117 LYS B C 1
ATOM 2706 O O . LYS B 1 117 ? 0.388 23.5 9.086 1 94.69 117 LYS B O 1
ATOM 2711 N N . LYS B 1 118 ? 2.451 22.969 8.336 1 93.38 118 LYS B N 1
ATOM 2712 C CA . LYS B 1 118 ? 2.662 24.328 7.816 1 93.38 118 LYS B CA 1
ATOM 2713 C C . LYS B 1 118 ? 2.447 24.375 6.309 1 93.38 118 LYS B C 1
ATOM 2715 O O . LYS B 1 118 ? 2.209 25.453 5.746 1 93.38 118 LYS B O 1
ATOM 2720 N N . ASN B 1 119 ? 2.59 23.219 5.727 1 94.94 119 ASN B N 1
ATOM 2721 C CA . ASN B 1 119 ? 2.549 23.219 4.27 1 94.94 119 ASN B CA 1
ATOM 2722 C C . ASN B 1 119 ? 1.571 22.172 3.742 1 94.94 119 ASN B C 1
ATOM 2724 O O . ASN B 1 119 ? 1.912 20.984 3.645 1 94.94 119 ASN B O 1
ATOM 2728 N N . THR B 1 120 ? 0.453 22.609 3.27 1 94.5 120 THR B N 1
ATOM 2729 C CA . THR B 1 120 ? -0.626 21.734 2.826 1 94.5 120 THR B CA 1
ATOM 2730 C C . THR B 1 120 ? -0.233 21 1.551 1 94.5 120 THR B C 1
ATOM 2732 O O . THR B 1 120 ? -0.586 19.828 1.369 1 94.5 120 THR B O 1
ATOM 2735 N N . LYS B 1 121 ? 0.466 21.672 0.755 1 95 121 LYS B N 1
ATOM 2736 C CA . LYS B 1 121 ? 0.882 21.047 -0.498 1 95 121 LYS B CA 1
ATOM 2737 C C . LYS B 1 121 ? 1.807 19.859 -0.242 1 95 121 LYS B C 1
ATOM 2739 O O . LYS B 1 121 ? 1.669 18.812 -0.875 1 95 121 LYS B O 1
ATOM 2744 N N . PHE B 1 122 ? 2.74 20.047 0.69 1 96.19 122 PHE B N 1
ATOM 2745 C CA . PHE B 1 122 ? 3.611 18.953 1.086 1 96.19 122 PHE B CA 1
ATOM 2746 C C . PHE B 1 122 ? 2.799 17.766 1.615 1 96.19 122 PHE B C 1
ATOM 2748 O O . PHE B 1 122 ? 3.059 16.625 1.263 1 96.19 122 PHE B O 1
ATOM 2755 N N . THR B 1 123 ? 1.804 18.094 2.412 1 96.62 123 THR B N 1
ATOM 2756 C CA . THR B 1 123 ? 0.939 17.078 3.006 1 96.62 123 THR B CA 1
ATOM 2757 C C . THR B 1 123 ? 0.179 16.312 1.924 1 96.62 123 THR B C 1
ATOM 2759 O O . THR B 1 123 ? 0.152 15.078 1.928 1 96.62 123 THR B O 1
ATOM 2762 N N . GLU B 1 124 ? -0.325 17.016 1.002 1 95.25 124 GLU B N 1
ATOM 2763 C CA . GLU B 1 124 ? -1.069 16.406 -0.099 1 95.25 124 GLU B CA 1
ATOM 2764 C C . GLU B 1 124 ? -0.172 15.508 -0.942 1 95.25 124 GLU B C 1
ATOM 2766 O O . GLU B 1 124 ? -0.58 14.414 -1.342 1 95.25 124 GLU B O 1
ATOM 2771 N N . ASN B 1 125 ? 1.014 15.992 -1.219 1 95.69 125 ASN B N 1
ATOM 2772 C CA . ASN B 1 125 ? 1.968 15.203 -1.991 1 95.69 125 ASN B CA 1
ATOM 2773 C C . ASN B 1 125 ? 2.33 13.898 -1.278 1 95.69 125 ASN B C 1
ATOM 2775 O O . ASN B 1 125 ? 2.359 12.836 -1.897 1 95.69 125 ASN B O 1
ATOM 2779 N N . PHE B 1 126 ? 2.562 14.039 0.019 1 96.62 126 PHE B N 1
ATOM 2780 C CA . PHE B 1 126 ? 2.947 12.883 0.818 1 96.62 126 PHE B CA 1
ATOM 2781 C C . PHE B 1 126 ? 1.828 11.852 0.847 1 96.62 126 PHE B C 1
ATOM 2783 O O . PHE B 1 126 ? 2.053 10.672 0.545 1 96.62 126 PHE B O 1
ATOM 2790 N N . LEU B 1 127 ? 0.655 12.297 1.131 1 96.31 127 LEU B N 1
ATOM 2791 C CA . LEU B 1 127 ? -0.505 11.422 1.197 1 96.31 127 LEU B CA 1
ATOM 2792 C C . LEU B 1 127 ? -0.829 10.844 -0.177 1 96.31 127 LEU B C 1
ATOM 2794 O O . LEU B 1 127 ? -1.177 9.664 -0.294 1 96.31 127 LEU B O 1
ATOM 2798 N N . GLY B 1 128 ? -0.725 11.703 -1.162 1 95.56 128 GLY B N 1
ATOM 2799 C CA . GLY B 1 128 ? -0.969 11.25 -2.521 1 95.56 128 GLY B CA 1
ATOM 2800 C C . GLY B 1 128 ? -0.041 10.133 -2.953 1 95.56 128 GLY B C 1
ATOM 2801 O O . GLY B 1 128 ? -0.476 9.164 -3.584 1 95.56 128 GLY B O 1
ATOM 2802 N N . LEU B 1 129 ? 1.155 10.25 -2.596 1 94.56 129 LEU B N 1
ATOM 2803 C CA . LEU B 1 129 ? 2.15 9.242 -2.951 1 94.56 129 LEU B CA 1
ATOM 2804 C C . LEU B 1 129 ? 1.868 7.922 -2.24 1 94.56 129 LEU B C 1
ATOM 2806 O O . LEU B 1 129 ? 1.891 6.859 -2.865 1 94.56 129 LEU B O 1
ATOM 2810 N N . LEU B 1 130 ? 1.639 8 -0.942 1 95.69 130 LEU B N 1
ATOM 2811 C CA . LEU B 1 130 ? 1.329 6.789 -0.191 1 95.69 130 LEU B CA 1
ATOM 2812 C C . LEU B 1 130 ? 0.061 6.129 -0.723 1 95.69 130 LEU B C 1
ATOM 2814 O O . LEU B 1 130 ? 0.019 4.91 -0.904 1 95.69 130 LEU B O 1
ATOM 2818 N N . SER B 1 131 ? -0.945 6.945 -0.977 1 95.75 131 SER B N 1
ATOM 2819 C CA . SER B 1 131 ? -2.221 6.438 -1.469 1 95.75 131 SER B CA 1
ATOM 2820 C C . SER B 1 131 ? -2.059 5.758 -2.824 1 95.75 131 SER B C 1
ATOM 2822 O O . SER B 1 131 ? -2.602 4.672 -3.051 1 95.75 131 SER B O 1
ATOM 2824 N N . GLN B 1 132 ? -1.315 6.363 -3.65 1 94.31 132 GLN B N 1
ATOM 2825 C CA . GLN B 1 132 ? -1.102 5.793 -4.977 1 94.31 132 GLN B CA 1
ATOM 2826 C C . GLN B 1 132 ? -0.373 4.457 -4.891 1 94.31 132 GLN B C 1
ATOM 2828 O O . GLN B 1 132 ? -0.701 3.516 -5.617 1 94.31 132 GLN B O 1
ATOM 2833 N N . LYS B 1 133 ? 0.611 4.434 -4.062 1 93.81 133 LYS B N 1
ATOM 2834 C CA . LYS B 1 133 ? 1.316 3.176 -3.848 1 93.81 133 LYS B CA 1
ATOM 2835 C C . LYS B 1 133 ? 0.366 2.09 -3.35 1 93.81 133 LYS B C 1
ATOM 2837 O O . LYS B 1 133 ? 0.438 0.943 -3.797 1 93.81 133 LYS B O 1
ATOM 2842 N N . LEU B 1 134 ? -0.47 2.428 -2.441 1 94.38 134 LEU B N 1
ATOM 2843 C CA . LEU B 1 134 ? -1.441 1.489 -1.892 1 94.38 134 LEU B CA 1
ATOM 2844 C C . LEU B 1 134 ? -2.381 0.98 -2.98 1 94.38 134 LEU B C 1
ATOM 2846 O O . LEU B 1 134 ? -2.643 -0.222 -3.068 1 94.38 134 LEU B O 1
ATOM 2850 N N . VAL B 1 135 ? -2.875 1.897 -3.783 1 91.62 135 VAL B N 1
ATOM 2851 C CA . VAL B 1 135 ? -3.785 1.539 -4.863 1 91.62 135 VAL B CA 1
ATOM 2852 C C . VAL B 1 135 ? -3.1 0.559 -5.812 1 91.62 135 VAL B C 1
ATOM 2854 O O . VAL B 1 135 ? -3.676 -0.471 -6.172 1 91.62 135 VAL B O 1
ATOM 2857 N N . ASN B 1 136 ? -1.9 0.881 -6.191 1 89.81 136 ASN B N 1
ATOM 2858 C CA . ASN B 1 136 ? -1.148 0.046 -7.121 1 89.81 136 ASN B CA 1
ATOM 2859 C C . ASN B 1 136 ? -0.889 -1.342 -6.547 1 89.81 136 ASN B C 1
ATOM 2861 O O . ASN B 1 136 ? -1.052 -2.348 -7.238 1 89.81 136 ASN B O 1
ATOM 2865 N N . LEU B 1 137 ? -0.49 -1.34 -5.285 1 90.12 137 LEU B N 1
ATOM 2866 C CA . LEU B 1 137 ? -0.178 -2.609 -4.637 1 90.12 137 LEU B CA 1
ATOM 2867 C C . LEU B 1 137 ? -1.43 -3.469 -4.492 1 90.12 137 LEU B C 1
ATOM 2869 O O . LEU B 1 137 ? -1.382 -4.684 -4.703 1 90.12 137 LEU B O 1
ATOM 2873 N N . ASN B 1 138 ? -2.523 -2.873 -4.109 1 89.06 138 ASN B N 1
ATOM 2874 C CA . ASN B 1 138 ? -3.785 -3.598 -3.98 1 89.06 138 ASN B CA 1
ATOM 2875 C C . ASN B 1 138 ? -4.219 -4.207 -5.309 1 89.06 138 ASN B C 1
ATOM 2877 O O . ASN B 1 138 ? -4.684 -5.348 -5.352 1 89.06 138 ASN B O 1
ATOM 2881 N N . LYS B 1 139 ? -4.086 -3.414 -6.312 1 85 139 LYS B N 1
ATOM 2882 C CA . LYS B 1 139 ? -4.418 -3.91 -7.645 1 85 139 LYS B CA 1
ATOM 2883 C C . LYS B 1 139 ? -3.545 -5.105 -8.016 1 85 139 LYS B C 1
ATOM 2885 O O . LYS B 1 139 ? -4.047 -6.113 -8.523 1 85 139 LYS B O 1
ATOM 2890 N N . LYS B 1 140 ? -2.266 -4.996 -7.727 1 84.56 140 LYS B N 1
ATOM 2891 C CA . LYS B 1 140 ? -1.319 -6.062 -8.039 1 84.56 140 LYS B CA 1
ATOM 2892 C C . LYS B 1 140 ? -1.647 -7.332 -7.262 1 84.56 140 LYS B C 1
ATOM 2894 O O . LYS B 1 140 ? -1.652 -8.43 -7.828 1 84.56 140 LYS B O 1
ATOM 2899 N N . ILE B 1 141 ? -1.982 -7.199 -6.043 1 85.56 141 ILE B N 1
ATOM 2900 C CA . ILE B 1 141 ? -2.279 -8.336 -5.18 1 85.56 141 ILE B CA 1
ATOM 2901 C C . ILE B 1 141 ? -3.539 -9.047 -5.676 1 85.56 141 ILE B C 1
ATOM 2903 O O . ILE B 1 141 ? -3.59 -10.273 -5.723 1 85.56 141 ILE B O 1
ATOM 2907 N N . LYS B 1 142 ? -4.539 -8.305 -6.035 1 82.56 142 LYS B N 1
ATOM 2908 C CA . LYS B 1 142 ? -5.797 -8.883 -6.5 1 82.56 142 LYS B CA 1
ATOM 2909 C C . LYS B 1 142 ? -5.59 -9.727 -7.754 1 82.56 142 LYS B C 1
ATOM 2911 O O . LYS B 1 142 ? -6.254 -10.75 -7.934 1 82.56 142 LYS B O 1
ATOM 2916 N N . LEU B 1 143 ? -4.68 -9.328 -8.531 1 80.75 143 LEU B N 1
ATOM 2917 C CA . LEU B 1 143 ? -4.387 -10.047 -9.766 1 80.75 143 LEU B CA 1
ATOM 2918 C C . LEU B 1 143 ? -3.562 -11.297 -9.484 1 80.75 143 LEU B C 1
ATOM 2920 O O . LEU B 1 143 ? -3.879 -12.383 -9.984 1 80.75 143 LEU B O 1
ATOM 2924 N N . ILE B 1 144 ? -2.596 -11.148 -8.633 1 75.38 144 ILE B N 1
ATOM 2925 C CA . ILE B 1 144 ? -1.648 -12.234 -8.406 1 75.38 144 ILE B CA 1
ATOM 2926 C C . ILE B 1 144 ? -2.338 -13.367 -7.652 1 75.38 144 ILE B C 1
ATOM 2928 O O . ILE B 1 144 ? -1.972 -14.539 -7.809 1 75.38 144 ILE B O 1
ATOM 2932 N N . GLU B 1 145 ? -3.283 -13.078 -6.859 1 75.62 145 GLU B N 1
ATOM 2933 C CA . GLU B 1 145 ? -3.996 -14.078 -6.07 1 75.62 145 GLU B CA 1
ATOM 2934 C C . GLU B 1 145 ? -4.82 -15 -6.961 1 75.62 145 GLU B C 1
ATOM 2936 O O . GLU B 1 145 ? -5.234 -16.078 -6.531 1 75.62 145 GLU B O 1
ATOM 2941 N N . LEU B 1 146 ? -5.039 -14.555 -8.125 1 79.25 146 LEU B N 1
ATOM 2942 C CA . LEU B 1 146 ? -5.805 -15.391 -9.047 1 79.25 146 LEU B CA 1
ATOM 2943 C C . LEU B 1 146 ? -4.945 -16.516 -9.602 1 79.25 146 LEU B C 1
ATOM 2945 O O . LEU B 1 146 ? -3.742 -16.344 -9.812 1 79.25 146 LEU B O 1
ATOM 2949 N N . ASP B 1 147 ? -5.547 -17.562 -9.875 1 75.69 147 ASP B N 1
ATOM 2950 C CA . ASP B 1 147 ? -4.836 -18.812 -10.125 1 75.69 147 ASP B CA 1
ATOM 2951 C C . ASP B 1 147 ? -4.484 -18.969 -11.602 1 75.69 147 ASP B C 1
ATOM 2953 O O . ASP B 1 147 ? -3.707 -19.844 -11.977 1 75.69 147 ASP B O 1
ATOM 2957 N N . SER B 1 148 ? -5.066 -18.266 -12.453 1 86.88 148 SER B N 1
ATOM 2958 C CA . SER B 1 148 ? -4.785 -18.453 -13.875 1 86.88 148 SER B CA 1
ATOM 2959 C C . SER B 1 148 ? -4.617 -17.109 -14.586 1 86.88 148 SER B C 1
ATOM 2961 O O . SER B 1 148 ? -5.23 -16.109 -14.195 1 86.88 148 SER B O 1
ATOM 2963 N N . ILE B 1 149 ? -3.797 -17.219 -15.602 1 90.62 149 ILE B N 1
ATOM 2964 C CA . ILE B 1 149 ? -3.543 -16.031 -16.422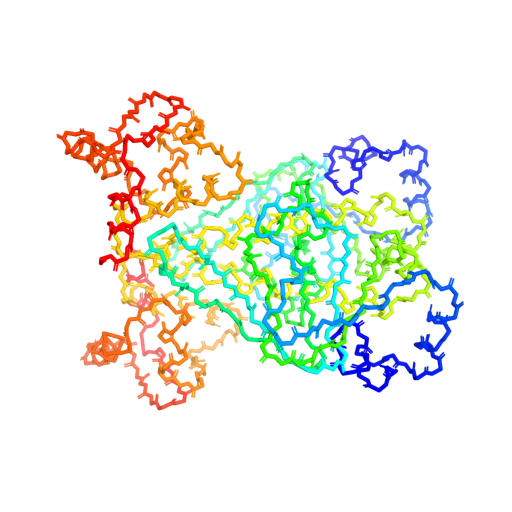 1 90.62 149 ILE B CA 1
ATOM 2965 C C . ILE B 1 149 ? -4.848 -15.562 -17.062 1 90.62 149 ILE B C 1
ATOM 2967 O O . ILE B 1 149 ? -5.105 -14.352 -17.125 1 90.62 149 ILE B O 1
ATOM 2971 N N . ARG B 1 150 ? -5.652 -16.531 -17.438 1 92.69 150 ARG B N 1
ATOM 2972 C CA . ARG B 1 150 ? -6.934 -16.203 -18.062 1 92.69 150 ARG B CA 1
ATOM 2973 C C . ARG B 1 150 ? -7.82 -15.422 -17.094 1 92.69 150 ARG B C 1
ATOM 2975 O O . ARG B 1 150 ? -8.391 -14.398 -17.469 1 92.69 150 ARG B O 1
ATOM 2982 N N . ARG B 1 151 ? -7.898 -15.883 -15.898 1 91.12 151 ARG B N 1
ATOM 2983 C CA . ARG B 1 151 ? -8.711 -15.203 -14.891 1 91.12 151 ARG B CA 1
ATOM 2984 C C . ARG B 1 151 ? -8.156 -13.82 -14.586 1 91.12 151 ARG B C 1
ATOM 2986 O O . ARG B 1 151 ? -8.922 -12.875 -14.344 1 91.12 151 ARG B O 1
ATOM 2993 N N . LYS B 1 152 ? -6.891 -13.727 -14.594 1 91.81 152 LYS B N 1
ATOM 2994 C CA . LYS B 1 152 ? -6.262 -12.422 -14.367 1 91.81 152 LYS B CA 1
ATOM 2995 C C . LYS B 1 152 ? -6.637 -11.438 -15.469 1 91.81 152 LYS B C 1
ATOM 2997 O O . LYS B 1 152 ? -6.945 -10.273 -15.188 1 91.81 152 LYS B O 1
ATOM 3002 N N . ILE B 1 153 ? -6.574 -11.898 -16.656 1 94.44 153 ILE B N 1
ATOM 3003 C CA . ILE B 1 153 ? -6.941 -11.055 -17.781 1 94.44 153 ILE B CA 1
ATOM 3004 C C . ILE B 1 153 ? -8.398 -10.633 -17.656 1 94.44 153 ILE B C 1
ATOM 3006 O O . ILE B 1 153 ? -8.727 -9.453 -17.812 1 94.44 153 ILE B O 1
ATOM 3010 N N . CYS B 1 154 ? -9.227 -11.594 -17.344 1 93.75 154 CYS B N 1
ATOM 3011 C CA . CYS B 1 154 ? -10.648 -11.305 -17.188 1 93.75 154 CYS B CA 1
ATOM 3012 C C . CYS B 1 154 ? -10.875 -10.258 -16.109 1 93.75 154 CYS B C 1
ATOM 3014 O O . CYS B 1 154 ? -11.68 -9.344 -16.281 1 93.75 154 CYS B O 1
ATOM 3016 N N . LYS B 1 155 ? -10.172 -10.414 -15.023 1 91.81 155 LYS B N 1
ATOM 3017 C CA . LYS B 1 155 ? -10.312 -9.477 -13.914 1 91.81 155 LYS B CA 1
ATOM 3018 C C . LYS B 1 155 ? -9.953 -8.055 -14.352 1 91.81 155 LYS B C 1
ATOM 3020 O O . LYS B 1 155 ? -10.688 -7.109 -14.055 1 91.81 155 LYS B O 1
ATOM 3025 N N . LEU B 1 156 ? -8.898 -7.906 -15.039 1 92.19 156 LEU B N 1
ATOM 3026 C CA . LEU B 1 156 ? -8.453 -6.598 -15.516 1 92.19 156 LEU B CA 1
ATOM 3027 C C . LEU B 1 156 ? -9.492 -5.969 -16.438 1 92.19 156 LEU B C 1
ATOM 3029 O O . LEU B 1 156 ? -9.805 -4.781 -16.297 1 92.19 156 LEU B O 1
ATOM 3033 N N . LEU B 1 157 ? -9.984 -6.793 -17.297 1 94.12 157 LEU B N 1
ATOM 3034 C CA . LEU B 1 157 ? -10.961 -6.316 -18.266 1 94.12 157 LEU B CA 1
ATOM 3035 C C . LEU B 1 157 ? -12.258 -5.902 -17.562 1 94.12 157 LEU B C 1
ATOM 3037 O O . LEU B 1 157 ? -12.812 -4.84 -17.859 1 94.12 157 LEU B O 1
ATOM 3041 N N . LEU B 1 158 ? -12.656 -6.727 -16.672 1 91.62 158 LEU B N 1
ATOM 3042 C CA . LEU B 1 158 ? -13.906 -6.461 -15.961 1 91.62 158 LEU B CA 1
ATOM 3043 C C . LEU B 1 158 ? -13.773 -5.23 -15.07 1 91.62 158 LEU B C 1
ATOM 3045 O O . LEU B 1 158 ? -14.695 -4.418 -14.984 1 91.62 158 LEU B O 1
ATOM 3049 N N . ASP B 1 159 ? -12.648 -5.125 -14.383 1 89.44 159 ASP B N 1
ATOM 3050 C CA . ASP B 1 159 ? -12.398 -3.936 -13.57 1 89.44 159 ASP B CA 1
ATOM 3051 C C . ASP B 1 159 ? -12.469 -2.666 -14.422 1 89.44 159 ASP B C 1
ATOM 3053 O O . ASP B 1 159 ? -13.047 -1.664 -14 1 89.44 159 ASP B O 1
ATOM 3057 N N . ASN B 1 160 ? -11.844 -2.73 -15.531 1 90.44 160 ASN B N 1
ATOM 3058 C CA . ASN B 1 160 ? -11.859 -1.603 -16.453 1 90.44 160 ASN B CA 1
ATOM 3059 C C . ASN B 1 160 ? -13.281 -1.275 -16.922 1 90.44 160 ASN B C 1
ATOM 3061 O O . ASN B 1 160 ? -13.672 -0.107 -16.953 1 90.44 160 ASN B O 1
ATOM 3065 N N . TYR B 1 161 ? -13.953 -2.316 -17.234 1 90.88 161 TYR B N 1
ATOM 3066 C CA . TYR B 1 161 ? -15.328 -2.139 -17.672 1 90.88 161 TYR B CA 1
ATOM 3067 C C . TYR B 1 161 ? -16.188 -1.521 -16.578 1 90.88 161 TYR B C 1
ATOM 3069 O O . TYR B 1 161 ? -16.922 -0.568 -16.812 1 90.88 161 TYR B O 1
ATOM 3077 N N . ASN B 1 162 ? -16.016 -2.016 -15.438 1 86.25 162 ASN B N 1
ATOM 3078 C CA . ASN B 1 162 ? -16.859 -1.603 -14.328 1 86.25 162 ASN B CA 1
ATOM 3079 C C . ASN B 1 162 ? -16.531 -0.19 -13.859 1 86.25 162 ASN B C 1
ATOM 3081 O O . ASN B 1 162 ? -17.406 0.534 -13.383 1 86.25 162 ASN B O 1
ATOM 3085 N N . THR B 1 163 ? -15.328 0.219 -13.984 1 85.06 163 THR B N 1
ATOM 3086 C CA . THR B 1 163 ? -14.898 1.522 -13.492 1 85.06 163 THR B CA 1
ATOM 3087 C C . THR B 1 163 ? -15.07 2.59 -14.57 1 85.06 163 THR B C 1
ATOM 3089 O O . THR B 1 163 ? -15.477 3.717 -14.273 1 85.06 163 THR B O 1
ATOM 3092 N N . LYS B 1 164 ? -14.742 2.24 -15.859 1 86.31 164 LYS B N 1
ATOM 3093 C CA . LYS B 1 164 ? -14.711 3.23 -16.938 1 86.31 164 LYS B CA 1
ATOM 3094 C C . LYS B 1 164 ? -15.844 2.998 -17.922 1 86.31 164 LYS B C 1
ATOM 3096 O O . LYS B 1 164 ? -16.016 3.777 -18.875 1 86.31 164 LYS B O 1
ATOM 3101 N N . ASN B 1 165 ? -16.516 2.035 -17.641 1 88.62 165 ASN B N 1
ATOM 3102 C CA . ASN B 1 165 ? -17.562 1.662 -18.578 1 88.62 165 ASN B CA 1
ATOM 3103 C C . ASN B 1 165 ? -17.031 1.534 -20 1 88.62 165 ASN B C 1
ATOM 3105 O O . ASN B 1 165 ? -17.609 2.092 -20.938 1 88.62 165 ASN B O 1
ATOM 3109 N N . SER B 1 166 ? -15.938 0.912 -20.141 1 92.5 166 SER B N 1
ATOM 3110 C CA . SER B 1 166 ? -15.281 0.723 -21.438 1 92.5 166 SER B CA 1
ATOM 3111 C C . SER B 1 166 ? -14.945 -0.746 -21.672 1 92.5 166 SER B C 1
ATOM 3113 O O . SER B 1 166 ? -14.43 -1.425 -20.781 1 92.5 166 SER B O 1
ATOM 3115 N N . LEU B 1 167 ? -15.242 -1.201 -22.844 1 95.81 167 LEU B N 1
ATOM 3116 C CA . LEU B 1 167 ? -14.922 -2.576 -23.219 1 95.81 167 LEU B CA 1
ATOM 3117 C C . LEU B 1 167 ? -13.477 -2.695 -23.672 1 95.81 167 LEU B C 1
ATOM 3119 O O . LEU B 1 167 ? -13 -3.797 -23.953 1 95.81 167 LEU B O 1
ATOM 3123 N N . VAL B 1 168 ? -12.852 -1.574 -23.703 1 96.31 168 VAL B N 1
ATOM 3124 C CA . VAL B 1 168 ? -11.484 -1.544 -24.219 1 96.31 168 VAL B CA 1
ATOM 3125 C C . VAL B 1 168 ? -10.523 -1.178 -23.078 1 96.31 168 VAL B C 1
ATOM 3127 O O . VAL B 1 168 ? -10.664 -0.129 -22.453 1 96.31 168 VAL B O 1
ATOM 3130 N N . LEU B 1 169 ? -9.586 -2.029 -22.844 1 95.88 169 LEU B N 1
ATOM 3131 C CA . LEU B 1 169 ? -8.516 -1.749 -21.891 1 95.88 169 LEU B CA 1
ATOM 3132 C C . LEU B 1 169 ? -7.25 -1.294 -22.609 1 95.88 169 LEU B C 1
ATOM 3134 O O . LEU B 1 169 ? -6.699 -2.031 -23.438 1 95.88 169 LEU B O 1
ATOM 3138 N N . LYS B 1 170 ? -6.852 -0.132 -22.391 1 94.75 170 LYS B N 1
ATOM 3139 C CA . LYS B 1 170 ? -5.598 0.36 -22.953 1 94.75 170 LYS B CA 1
ATOM 3140 C C . LYS B 1 170 ? -4.398 -0.187 -22.172 1 94.75 170 LYS B C 1
ATOM 3142 O O . LYS B 1 170 ? -4.438 -0.283 -20.938 1 94.75 170 LYS B O 1
ATOM 3147 N N . ILE B 1 171 ? -3.469 -0.635 -22.859 1 92.75 171 ILE B N 1
ATOM 3148 C CA . ILE B 1 171 ? -2.268 -1.146 -22.219 1 92.75 171 ILE B CA 1
ATOM 3149 C C . ILE B 1 171 ? -1.032 -0.483 -22.812 1 92.75 171 ILE B C 1
ATOM 3151 O O . ILE B 1 171 ? -1.052 -0.054 -23.969 1 92.75 171 ILE B O 1
ATOM 3155 N N . LYS B 1 172 ? -0.014 -0.299 -22.125 1 89.12 172 LYS B N 1
ATOM 3156 C CA . LYS B 1 172 ? 1.237 0.281 -22.609 1 89.12 172 LYS B CA 1
ATOM 3157 C C . LYS B 1 172 ? 2.035 -0.732 -23.422 1 89.12 172 LYS B C 1
ATOM 3159 O O . LYS B 1 172 ? 2.557 -0.403 -24.484 1 89.12 172 LYS B O 1
ATOM 3164 N N . SER B 1 173 ? 2.24 -1.954 -22.891 1 90 173 SER B N 1
ATOM 3165 C CA . SER B 1 173 ? 2.92 -3.061 -23.562 1 90 173 SER B CA 1
ATOM 3166 C C . SER B 1 173 ? 2.551 -4.398 -22.922 1 90 173 SER B C 1
ATOM 3168 O O . SER B 1 173 ? 2.092 -4.445 -21.781 1 90 173 SER B O 1
ATOM 3170 N N . LYS B 1 174 ? 2.783 -5.41 -23.688 1 90.69 174 LYS B N 1
ATOM 3171 C CA . LYS B 1 174 ? 2.568 -6.746 -23.141 1 90.69 174 LYS B CA 1
ATOM 3172 C C . LYS B 1 174 ? 3.525 -7.031 -21.984 1 90.69 174 LYS B C 1
ATOM 3174 O O . LYS B 1 174 ? 3.166 -7.723 -21.031 1 90.69 174 LYS B O 1
ATOM 3179 N N . LYS B 1 175 ? 4.688 -6.434 -22.141 1 89.94 175 LYS B N 1
ATOM 3180 C CA . LYS B 1 175 ? 5.688 -6.609 -21.094 1 89.94 175 LYS B CA 1
ATOM 3181 C C . LYS B 1 175 ? 5.215 -6.004 -19.781 1 89.94 175 LYS B C 1
ATOM 3183 O O . LYS B 1 175 ? 5.262 -6.656 -18.734 1 89.94 175 LYS B O 1
ATOM 3188 N N . GLU B 1 176 ? 4.762 -4.816 -19.812 1 89.31 176 GLU B N 1
ATOM 3189 C CA . GLU B 1 176 ? 4.277 -4.129 -18.625 1 89.31 176 GLU B CA 1
ATOM 3190 C C . GLU B 1 176 ? 3.059 -4.832 -18.031 1 89.31 176 GLU B C 1
ATOM 3192 O O . GLU B 1 176 ? 2.92 -4.926 -16.812 1 89.31 176 GLU B O 1
ATOM 3197 N N . LEU B 1 177 ? 2.215 -5.266 -18.906 1 91.38 177 LEU B N 1
ATOM 3198 C CA . LEU B 1 177 ? 1.023 -5.98 -18.453 1 91.38 177 LEU B CA 1
ATOM 3199 C C . LEU B 1 177 ? 1.401 -7.266 -17.734 1 91.38 177 LEU B C 1
ATOM 3201 O O . LEU B 1 177 ? 0.813 -7.594 -16.703 1 91.38 177 LEU B O 1
ATOM 3205 N N . ALA B 1 178 ? 2.34 -7.992 -18.281 1 88.94 178 ALA B N 1
ATOM 3206 C CA . ALA B 1 178 ? 2.824 -9.219 -17.656 1 88.94 178 ALA B CA 1
ATOM 3207 C C . ALA B 1 178 ? 3.383 -8.938 -16.266 1 88.94 178 ALA B C 1
ATOM 3209 O O . ALA B 1 178 ? 3.105 -9.68 -15.312 1 88.94 178 ALA B O 1
ATOM 3210 N N . GLU B 1 179 ? 4.113 -7.871 -16.141 1 82.88 179 GLU B N 1
ATOM 3211 C CA . GLU B 1 179 ? 4.684 -7.469 -14.859 1 82.88 179 GLU B CA 1
ATOM 3212 C C . GLU B 1 179 ? 3.59 -7.137 -13.852 1 82.88 179 GLU B C 1
ATOM 3214 O O . GLU B 1 179 ? 3.672 -7.531 -12.688 1 82.88 179 GLU B O 1
ATOM 3219 N N . GLU B 1 180 ? 2.619 -6.473 -14.312 1 83 180 GLU B N 1
ATOM 3220 C CA . GLU B 1 180 ? 1.498 -6.102 -13.453 1 83 180 GLU B CA 1
ATOM 3221 C C . GLU B 1 180 ? 0.766 -7.336 -12.938 1 83 180 GLU B C 1
ATOM 3223 O O . GLU B 1 180 ? 0.298 -7.355 -11.797 1 83 180 GLU B O 1
ATOM 3228 N N . MET B 1 181 ? 0.722 -8.344 -13.773 1 86.31 181 MET B N 1
ATOM 3229 C CA . MET B 1 181 ? -0.022 -9.555 -13.445 1 86.31 181 MET B CA 1
ATOM 3230 C C . MET B 1 181 ? 0.865 -10.562 -12.719 1 86.31 181 MET B C 1
ATOM 3232 O O . MET B 1 181 ? 0.377 -11.57 -12.203 1 86.31 181 MET B O 1
ATOM 3236 N N . GLY B 1 182 ? 2.16 -10.25 -12.711 1 79.62 182 GLY B N 1
ATOM 3237 C CA . GLY B 1 182 ? 3.096 -11.164 -12.086 1 79.62 182 GLY B CA 1
ATOM 3238 C C . GLY B 1 182 ? 3.248 -12.477 -12.844 1 79.62 182 GLY B C 1
ATOM 3239 O O . GLY B 1 182 ? 3.281 -13.547 -12.234 1 79.62 182 GLY B O 1
ATOM 3240 N N . VAL B 1 183 ? 3.215 -12.391 -14.188 1 83.94 183 VAL B N 1
ATOM 3241 C CA . VAL B 1 183 ? 3.355 -13.586 -15.008 1 83.94 183 VAL B CA 1
ATOM 3242 C C . VAL B 1 183 ? 4.449 -13.375 -16.062 1 83.94 183 VAL B C 1
ATOM 3244 O O . VAL B 1 183 ? 4.922 -12.25 -16.25 1 83.94 183 VAL B O 1
ATOM 3247 N N . ALA B 1 184 ? 4.863 -14.523 -16.641 1 86.62 184 ALA B N 1
ATOM 3248 C CA . ALA B 1 184 ? 5.844 -14.438 -17.734 1 86.62 184 ALA B CA 1
ATOM 3249 C C . ALA B 1 184 ? 5.199 -13.906 -19 1 86.62 184 ALA B C 1
ATOM 3251 O O . ALA B 1 184 ? 4.078 -14.297 -19.359 1 86.62 184 ALA B O 1
ATOM 3252 N N . ARG B 1 185 ? 5.953 -13.062 -19.703 1 89.75 185 ARG B N 1
ATOM 3253 C CA . ARG B 1 185 ? 5.445 -12.422 -20.906 1 89.75 185 ARG B CA 1
ATOM 3254 C C . ARG B 1 185 ? 5.035 -13.461 -21.953 1 89.75 185 ARG B C 1
ATOM 3256 O O . ARG B 1 185 ? 3.955 -13.367 -22.531 1 89.75 185 ARG B O 1
ATOM 3263 N N . PRO B 1 186 ? 5.789 -14.562 -22.156 1 91.75 186 PRO B N 1
ATOM 3264 C CA . PRO B 1 186 ? 5.383 -15.547 -23.156 1 91.75 186 PRO B CA 1
ATOM 3265 C C . PRO B 1 186 ? 4.082 -16.266 -22.781 1 91.75 186 PRO B C 1
ATOM 3267 O O . PRO B 1 186 ? 3.266 -16.547 -23.656 1 91.75 186 PRO B O 1
ATOM 3270 N N . SER B 1 187 ? 3.873 -16.484 -21.531 1 93 187 SER B N 1
ATOM 3271 C CA . SER B 1 187 ? 2.65 -17.125 -21.062 1 93 187 SER B CA 1
ATOM 3272 C C . SER B 1 187 ? 1.436 -16.234 -21.266 1 93 187 SER B C 1
ATOM 3274 O O . SER B 1 187 ? 0.37 -16.703 -21.672 1 93 187 SER B O 1
ATOM 3276 N N . LEU B 1 188 ? 1.622 -14.977 -20.984 1 94.88 188 LEU B N 1
ATOM 3277 C CA . LEU B 1 188 ? 0.561 -14 -21.219 1 94.88 188 LEU B CA 1
ATOM 3278 C C . LEU B 1 188 ? 0.18 -13.953 -22.688 1 94.88 188 LEU B C 1
ATOM 3280 O O . LEU B 1 188 ? -1.005 -13.969 -23.031 1 94.88 188 LEU B O 1
ATOM 3284 N N . SER B 1 189 ? 1.161 -13.875 -23.531 1 95 189 SER B N 1
ATOM 3285 C CA . SER B 1 189 ? 0.934 -13.797 -24.984 1 95 189 SER B CA 1
ATOM 3286 C C . SER B 1 189 ? 0.147 -15.008 -25.484 1 95 189 SER B C 1
ATOM 3288 O O . SER B 1 189 ? -0.791 -14.859 -26.266 1 95 189 SER B O 1
ATOM 3290 N N . ARG B 1 190 ? 0.528 -16.156 -25 1 96.12 190 ARG B N 1
ATOM 3291 C CA . ARG B 1 190 ? -0.152 -17.391 -25.391 1 96.12 190 ARG B CA 1
ATOM 3292 C C . ARG B 1 190 ? -1.618 -17.359 -24.969 1 96.12 190 ARG B C 1
ATOM 3294 O O . ARG B 1 190 ? -2.496 -17.766 -25.734 1 96.12 190 ARG B O 1
ATOM 3301 N N . GLU B 1 191 ? -1.792 -16.922 -23.766 1 96.38 191 GLU B N 1
ATOM 3302 C CA . GLU B 1 191 ? -3.16 -16.891 -23.266 1 96.38 191 GLU B CA 1
ATOM 3303 C C . GLU B 1 191 ? -4.008 -15.875 -24.016 1 96.38 191 GLU B C 1
ATOM 3305 O O . GLU B 1 191 ? -5.188 -16.109 -24.281 1 96.38 191 GLU B O 1
ATOM 3310 N N . LEU B 1 192 ? -3.457 -14.734 -24.312 1 96.88 192 LEU B N 1
ATOM 3311 C CA . LEU B 1 192 ? -4.16 -13.727 -25.078 1 96.88 192 LEU B CA 1
ATOM 3312 C C . LEU B 1 192 ? -4.598 -14.281 -26.438 1 96.88 192 LEU B C 1
ATOM 3314 O O . LEU B 1 192 ? -5.734 -14.062 -26.859 1 96.88 192 LEU B O 1
ATOM 3318 N N . ILE B 1 193 ? -3.691 -14.961 -27.062 1 97 193 ILE B N 1
ATOM 3319 C CA . ILE B 1 193 ? -3.984 -15.555 -28.359 1 97 193 ILE B CA 1
ATOM 3320 C C . ILE B 1 193 ? -5.098 -16.594 -28.219 1 97 193 ILE B C 1
ATOM 3322 O O . ILE B 1 193 ? -6.027 -16.625 -29.016 1 97 193 ILE B O 1
ATOM 3326 N N . SER B 1 194 ? -4.953 -17.359 -27.219 1 97.44 194 SER B N 1
ATOM 3327 C CA . SER B 1 194 ? -5.969 -18.375 -26.953 1 97.44 194 SER B CA 1
ATOM 3328 C C . SER B 1 194 ? -7.344 -17.734 -26.766 1 97.44 194 SER B C 1
ATOM 3330 O O . SER B 1 194 ? -8.336 -18.219 -27.328 1 97.44 194 SER B O 1
ATOM 3332 N N . MET B 1 195 ? -7.414 -16.719 -26 1 97.12 195 MET B N 1
ATOM 3333 C CA . MET B 1 195 ? -8.672 -16.031 -25.703 1 97.12 195 MET B CA 1
ATOM 3334 C C . MET B 1 195 ? -9.234 -15.359 -26.953 1 97.12 195 MET B C 1
ATOM 3336 O O . MET B 1 195 ? -10.445 -15.305 -27.141 1 97.12 195 MET B O 1
ATOM 3340 N N . LYS B 1 196 ? -8.336 -14.859 -27.766 1 97.38 196 LYS B N 1
ATOM 3341 C CA . LYS B 1 196 ? -8.758 -14.273 -29.047 1 97.38 196 LYS B CA 1
ATOM 3342 C C . LYS B 1 196 ? -9.359 -15.336 -29.953 1 97.38 196 LYS B C 1
ATOM 3344 O O . LYS B 1 196 ? -10.422 -15.117 -30.547 1 97.38 196 LYS B O 1
ATOM 3349 N N . ASN B 1 197 ? -8.688 -16.40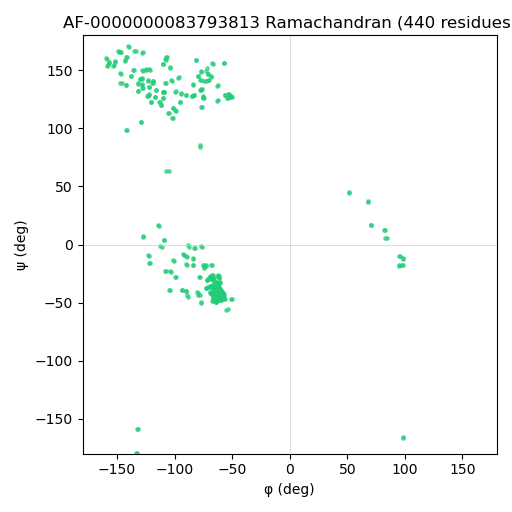6 -30.031 1 97.56 197 ASN B N 1
ATOM 3350 C CA . ASN B 1 197 ? -9.148 -17.5 -30.891 1 97.56 197 ASN B CA 1
ATOM 3351 C C . ASN B 1 197 ? -10.5 -18.047 -30.438 1 97.56 197 ASN B C 1
ATOM 3353 O O . ASN B 1 197 ? -11.281 -18.531 -31.25 1 97.56 197 ASN B O 1
ATOM 3357 N N . SER B 1 198 ? -10.742 -17.891 -29.172 1 96.31 198 SER B N 1
ATOM 3358 C CA . SER B 1 198 ? -12.016 -18.359 -28.641 1 96.31 198 SER B CA 1
ATOM 3359 C C . SER B 1 198 ? -13.094 -17.281 -28.75 1 96.31 198 SER B C 1
ATOM 3361 O O . SER B 1 198 ? -14.219 -17.484 -28.281 1 96.31 198 SER B O 1
ATOM 3363 N N . GLY B 1 199 ? -12.758 -16.141 -29.266 1 96.19 199 GLY B N 1
ATOM 3364 C CA . GLY B 1 199 ? -13.719 -15.086 -29.531 1 96.19 199 GLY B CA 1
ATOM 3365 C C . GLY B 1 199 ? -14.031 -14.25 -28.297 1 96.19 199 GLY B C 1
ATOM 3366 O O . GLY B 1 199 ? -15.039 -13.531 -28.266 1 96.19 199 GLY B O 1
ATOM 3367 N N . LEU B 1 200 ? -13.273 -14.383 -27.281 1 96.81 200 LEU B N 1
ATOM 3368 C CA . LEU B 1 200 ? -13.531 -13.672 -26.031 1 96.81 200 LEU B CA 1
ATOM 3369 C C . LEU B 1 200 ? -13.023 -12.234 -26.109 1 96.81 200 LEU B C 1
ATOM 3371 O O . LEU B 1 200 ? -13.68 -11.32 -25.609 1 96.81 200 LEU B O 1
ATOM 3375 N N . ILE B 1 201 ? -11.859 -12.117 -26.703 1 98 201 ILE B N 1
ATOM 3376 C CA . ILE B 1 201 ? -11.234 -10.805 -26.766 1 98 201 ILE B CA 1
ATOM 3377 C C . ILE B 1 201 ? -10.547 -10.609 -28.109 1 98 201 ILE B C 1
ATOM 3379 O O . ILE B 1 201 ? -10.383 -11.57 -28.875 1 98 201 ILE B O 1
ATOM 3383 N N . ASP B 1 202 ? -10.289 -9.422 -28.453 1 97.69 202 ASP B N 1
ATOM 3384 C CA . ASP B 1 202 ? -9.312 -9.023 -29.469 1 97.69 202 ASP B CA 1
ATOM 3385 C C . ASP B 1 202 ? -8.258 -8.094 -28.875 1 97.69 202 ASP B C 1
ATOM 3387 O O . ASP B 1 202 ? -8.461 -7.516 -27.797 1 97.69 202 ASP B O 1
ATOM 3391 N N . PHE B 1 203 ? -7.086 -8.195 -29.484 1 96.81 203 PHE B N 1
ATOM 3392 C CA . PHE B 1 203 ? -6.07 -7.332 -28.891 1 96.81 203 PHE B CA 1
ATOM 3393 C C . PHE B 1 203 ? -5.02 -6.941 -29.922 1 96.81 203 PHE B C 1
ATOM 3395 O O . PHE B 1 203 ? -4.898 -7.586 -30.969 1 96.81 203 PHE B O 1
ATOM 3402 N N . ASN B 1 204 ? -4.402 -5.824 -29.688 1 94.38 204 ASN B N 1
ATOM 3403 C CA . ASN B 1 204 ? -3.197 -5.383 -30.391 1 94.38 204 ASN B CA 1
ATOM 3404 C C . ASN B 1 204 ? -2.139 -4.879 -29.406 1 94.38 204 ASN B C 1
ATOM 3406 O O . ASN B 1 204 ? -2.143 -5.254 -28.234 1 94.38 204 ASN B O 1
ATOM 3410 N N . LEU B 1 205 ? -1.222 -4.098 -29.844 1 91.12 205 LEU B N 1
ATOM 3411 C CA . LEU B 1 205 ? -0.085 -3.705 -29.016 1 91.12 205 LEU B CA 1
ATOM 3412 C C . LEU B 1 205 ? -0.515 -2.719 -27.938 1 91.12 205 LEU B C 1
ATOM 3414 O O . LEU B 1 205 ? 0.132 -2.617 -26.891 1 91.12 205 LEU B O 1
ATOM 3418 N N . LYS B 1 206 ? -1.691 -2.109 -28.141 1 93.44 206 LYS B N 1
ATOM 3419 C CA . LYS B 1 206 ? -1.991 -0.978 -27.266 1 93.44 206 LYS B CA 1
ATOM 3420 C C . LYS B 1 206 ? -3.305 -1.193 -26.516 1 93.44 206 LYS B C 1
ATOM 3422 O O . LYS B 1 206 ? -3.662 -0.406 -25.641 1 93.44 206 LYS B O 1
ATOM 3427 N N . GLU B 1 207 ? -4.02 -2.24 -26.906 1 96.62 207 GLU B N 1
ATOM 3428 C CA . GLU B 1 207 ? -5.312 -2.373 -26.25 1 96.62 207 GLU B CA 1
ATOM 3429 C C . GLU B 1 207 ? -5.816 -3.812 -26.297 1 96.62 207 GLU B C 1
ATOM 3431 O O . GLU B 1 207 ? -5.41 -4.582 -27.172 1 96.62 207 GLU B O 1
ATOM 3436 N N . ILE B 1 208 ? -6.695 -4.184 -25.391 1 97.38 208 ILE B N 1
ATOM 3437 C CA . ILE B 1 208 ? -7.461 -5.426 -25.359 1 97.38 208 ILE B CA 1
ATOM 3438 C C . ILE B 1 208 ? -8.953 -5.109 -25.328 1 97.38 208 ILE B C 1
ATOM 3440 O O . ILE B 1 208 ? -9.406 -4.309 -24.5 1 97.38 208 ILE B O 1
ATOM 3444 N N . ARG B 1 209 ? -9.656 -5.703 -26.188 1 97.81 209 ARG B N 1
ATOM 3445 C CA . ARG B 1 209 ? -11.078 -5.402 -26.328 1 97.81 209 ARG B CA 1
ATOM 3446 C C . ARG B 1 209 ? -11.93 -6.617 -25.984 1 97.81 209 ARG B C 1
ATOM 3448 O O . ARG B 1 209 ?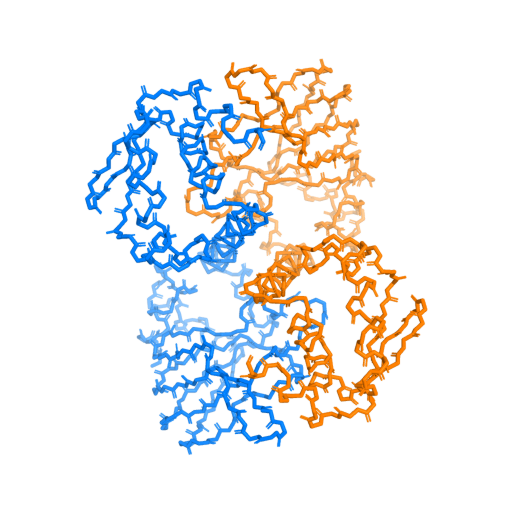 -11.672 -7.723 -26.453 1 97.81 209 ARG B O 1
ATOM 3455 N N . ILE B 1 210 ? -12.914 -6.375 -25.188 1 97.25 210 ILE B N 1
ATOM 3456 C CA . ILE B 1 210 ? -13.875 -7.426 -24.859 1 97.25 210 ILE B CA 1
ATOM 3457 C C . ILE B 1 210 ? -14.82 -7.652 -26.031 1 97.25 210 ILE B C 1
ATOM 3459 O O . ILE B 1 210 ? -15.438 -6.711 -26.531 1 97.25 210 ILE B O 1
ATOM 3463 N N . LEU B 1 211 ? -14.938 -8.867 -26.5 1 97.12 211 LEU B N 1
ATOM 3464 C CA . LEU B 1 211 ? -15.859 -9.203 -27.578 1 97.12 211 LEU B CA 1
ATOM 3465 C C . LEU B 1 211 ? -17.141 -9.812 -27.016 1 97.12 211 LEU B C 1
ATOM 3467 O O . LEU B 1 211 ? -18.203 -9.711 -27.641 1 97.12 211 LEU B O 1
ATOM 3471 N N . ASP B 1 212 ? -17.016 -10.438 -25.875 1 94.88 212 ASP B N 1
ATOM 3472 C CA . ASP B 1 212 ? -18.156 -11.078 -25.219 1 94.88 212 ASP B CA 1
ATOM 3473 C C . ASP B 1 212 ? -18.078 -10.891 -23.703 1 94.88 212 ASP B C 1
ATOM 3475 O O . ASP B 1 212 ? -17.5 -11.719 -23 1 94.88 212 ASP B O 1
ATOM 3479 N N . LEU B 1 213 ? -18.797 -9.945 -23.25 1 94.06 213 LEU B N 1
ATOM 3480 C CA . LEU B 1 213 ? -18.719 -9.539 -21.844 1 94.06 213 LEU B CA 1
ATOM 3481 C C . LEU B 1 213 ? -19.234 -10.648 -20.922 1 94.06 213 LEU B C 1
ATOM 3483 O O . LEU B 1 213 ? -18.625 -10.953 -19.906 1 94.06 213 LEU B O 1
ATOM 3487 N N . GLU B 1 214 ? -20.312 -11.18 -21.266 1 91.25 214 GLU B N 1
ATOM 3488 C CA . GLU B 1 214 ? -20.922 -12.242 -20.453 1 91.25 214 GLU B CA 1
ATOM 3489 C C . GLU B 1 214 ? -19.969 -13.43 -20.312 1 91.25 214 GLU B C 1
ATOM 3491 O O . GLU B 1 214 ? -19.812 -13.984 -19.219 1 91.25 214 GLU B O 1
ATOM 3496 N N . LYS B 1 215 ? -19.359 -13.812 -21.359 1 92.75 215 LYS B N 1
ATOM 3497 C CA . LYS B 1 215 ? -18.438 -14.938 -21.328 1 92.75 215 LYS B CA 1
ATOM 3498 C C . LYS B 1 215 ? -17.188 -14.602 -20.516 1 92.75 215 LYS B C 1
ATOM 3500 O O . LYS B 1 215 ? -16.625 -15.477 -19.844 1 92.75 215 LYS B O 1
ATOM 3505 N N . ILE B 1 216 ? -16.75 -13.375 -20.625 1 94.56 216 ILE B N 1
ATOM 3506 C CA . ILE B 1 216 ? -15.609 -12.93 -19.812 1 94.56 216 ILE B CA 1
ATOM 3507 C C . ILE B 1 216 ? -15.945 -13.055 -18.328 1 94.56 216 ILE B C 1
ATOM 3509 O O . ILE B 1 216 ? -15.117 -13.516 -17.547 1 94.56 216 ILE B O 1
ATOM 3513 N N . GLU B 1 217 ? -17.125 -12.68 -17.953 1 92 217 GLU B N 1
ATOM 3514 C CA . GLU B 1 217 ? -17.562 -12.805 -16.562 1 92 217 GLU B CA 1
ATOM 3515 C C . GLU B 1 217 ? -17.609 -14.266 -16.141 1 92 217 GLU B C 1
ATOM 3517 O O . GLU B 1 217 ? -17.188 -14.609 -15.031 1 92 217 GLU B O 1
ATOM 3522 N N . ASP B 1 218 ? -18.078 -15.07 -17.047 1 90.31 218 ASP B N 1
ATOM 3523 C CA . ASP B 1 218 ? -18.172 -16.5 -16.75 1 90.31 218 ASP B CA 1
ATOM 3524 C C . ASP B 1 218 ? -16.781 -17.094 -16.547 1 90.31 218 ASP B C 1
ATOM 3526 O O . ASP B 1 218 ? -16.578 -17.906 -15.633 1 90.31 218 ASP B O 1
ATOM 3530 N N . GLU B 1 219 ? -15.93 -16.688 -17.422 1 89.88 219 GLU B N 1
ATOM 3531 C CA . GLU B 1 219 ? -14.555 -17.172 -17.312 1 89.88 219 GLU B CA 1
ATOM 3532 C C . GLU B 1 219 ? -13.914 -16.734 -15.992 1 89.88 219 GLU B C 1
ATOM 3534 O O . GLU B 1 219 ? -13.125 -17.484 -15.406 1 89.88 219 GLU B O 1
ATOM 3539 N N . PHE B 1 220 ? -14.188 -15.625 -15.578 1 89.94 220 PHE B N 1
ATOM 3540 C CA . PHE B 1 220 ? -13.633 -15.094 -14.344 1 89.94 220 PHE B CA 1
ATOM 3541 C C . PHE B 1 220 ? -14.133 -15.883 -13.141 1 89.94 220 PHE B C 1
ATOM 3543 O O . PHE B 1 220 ? -13.383 -16.141 -12.195 1 89.94 220 PHE B O 1
ATOM 3550 N N . PHE B 1 221 ? -15.406 -16.312 -13.172 1 85.75 221 PHE B N 1
ATOM 3551 C CA . PHE B 1 221 ? -16.016 -16.953 -12.016 1 85.75 221 PHE B CA 1
ATOM 3552 C C . PHE B 1 221 ? -15.867 -18.469 -12.102 1 85.75 221 PHE B C 1
ATOM 3554 O O . PHE B 1 221 ? -16.203 -19.188 -11.156 1 85.75 221 PHE B O 1
ATOM 3561 N N . ASP B 1 222 ? -15.438 -18.906 -13.133 1 72.5 222 ASP B N 1
ATOM 3562 C CA . ASP B 1 222 ? -15.242 -20.344 -13.281 1 72.5 222 ASP B CA 1
ATOM 3563 C C . ASP B 1 222 ? -14.008 -20.812 -12.516 1 72.5 222 ASP B C 1
ATOM 3565 O O . ASP B 1 222 ? -13.016 -20.078 -12.43 1 72.5 222 ASP B O 1
#

Solvent-accessible surface area (backbone atoms only — not comparable to full-atom values): 22649 Å² total; per-residue (Å²): 104,68,73,32,45,46,64,13,66,50,32,52,94,52,51,68,69,57,52,50,48,48,63,72,73,45,66,68,46,78,48,75,40,49,57,72,36,74,75,44,51,40,36,38,80,40,58,34,38,33,34,29,56,36,45,31,33,35,35,30,44,78,44,93,89,65,53,74,48,80,76,46,79,42,39,60,25,36,67,48,48,72,52,32,43,47,17,91,82,23,38,32,90,40,24,30,31,23,71,28,58,26,32,36,38,34,34,34,54,69,37,51,55,52,46,34,43,74,29,62,61,43,38,50,32,47,46,19,50,56,14,39,50,40,50,54,49,52,54,32,46,65,30,50,71,43,90,39,71,65,35,31,52,29,47,54,47,48,53,40,25,60,46,66,69,31,63,60,41,76,43,88,35,66,61,58,50,17,60,53,44,67,49,57,48,69,60,50,53,52,48,51,50,51,37,32,75,70,53,40,31,47,71,62,72,47,35,41,32,60,67,32,66,68,59,40,52,48,53,44,72,99,105,68,72,34,45,46,63,14,68,51,32,51,94,52,51,68,69,57,51,50,49,49,63,72,73,44,65,66,45,77,49,75,40,50,57,70,35,73,75,44,51,42,37,37,79,39,59,34,40,34,34,30,56,35,44,32,34,36,34,28,44,80,46,93,89,66,52,72,48,79,74,48,79,40,40,62,25,37,68,48,49,72,53,31,44,46,18,91,84,22,38,31,89,39,24,31,31,23,72,29,56,25,32,36,38,34,34,34,55,69,36,52,55,52,47,34,44,74,29,63,61,43,39,49,32,46,46,19,51,56,14,39,50,41,50,54,49,51,55,33,46,63,32,50,69,42,90,39,71,65,36,31,52,32,48,55,47,49,51,40,25,59,45,67,70,32,60,57,42,77,43,88,35,64,61,58,50,17,60,54,43,67,48,57,48,70,59,50,52,51,46,51,50,51,37,32,76,69,53,40,30,47,73,63,72,47,34,38,32,60,66,31,66,68,58,41,54,49,53,45,72,98

Nearest PDB structures (foldseek):
  5v30-assembly1_B  TM=8.420E-01  e=2.059E-11  Porphyromonas gingivalis
  1zyb-assembly1_A-2  TM=5.847E-01  e=1.184E-14  Bacteroides thetaiotaomicron VPI-5482
  1o5l-assembly1_A-2  TM=8.664E-01  e=3.723E-11  Thermotoga maritima
  3dkw-assembly5_I  TM=5.025E-01  e=2.556E-14  Pseudomonas aeruginosa
  3rpq-assembly1_B  TM=5.357E-01  e=8.926E-13  Escherichia coli K-12

Foldseek 3Di:
DLVLQCLALLCPPPDSVLSVVLVVPFDKDKDKDAAFDWPFAFQAADFWKKFWQAAKKWWWAADPVGDIGTDDIDHRNDIPLLQQNPPPSRGDNTIMGGNHITMMMTGGPVSLVVCVVVPVSSVCSSVVVNVVVVVLVVQLVVLQPDDDLLLSVLVQQVVCCVVVVFQKAFDQALVVVCVSNVHDSVRNVVVLVVCVVVQQWDDDGTIIGGRDNVVSVVSNVD/DLVLQCLALLCPPPDSVLSVVLVVPFDKDKDKDAAFDWPFAFQAADFWKKFWQAAKKWWWAADPVGDIGTDDIDHRNDIPQLQQNPPPSRGDNTIMGGNHITMMMTGGPVSLVVCVVVPVSSVCSSVVVNVVVVVLVVQLVVLQPDDDLLLSVLVQQVVCCVPVVFQKAFDQALVVVCVSNVHDSVRNVVVLVVCVVVQQWDDDGTIIGGRDNVVSVVSNVD

Organism: NCBI:txid182773

pLDDT: mean 92.39, std 5.18, range [72.06, 98.25]

InterPro domains:
  IPR000595 Cyclic nucleotide-binding domain [PF00027] (31-119)
  IPR000595 Cyclic nucleotide-binding domain [PS50042] (10-116)
  IPR000595 Cyclic nucleotide-binding domain [SM00100] (10-131)
  IPR000595 Cyclic nucleotide-binding domain [cd00038] (10-127)
  IPR012318 Crp-type HTH domain [PF13545] (152-217)
  IPR014710 RmlC-like jelly roll fold [G3DSA:2.60.120.10] (1-216)
  IPR018490 Cyclic nucleotide-binding domain superfamily [SSF51206] (1-142)
  IPR036390 Winged helix DNA-binding domain superfamily [SSF46785] (148-216)
  IPR050397 Global Transcriptional Regulators in Environmental Response [PTHR24567] (10-214)